Protein AF-A0A4Q7ZJS7-F1 (afdb_monomer)

Sequence (520 aa):
MSLPEVHLVGGTRPEAVRLAPVATAMREAALLAPILIAGGPQPAMVGPALAAFGLDTDVTLPVGGRTRTGAEPLTDLIRQLNLLWERRPPAAVIVHGDTPTSLAGALAAFSRRIPVVHLEAGRRSMSLDAPFPEEADQRLIAQLAALHLTSTPLAAMNLLDENVAARAVVITGTTVPEAAAAVTGRELRYRDPALAAARAAAQHHRLVAVTVDAPLERGLTVVRALIARYPDIYAVLSGPEEPTAELTGVDRLTVTGPLAHPDLSCLLSDAYLVLTDSDGLREEALSFGVPALMLTDTDTDLVVGEAARLLDSRVRRDAMTVGGIPYGDGQAARRVAQATAALLGLEADPEPMPSAQSREVSPRPGVPRPRSEARRVTVEHPAARTPQVAAAPSRSGDAVAEDVAAGYAQAWIDGDRHATRRLLAPDVEVEWNLDPPVDDEELVQTLHRIAVFATEISVVSRVSTGATAAHVYDCATMFGTVRFAEFLTVTDGQITEVRHVYDAVGLHRYLPTLLDDCEQ

Foldseek 3Di:
DDAFEEEEWDAALLSLLQCLLLCVLLVVVVRYHYAYEHAAQCSVQNQLSSVLLPDGHNYYFDHDDPPDDDCVRLVVLLVRVLVVCVVPPGQAYEAEAFDSRSLSRLVSCLVVVRAYEYHQAQDAPVDCVPPPPRRVRRLNSLVRHQAYEHQDPNSLVNSLVVVRFNVRYFDLHGQLLVSLVSNVVDPQDQPPPLLNVLCVVLVQAAEEEEEEQDDQVLVLVLVVLLVVVDVRYAYEYEYQDADDPVSDDDPSYGYGYDDRPSNLSVSLLSHQEYEYCDPSVQLNSLSSQHHYDHSDPDDSVVVSVVVVVLVVDVPVGNVNNVVGDDSDPNCSSNQSSQCVCVSSVNHPHDQGRAAPDPPPPDDDPDDDDDDDDDDDDDDDDDDDDDDDDDDDDDDAQQVLLQVLVVQLLVCLLVLPLVSNLVQADQQAAEAEPPDTQPGPSSVSVLSSVLNVQFPGKDWRYWDTDRQKIKTWIWGHHPVGTWIKMWMFGHDPSHTRYIYIRGSPVCCCVRVVVSPVPPPD

Mean predicted aligned error: 14.46 Å

Solvent-accessible surface area (backbone atoms only — not comparable to full-atom values): 28329 Å² total; per-residue (Å²): 131,83,58,50,37,31,36,39,45,30,24,36,44,71,42,23,48,52,46,47,39,30,44,49,34,20,54,73,68,67,68,38,37,65,39,38,32,21,28,47,92,46,26,78,48,18,42,61,31,24,46,54,70,75,40,73,62,74,39,75,55,82,66,74,71,97,82,67,61,86,65,49,60,44,52,50,47,23,52,53,50,40,59,46,43,70,78,57,67,48,66,29,35,39,26,45,59,34,40,64,39,23,34,23,50,36,54,34,31,46,78,66,74,31,47,24,33,30,38,53,29,37,76,78,74,90,32,71,80,48,57,71,64,34,43,51,32,35,56,54,36,60,76,56,38,64,33,33,32,8,32,40,70,66,19,46,49,51,33,47,77,69,70,44,58,57,92,34,53,43,42,31,26,34,35,51,40,41,32,48,51,56,42,68,77,44,95,76,64,63,75,50,66,69,55,42,49,45,53,59,73,25,70,87,31,47,32,32,36,31,42,36,86,52,77,59,65,62,59,49,54,45,49,52,56,48,46,74,74,35,86,55,42,20,37,39,40,32,18,74,52,73,69,48,76,86,76,51,86,54,86,60,53,43,68,40,35,68,69,56,52,56,42,45,50,50,48,40,55,68,24,62,35,36,38,25,59,44,69,69,58,38,54,46,21,27,53,55,60,14,40,54,45,75,55,63,99,60,64,62,66,57,53,47,50,54,52,45,52,39,73,76,26,67,66,60,35,48,59,66,28,73,76,48,46,87,50,38,82,60,49,14,26,51,32,50,35,34,38,56,34,23,78,70,70,74,46,68,70,50,80,56,56,76,53,87,66,80,77,76,77,76,75,73,92,88,72,85,77,82,86,76,84,81,79,87,79,90,80,83,89,80,84,90,76,86,81,76,91,70,84,74,82,86,74,58,57,36,63,49,16,40,54,44,49,53,52,33,54,50,22,41,62,73,52,36,57,68,56,30,53,69,38,42,39,99,76,40,44,65,46,49,85,58,90,54,57,92,45,69,64,52,43,47,51,49,52,40,53,51,43,69,62,31,78,42,68,43,80,66,35,74,48,56,56,49,42,30,26,38,38,30,36,40,33,32,36,101,83,49,72,40,56,34,39,39,37,35,34,37,54,100,77,21,29,45,30,43,38,42,47,67,34,64,70,49,42,52,72,69,44,59,74,76,68,72,66,83,86,120

pLDDT: mean 80.36, std 19.18, range [23.61, 98.88]

Structure (mmCIF, N/CA/C/O backbone):
data_AF-A0A4Q7ZJS7-F1
#
_entry.id   AF-A0A4Q7ZJS7-F1
#
loop_
_atom_site.group_PDB
_atom_site.id
_atom_site.type_symbol
_atom_site.label_atom_id
_atom_site.label_alt_id
_atom_site.label_comp_id
_atom_site.label_asym_id
_atom_site.label_entity_id
_atom_site.label_seq_id
_atom_site.pdbx_PDB_ins_code
_atom_site.Cartn_x
_atom_site.Cartn_y
_atom_site.Cartn_z
_atom_site.occupancy
_atom_site.B_iso_or_equiv
_atom_site.auth_seq_id
_atom_site.auth_comp_id
_atom_site.auth_asym_id
_atom_site.auth_atom_id
_atom_site.pdbx_PDB_model_num
ATOM 1 N N . MET A 1 1 ? 15.694 -23.769 -18.301 1.00 60.50 1 MET A N 1
ATOM 2 C CA . MET A 1 1 ? 16.332 -22.484 -17.944 1.00 60.50 1 MET A CA 1
ATOM 3 C C . MET A 1 1 ? 15.759 -22.059 -16.605 1.00 60.50 1 MET A C 1
ATOM 5 O O . MET A 1 1 ? 14.593 -22.351 -16.372 1.00 60.50 1 MET A O 1
ATOM 9 N N . SER A 1 2 ? 16.560 -21.486 -15.707 1.00 87.56 2 SER A N 1
ATOM 10 C CA . SER A 1 2 ? 16.036 -20.894 -14.469 1.00 87.56 2 SER A CA 1
ATOM 11 C C . SER A 1 2 ? 15.170 -19.682 -14.817 1.00 87.56 2 SER A C 1
ATOM 13 O O . SER A 1 2 ? 15.517 -18.949 -15.743 1.00 87.56 2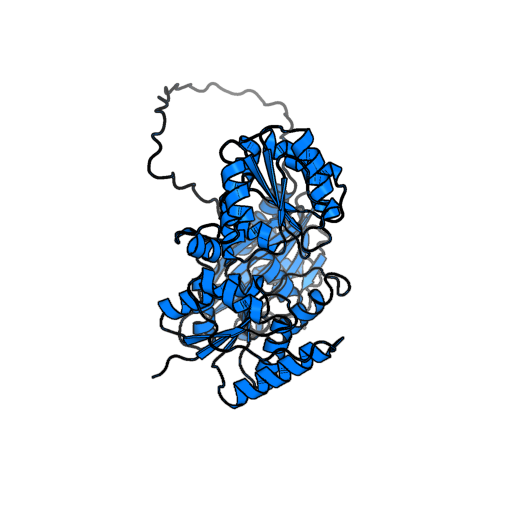 SER A O 1
ATOM 15 N N . LEU A 1 3 ? 14.052 -19.491 -14.112 1.00 95.06 3 LEU A N 1
ATOM 16 C CA . LEU A 1 3 ? 13.215 -18.303 -14.291 1.00 95.06 3 LEU A CA 1
ATOM 17 C C . LEU A 1 3 ? 14.017 -17.037 -13.928 1.00 95.06 3 LEU A C 1
ATOM 19 O O . LEU A 1 3 ? 14.839 -17.102 -13.009 1.00 95.06 3 LEU A O 1
ATOM 23 N N . PRO A 1 4 ? 13.805 -15.903 -14.619 1.00 97.56 4 PRO A N 1
ATOM 24 C CA . PRO A 1 4 ? 14.433 -14.636 -14.261 1.00 97.56 4 PRO A CA 1
ATOM 25 C C . PRO A 1 4 ? 14.059 -14.223 -12.838 1.00 97.56 4 PRO A C 1
ATOM 27 O O . PRO A 1 4 ? 12.879 -14.198 -12.482 1.00 97.56 4 PRO A O 1
ATOM 30 N N . GLU A 1 5 ? 15.061 -13.909 -12.018 1.00 98.31 5 GLU A N 1
ATOM 31 C CA . GLU A 1 5 ? 14.820 -13.443 -10.655 1.00 98.31 5 GLU A CA 1
ATOM 32 C C . GLU A 1 5 ? 14.353 -11.990 -10.663 1.00 98.31 5 GLU A C 1
ATOM 34 O O . GLU A 1 5 ? 14.987 -11.126 -11.273 1.00 98.31 5 GLU A O 1
ATOM 39 N N . VAL A 1 6 ? 13.267 -11.716 -9.948 1.00 98.75 6 VAL A N 1
ATOM 40 C CA . VAL A 1 6 ? 12.801 -10.359 -9.661 1.00 98.75 6 VAL A CA 1
ATOM 41 C C . VAL A 1 6 ? 12.911 -10.145 -8.165 1.00 98.75 6 VAL A C 1
ATOM 43 O O . VAL A 1 6 ? 12.395 -10.933 -7.376 1.00 98.75 6 VAL A O 1
ATOM 46 N N . HIS A 1 7 ? 13.619 -9.099 -7.762 1.00 98.69 7 HIS A N 1
ATOM 47 C CA . HIS A 1 7 ? 13.845 -8.797 -6.354 1.00 98.69 7 HIS A CA 1
ATOM 48 C C . HIS A 1 7 ? 12.799 -7.791 -5.864 1.00 98.69 7 HIS A C 1
ATOM 50 O O . HIS A 1 7 ? 12.758 -6.664 -6.348 1.00 98.69 7 HIS A O 1
ATOM 56 N N . LEU A 1 8 ? 11.957 -8.194 -4.912 1.00 98.62 8 LEU A N 1
ATOM 57 C CA . LEU A 1 8 ? 10.918 -7.364 -4.302 1.00 98.62 8 LEU A CA 1
ATOM 58 C C . LEU A 1 8 ? 11.464 -6.806 -2.986 1.00 98.62 8 LEU A C 1
ATOM 60 O O . LEU A 1 8 ? 11.691 -7.568 -2.045 1.00 98.62 8 LEU A O 1
ATOM 64 N N . VAL A 1 9 ? 11.706 -5.498 -2.925 1.00 97.50 9 VAL A N 1
ATOM 65 C CA . VAL A 1 9 ? 12.347 -4.838 -1.778 1.00 97.50 9 VAL A CA 1
ATOM 66 C C . VAL A 1 9 ? 11.291 -4.135 -0.931 1.00 97.50 9 VAL A C 1
ATOM 68 O O . VAL A 1 9 ? 10.564 -3.290 -1.443 1.00 97.50 9 VAL A O 1
ATOM 71 N N . GLY A 1 10 ? 11.231 -4.451 0.363 1.00 94.25 10 GLY A N 1
ATOM 72 C CA . GLY A 1 10 ? 10.361 -3.767 1.324 1.00 94.25 10 GLY A CA 1
ATOM 73 C C . GLY A 1 10 ? 11.039 -3.605 2.682 1.00 94.25 10 GLY A C 1
ATOM 74 O O . GLY A 1 10 ? 11.835 -4.454 3.090 1.00 94.25 10 GLY A O 1
ATOM 75 N N . GLY A 1 11 ? 10.758 -2.510 3.385 1.00 90.44 11 GLY A N 1
ATOM 76 C CA . GLY A 1 11 ? 11.352 -2.202 4.691 1.00 90.44 11 GLY A CA 1
ATOM 77 C C . GLY A 1 11 ? 10.360 -2.063 5.840 1.00 90.44 11 GLY A C 1
ATOM 78 O O . GLY A 1 11 ? 10.769 -1.917 6.993 1.00 90.44 11 GLY A O 1
ATOM 79 N N . THR A 1 12 ? 9.067 -2.122 5.543 1.00 89.56 12 THR A N 1
ATOM 80 C CA . THR A 1 12 ? 7.980 -1.880 6.488 1.00 89.56 12 THR A CA 1
ATOM 81 C C . THR A 1 12 ? 6.877 -2.933 6.361 1.00 89.56 12 THR A C 1
ATOM 83 O O . THR A 1 12 ? 6.811 -3.702 5.397 1.00 89.56 12 THR A O 1
ATOM 86 N N . ARG A 1 13 ? 5.978 -2.972 7.353 1.00 88.69 13 ARG A N 1
ATOM 87 C CA . ARG A 1 13 ? 4.776 -3.817 7.310 1.00 88.69 13 ARG A CA 1
ATOM 88 C C . ARG A 1 13 ? 3.873 -3.465 6.112 1.00 88.69 13 ARG A C 1
ATOM 90 O O . ARG A 1 13 ? 3.515 -4.407 5.408 1.00 88.69 13 ARG A O 1
ATOM 97 N N . PRO A 1 14 ? 3.506 -2.191 5.852 1.00 88.50 14 PRO A N 1
ATOM 98 C CA . PRO A 1 14 ? 2.680 -1.848 4.693 1.00 88.50 14 PRO A CA 1
ATOM 99 C C . PRO A 1 14 ? 3.276 -2.326 3.365 1.00 88.50 14 PRO A C 1
ATOM 101 O O . PRO A 1 14 ? 2.574 -2.966 2.587 1.00 88.50 14 PRO A O 1
ATOM 104 N N . GLU A 1 15 ? 4.579 -2.133 3.137 1.00 93.06 15 GLU A N 1
ATOM 105 C CA . GLU A 1 15 ? 5.238 -2.620 1.914 1.00 93.06 15 GLU A CA 1
ATOM 106 C C . GLU A 1 15 ? 5.147 -4.148 1.790 1.00 93.06 15 GLU A C 1
ATOM 108 O O . GLU A 1 15 ? 4.815 -4.675 0.729 1.00 93.06 15 GLU A O 1
ATOM 113 N N . ALA A 1 16 ? 5.375 -4.882 2.884 1.00 93.12 16 ALA A N 1
ATOM 114 C CA . ALA A 1 16 ? 5.270 -6.341 2.897 1.00 93.12 16 ALA A CA 1
ATOM 115 C C . ALA A 1 16 ? 3.867 -6.834 2.501 1.00 93.12 16 ALA A C 1
ATOM 117 O O . ALA A 1 16 ? 3.736 -7.776 1.718 1.00 93.12 16 ALA A O 1
ATOM 118 N N . VAL A 1 17 ? 2.825 -6.173 3.014 1.00 91.94 17 VAL A N 1
ATOM 119 C CA . VAL A 1 17 ? 1.415 -6.471 2.711 1.00 91.94 17 VAL A CA 1
ATOM 120 C C . VAL A 1 17 ? 1.110 -6.261 1.228 1.00 91.94 17 VAL A C 1
ATOM 122 O O . VAL A 1 17 ? 0.394 -7.066 0.635 1.00 91.94 17 VAL A O 1
ATOM 125 N N . ARG A 1 18 ? 1.690 -5.228 0.605 1.00 94.19 18 ARG A N 1
ATOM 126 C CA . ARG A 1 18 ? 1.466 -4.896 -0.814 1.00 94.19 18 ARG A CA 1
ATOM 127 C C . ARG A 1 18 ? 2.266 -5.782 -1.767 1.00 94.19 18 ARG A C 1
ATOM 129 O O . ARG A 1 18 ? 1.769 -6.113 -2.845 1.00 94.19 18 ARG A O 1
ATOM 136 N N . LEU A 1 19 ? 3.466 -6.205 -1.366 1.00 96.75 19 LEU A N 1
ATOM 137 C CA . LEU A 1 19 ? 4.355 -7.068 -2.156 1.00 96.75 19 LEU A CA 1
ATOM 138 C C . LEU A 1 19 ? 3.984 -8.559 -2.079 1.00 96.75 19 LEU A C 1
ATOM 140 O O . LEU A 1 19 ? 4.233 -9.301 -3.030 1.00 96.75 19 LEU A O 1
ATOM 144 N N . ALA A 1 20 ? 3.374 -9.018 -0.983 1.00 96.00 20 ALA A N 1
ATOM 145 C CA . ALA A 1 20 ? 2.969 -10.414 -0.799 1.00 96.00 20 ALA A CA 1
ATOM 146 C C . ALA A 1 20 ? 2.074 -10.987 -1.925 1.00 96.00 20 ALA A C 1
ATOM 148 O O . ALA A 1 20 ? 2.411 -12.047 -2.474 1.00 96.00 20 ALA A O 1
ATOM 149 N N . PRO A 1 21 ? 0.961 -10.335 -2.323 1.00 96.38 21 PRO A N 1
ATOM 150 C CA . PRO A 1 21 ? 0.130 -10.842 -3.414 1.00 96.38 21 PRO A CA 1
ATOM 151 C C . PRO A 1 21 ? 0.871 -10.818 -4.760 1.00 96.38 21 PRO A C 1
ATOM 153 O O . PRO A 1 21 ? 0.695 -11.732 -5.560 1.00 96.38 21 PRO A O 1
ATOM 156 N N . VAL A 1 22 ? 1.772 -9.853 -4.986 1.00 98.19 22 VAL A N 1
ATOM 157 C CA . VAL A 1 22 ? 2.612 -9.793 -6.197 1.00 98.19 22 VAL A CA 1
ATOM 158 C C . VAL A 1 22 ? 3.560 -10.990 -6.273 1.00 98.19 22 VAL A C 1
ATOM 160 O O . VAL A 1 22 ? 3.626 -11.660 -7.304 1.00 98.19 22 VAL A O 1
ATOM 163 N N . ALA A 1 23 ? 4.258 -11.311 -5.179 1.00 98.12 23 ALA A N 1
ATOM 164 C CA . ALA A 1 23 ? 5.130 -12.485 -5.118 1.00 98.12 23 ALA A CA 1
ATOM 165 C C . ALA A 1 23 ? 4.351 -13.786 -5.372 1.00 98.12 23 ALA A C 1
ATOM 167 O O . ALA A 1 23 ? 4.839 -14.689 -6.051 1.00 98.12 23 ALA A O 1
ATOM 168 N N . THR A 1 24 ? 3.126 -13.878 -4.856 1.00 97.06 24 THR A N 1
ATOM 169 C CA . THR A 1 24 ? 2.252 -15.036 -5.086 1.00 97.06 24 THR A CA 1
ATOM 170 C C . THR A 1 24 ? 1.858 -15.139 -6.560 1.00 97.06 24 THR A C 1
ATOM 172 O O . THR A 1 24 ? 2.099 -16.176 -7.175 1.00 97.06 24 THR A O 1
ATOM 175 N N . ALA A 1 25 ? 1.383 -14.045 -7.162 1.00 97.69 25 ALA A N 1
ATOM 176 C CA . ALA A 1 25 ? 1.003 -14.000 -8.574 1.00 97.69 25 ALA A CA 1
ATOM 177 C C . ALA A 1 25 ? 2.173 -14.341 -9.517 1.00 97.69 25 ALA A C 1
ATOM 179 O O . ALA A 1 25 ? 1.991 -15.063 -10.495 1.00 97.69 25 ALA A O 1
ATOM 180 N N . MET A 1 26 ? 3.395 -13.890 -9.207 1.00 98.12 26 MET A N 1
ATOM 181 C CA . MET A 1 26 ? 4.594 -14.255 -9.975 1.00 98.12 26 MET A CA 1
ATOM 182 C C . MET A 1 26 ? 4.895 -15.758 -9.922 1.00 98.12 26 MET A C 1
ATOM 184 O O . MET A 1 26 ? 5.223 -16.355 -10.949 1.00 98.12 26 MET A O 1
ATOM 188 N N . ARG A 1 27 ? 4.764 -16.379 -8.739 1.00 97.00 27 ARG A N 1
ATOM 189 C CA . ARG A 1 27 ? 4.961 -17.829 -8.562 1.00 97.00 27 ARG A CA 1
ATOM 190 C C . ARG A 1 27 ? 3.906 -18.632 -9.317 1.00 97.00 27 ARG A C 1
ATOM 192 O O . ARG A 1 27 ? 4.250 -19.636 -9.933 1.00 97.00 27 ARG A O 1
ATOM 199 N N . GLU A 1 28 ? 2.654 -18.187 -9.286 1.00 96.44 28 GLU A N 1
ATOM 200 C CA . GLU A 1 28 ? 1.536 -18.835 -9.982 1.00 96.44 28 GLU A CA 1
ATOM 201 C C . GLU A 1 28 ? 1.658 -18.741 -11.505 1.00 96.44 28 GLU A C 1
ATOM 203 O O . GLU A 1 28 ? 1.441 -19.734 -12.196 1.00 96.44 28 GLU A O 1
ATOM 208 N N . ALA A 1 29 ? 2.057 -17.578 -12.028 1.00 96.00 29 ALA A N 1
ATOM 209 C CA . ALA A 1 29 ? 2.288 -17.387 -13.459 1.00 96.00 29 ALA A CA 1
ATOM 210 C C . ALA A 1 29 ? 3.477 -18.212 -13.983 1.00 96.00 29 ALA A C 1
ATOM 212 O O . ALA A 1 29 ? 3.546 -18.504 -15.173 1.00 96.00 29 ALA A O 1
ATOM 213 N N . ALA A 1 30 ? 4.415 -18.589 -13.104 1.00 96.06 30 ALA A N 1
ATOM 214 C CA . ALA A 1 30 ? 5.607 -19.375 -13.427 1.00 96.06 30 ALA A CA 1
ATOM 215 C C . ALA A 1 30 ? 6.484 -18.771 -14.548 1.00 96.06 30 ALA A C 1
ATOM 217 O O . ALA A 1 30 ? 7.196 -19.494 -15.245 1.00 96.06 30 ALA A O 1
ATOM 218 N N . LEU A 1 31 ? 6.458 -17.441 -14.693 1.00 96.06 31 LEU A N 1
ATOM 219 C CA . LEU A 1 31 ? 7.289 -16.678 -15.635 1.00 96.06 31 LEU A CA 1
ATOM 220 C C . LEU A 1 31 ? 8.479 -15.989 -14.956 1.00 96.06 31 LEU A C 1
ATOM 222 O O . LEU A 1 31 ? 9.502 -15.751 -15.593 1.00 96.06 31 LEU A O 1
ATOM 226 N N . LEU A 1 32 ? 8.359 -15.694 -13.660 1.00 97.94 32 LEU A N 1
ATOM 227 C CA . LEU A 1 32 ? 9.333 -14.946 -12.867 1.00 97.94 32 LEU A CA 1
ATOM 228 C C . LEU A 1 32 ? 9.595 -15.679 -11.548 1.00 97.94 32 LEU A C 1
ATOM 230 O O . LEU A 1 32 ? 8.703 -16.324 -10.998 1.00 97.94 32 LEU A O 1
ATOM 234 N N . ALA A 1 33 ? 10.811 -15.560 -11.020 1.00 98.12 33 ALA A N 1
ATOM 235 C CA . ALA A 1 33 ? 11.165 -16.045 -9.689 1.00 98.12 33 ALA A CA 1
ATOM 236 C C . ALA A 1 33 ? 11.238 -14.861 -8.705 1.00 98.12 33 ALA A C 1
ATOM 238 O O . ALA A 1 33 ? 12.238 -14.141 -8.701 1.00 98.12 33 ALA A O 1
ATOM 239 N N . PRO A 1 34 ? 10.206 -14.624 -7.875 1.00 98.31 34 PRO A N 1
ATOM 240 C CA . PRO A 1 34 ? 10.226 -13.524 -6.919 1.00 98.31 34 PRO A CA 1
ATOM 241 C C . PRO A 1 34 ? 11.123 -13.852 -5.723 1.00 98.31 34 PRO A C 1
ATOM 243 O O . PRO A 1 34 ? 10.954 -14.899 -5.094 1.00 98.31 34 PRO A O 1
ATOM 246 N N . ILE A 1 35 ? 12.020 -12.925 -5.388 1.00 98.38 35 ILE A N 1
ATOM 247 C CA . ILE A 1 35 ? 12.893 -12.959 -4.209 1.00 98.38 35 ILE A CA 1
ATOM 248 C C . ILE A 1 35 ? 12.518 -11.790 -3.297 1.00 98.38 35 ILE A C 1
ATOM 250 O O . ILE A 1 35 ? 12.692 -10.628 -3.667 1.00 98.38 35 ILE A O 1
ATOM 254 N N . LEU A 1 36 ? 12.009 -12.089 -2.106 1.00 98.19 36 LEU A N 1
ATOM 255 C CA . LEU A 1 36 ? 11.577 -11.111 -1.109 1.00 98.19 36 LEU A CA 1
ATOM 256 C C . LEU A 1 36 ? 12.765 -10.643 -0.263 1.00 98.19 36 LEU A C 1
ATOM 258 O O . LEU A 1 36 ? 13.389 -11.428 0.455 1.00 98.19 36 LEU A O 1
ATOM 262 N N . ILE A 1 37 ? 13.057 -9.346 -0.328 1.00 97.50 37 ILE A N 1
ATOM 263 C CA . ILE A 1 37 ? 14.153 -8.699 0.392 1.00 97.50 37 ILE A CA 1
ATOM 264 C C . ILE A 1 37 ? 13.576 -7.778 1.466 1.00 97.50 37 ILE A C 1
ATOM 266 O O . ILE A 1 37 ? 12.946 -6.768 1.158 1.00 97.50 37 ILE A O 1
ATOM 270 N N . ALA A 1 38 ? 13.852 -8.098 2.729 1.00 95.62 38 ALA A N 1
ATOM 271 C CA . ALA A 1 38 ? 13.565 -7.234 3.867 1.00 95.62 38 ALA A CA 1
ATOM 272 C C . ALA A 1 38 ? 14.734 -6.273 4.126 1.00 95.62 38 ALA A C 1
ATOM 274 O O . ALA A 1 38 ? 15.859 -6.716 4.378 1.00 95.62 38 ALA A O 1
ATOM 275 N N . GLY A 1 39 ? 14.467 -4.968 4.084 1.00 90.44 39 GLY A N 1
ATOM 276 C CA . GLY A 1 39 ? 15.438 -3.895 4.317 1.00 90.44 39 GLY A CA 1
ATOM 277 C C . GLY A 1 39 ? 14.941 -2.821 5.286 1.00 90.44 39 GLY A C 1
ATOM 278 O O . GLY A 1 39 ? 14.072 -3.065 6.119 1.00 90.44 39 GLY A O 1
ATOM 279 N N . GLY A 1 40 ? 15.511 -1.621 5.184 1.00 85.19 40 GLY A N 1
ATOM 280 C CA . GLY A 1 40 ? 15.055 -0.460 5.950 1.00 85.19 40 GLY A CA 1
ATOM 281 C C . GLY A 1 40 ? 15.512 -0.416 7.416 1.00 85.19 40 GLY A C 1
ATOM 282 O O . GLY A 1 40 ? 16.413 -1.154 7.823 1.00 85.19 40 GLY A O 1
ATOM 283 N N . PRO A 1 41 ? 14.924 0.485 8.224 1.00 76.75 41 PRO A N 1
ATOM 284 C CA . PRO A 1 41 ? 15.295 0.664 9.628 1.00 76.75 41 PRO A CA 1
ATOM 285 C C . PRO A 1 41 ? 14.790 -0.468 10.537 1.00 76.75 41 PRO A C 1
ATOM 287 O O . PRO A 1 41 ? 15.369 -0.703 11.598 1.00 76.75 41 PRO A O 1
ATOM 290 N N . GLN A 1 42 ? 13.726 -1.174 10.139 1.00 79.25 42 GLN A N 1
ATOM 291 C CA . GLN A 1 42 ? 13.091 -2.239 10.925 1.00 79.25 42 GLN A CA 1
ATOM 292 C C . GLN A 1 42 ? 12.756 -3.487 10.074 1.00 79.25 42 GLN A C 1
ATOM 294 O O . GLN A 1 42 ? 11.610 -3.938 10.062 1.00 79.25 42 GLN A O 1
ATOM 299 N N . PRO A 1 43 ? 13.740 -4.126 9.411 1.00 82.00 43 PRO A N 1
ATOM 300 C CA . PRO A 1 43 ? 13.520 -5.295 8.549 1.00 82.00 43 PRO A CA 1
ATOM 301 C C . PRO A 1 43 ? 12.883 -6.476 9.292 1.00 82.00 43 PRO A C 1
ATOM 303 O O . PRO A 1 43 ? 12.203 -7.302 8.688 1.00 82.00 43 PRO A O 1
ATOM 306 N N . ALA A 1 44 ? 13.051 -6.543 10.618 1.00 83.38 44 ALA A N 1
ATOM 307 C CA . ALA A 1 44 ? 12.419 -7.550 11.466 1.00 83.38 44 ALA A CA 1
ATOM 308 C C . ALA A 1 44 ? 10.878 -7.499 11.433 1.00 83.38 44 ALA A C 1
ATOM 310 O O . ALA A 1 44 ? 10.247 -8.504 11.745 1.00 83.38 44 ALA A O 1
ATOM 311 N N . MET A 1 45 ? 10.273 -6.374 11.031 1.00 81.94 45 MET A N 1
ATOM 312 C CA . MET A 1 45 ? 8.817 -6.236 10.901 1.00 81.94 45 MET A CA 1
ATOM 313 C C . MET A 1 45 ? 8.259 -6.827 9.601 1.00 81.94 45 MET A C 1
ATOM 315 O O . MET A 1 45 ? 7.081 -7.181 9.546 1.00 81.94 45 MET A O 1
ATOM 319 N N . VAL A 1 46 ? 9.095 -6.976 8.569 1.00 89.31 46 VAL A N 1
ATOM 320 C CA . VAL A 1 46 ? 8.687 -7.471 7.244 1.00 89.31 46 VAL A CA 1
ATOM 321 C C . VAL A 1 46 ? 8.358 -8.964 7.295 1.00 89.31 46 VAL A C 1
ATOM 323 O O . VAL A 1 46 ? 7.319 -9.388 6.794 1.00 89.31 46 VAL A O 1
ATOM 326 N N . GLY A 1 47 ? 9.203 -9.767 7.950 1.00 88.81 47 GLY A N 1
ATOM 327 C CA . GLY A 1 47 ? 9.024 -11.221 8.054 1.00 88.81 47 GLY A CA 1
ATOM 328 C C . GLY A 1 47 ? 7.677 -11.639 8.664 1.00 88.81 47 GLY A C 1
ATOM 329 O O . GLY A 1 47 ? 6.930 -12.374 8.019 1.00 88.81 47 GLY A O 1
ATOM 330 N N . PRO A 1 48 ? 7.301 -11.149 9.861 1.00 85.50 48 PRO A N 1
ATOM 331 C CA . PRO A 1 48 ? 6.000 -11.439 10.464 1.00 85.50 48 PRO A CA 1
ATOM 332 C C . PRO A 1 48 ? 4.804 -11.010 9.604 1.00 85.50 48 PRO A C 1
ATOM 334 O O . PRO A 1 48 ? 3.776 -11.690 9.614 1.00 85.50 48 PRO A O 1
ATOM 337 N N . ALA A 1 49 ? 4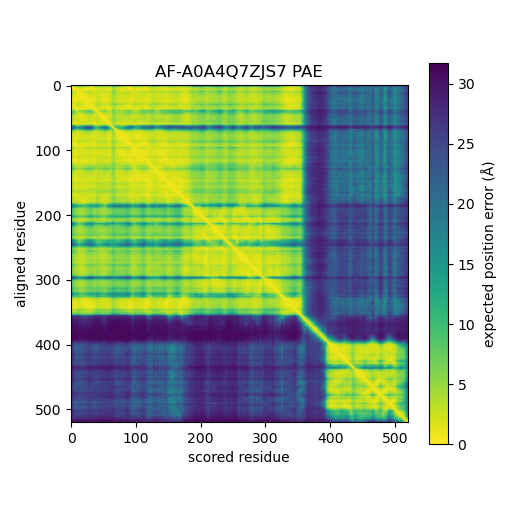.926 -9.909 8.855 1.00 88.06 49 ALA A N 1
ATOM 338 C CA . ALA A 1 49 ? 3.890 -9.473 7.925 1.00 88.06 49 ALA A CA 1
ATOM 339 C C . ALA A 1 49 ? 3.743 -10.463 6.759 1.00 88.06 49 ALA A C 1
ATOM 341 O O . ALA A 1 49 ? 2.638 -10.937 6.511 1.00 88.06 49 ALA A O 1
ATOM 342 N N . LEU A 1 50 ? 4.846 -10.865 6.118 1.00 91.19 50 LEU A N 1
ATOM 343 C CA . LEU A 1 50 ? 4.858 -11.876 5.050 1.00 91.19 50 LEU A CA 1
ATOM 344 C C . LEU A 1 50 ? 4.345 -13.245 5.521 1.00 91.19 50 LEU A C 1
ATOM 346 O O . LEU A 1 50 ? 3.600 -13.913 4.797 1.00 91.19 50 LEU A O 1
ATOM 350 N N . ALA A 1 51 ? 4.647 -13.635 6.760 1.00 88.25 51 ALA A N 1
ATOM 351 C CA . ALA A 1 51 ? 4.177 -14.890 7.340 1.00 88.25 51 ALA A CA 1
ATOM 352 C C . ALA A 1 51 ? 2.639 -14.961 7.414 1.00 88.25 51 ALA A C 1
ATOM 354 O O . ALA A 1 51 ? 2.067 -16.050 7.293 1.00 88.25 51 ALA A O 1
ATOM 355 N N . ALA A 1 52 ? 1.948 -13.816 7.529 1.00 83.75 52 ALA A N 1
ATOM 356 C CA . ALA A 1 52 ? 0.485 -13.750 7.441 1.00 83.75 52 ALA A CA 1
ATOM 357 C C . ALA A 1 52 ? -0.036 -14.286 6.094 1.00 83.75 52 ALA A C 1
ATOM 359 O O . ALA A 1 52 ? -1.076 -14.944 6.053 1.00 83.75 52 ALA A O 1
ATOM 360 N N . PHE A 1 53 ? 0.748 -14.107 5.029 1.00 88.31 53 PHE A N 1
ATOM 361 C CA . PHE A 1 53 ? 0.507 -14.591 3.666 1.00 88.31 53 PHE A CA 1
ATOM 362 C C . PHE A 1 53 ? 1.189 -15.940 3.386 1.00 88.31 53 PHE A C 1
ATOM 364 O O . PHE A 1 53 ? 1.010 -16.527 2.324 1.00 88.31 53 PHE A O 1
ATOM 371 N N . GLY A 1 54 ? 1.910 -16.509 4.362 1.00 88.44 54 GLY A N 1
ATOM 372 C CA . GLY A 1 54 ? 2.627 -17.791 4.248 1.00 88.44 54 GLY A CA 1
ATOM 373 C C . GLY A 1 54 ? 3.813 -17.686 3.307 1.00 88.44 54 GLY A C 1
ATOM 374 O O . GLY A 1 54 ? 4.128 -18.627 2.585 1.00 88.44 54 GLY A O 1
ATOM 375 N N . LEU A 1 55 ? 4.411 -16.502 3.303 1.00 92.75 55 LEU A N 1
ATOM 376 C CA . LEU A 1 55 ? 5.636 -16.180 2.612 1.00 92.75 55 LEU A CA 1
ATOM 377 C C . LEU A 1 55 ? 6.711 -15.935 3.668 1.00 92.75 55 LEU A C 1
ATOM 379 O O . LEU A 1 55 ? 6.426 -15.397 4.737 1.00 92.75 55 LEU A O 1
ATOM 383 N N . ASP A 1 56 ? 7.941 -16.289 3.329 1.00 93.25 56 ASP A N 1
ATOM 384 C CA . ASP A 1 56 ? 9.124 -15.972 4.117 1.00 93.25 56 ASP A CA 1
ATOM 385 C C . ASP A 1 56 ? 9.967 -14.932 3.374 1.00 93.25 56 ASP A C 1
ATOM 387 O O . ASP A 1 56 ? 9.872 -14.783 2.153 1.00 93.25 56 ASP A O 1
ATOM 391 N N . THR A 1 57 ? 10.805 -14.205 4.109 1.00 94.69 57 THR A N 1
ATOM 392 C CA . THR A 1 57 ? 11.840 -13.359 3.506 1.00 94.69 57 THR A CA 1
ATOM 393 C C . THR A 1 57 ? 12.961 -14.236 2.960 1.00 94.69 57 THR A C 1
ATOM 395 O O . THR A 1 57 ? 13.561 -14.997 3.720 1.00 94.69 57 THR A O 1
ATOM 398 N N . ASP A 1 58 ? 13.304 -14.083 1.684 1.00 96.88 58 ASP A N 1
ATOM 399 C CA . ASP A 1 58 ? 14.434 -14.789 1.071 1.00 96.88 58 ASP A CA 1
ATOM 400 C C . ASP A 1 58 ? 15.778 -14.166 1.475 1.00 96.88 58 ASP A C 1
ATOM 402 O O . ASP A 1 58 ? 16.787 -14.859 1.622 1.00 96.88 58 ASP A O 1
ATOM 406 N N . VAL A 1 59 ? 15.801 -12.842 1.659 1.00 96.44 59 VAL A N 1
ATOM 407 C CA . VAL A 1 59 ? 16.975 -12.086 2.108 1.00 96.44 59 VAL A CA 1
ATOM 408 C C . VAL A 1 59 ? 16.553 -11.071 3.163 1.00 96.44 59 VAL A C 1
ATOM 410 O O . VAL A 1 59 ? 15.617 -10.304 2.962 1.00 96.44 59 VAL A O 1
ATOM 413 N N . THR A 1 60 ? 17.285 -11.011 4.273 1.00 95.62 60 THR A N 1
ATOM 414 C CA . THR A 1 60 ? 17.142 -9.951 5.279 1.00 95.62 60 THR A CA 1
ATOM 415 C C . THR A 1 60 ? 18.439 -9.161 5.349 1.00 95.62 60 THR A C 1
ATOM 417 O O . THR A 1 60 ? 19.494 -9.710 5.673 1.00 95.62 60 THR A O 1
ATOM 420 N N . LEU A 1 61 ? 18.370 -7.874 5.027 1.00 93.19 61 LEU A N 1
ATOM 421 C CA . LEU A 1 61 ? 19.509 -6.970 5.099 1.00 93.19 61 LEU A CA 1
ATOM 422 C C . LEU A 1 61 ? 19.779 -6.581 6.563 1.00 93.19 61 LEU A C 1
ATOM 424 O O . LEU A 1 61 ? 18.833 -6.318 7.312 1.00 93.19 61 LEU A O 1
ATOM 428 N N . PRO A 1 62 ? 21.045 -6.567 7.016 1.00 87.75 62 PRO A N 1
ATOM 429 C CA . PRO A 1 62 ? 21.372 -6.186 8.382 1.00 87.75 62 PRO A CA 1
ATOM 430 C C . PRO A 1 62 ? 20.987 -4.735 8.703 1.00 87.75 62 PRO A C 1
ATOM 432 O O . PRO A 1 62 ? 21.226 -3.809 7.928 1.00 87.75 62 PRO A O 1
ATOM 435 N N . VAL A 1 63 ? 20.460 -4.532 9.913 1.00 78.31 63 VAL A N 1
ATOM 436 C CA . VAL A 1 63 ? 20.162 -3.198 10.448 1.00 78.31 63 VAL A CA 1
ATOM 437 C C . VAL A 1 63 ? 21.467 -2.484 10.786 1.00 78.31 63 VAL A C 1
ATOM 439 O O . VAL A 1 63 ? 22.297 -3.003 11.536 1.00 78.31 63 VAL A O 1
ATOM 442 N N . GLY A 1 64 ? 21.648 -1.278 10.247 1.00 66.50 64 GLY A N 1
ATOM 443 C CA . GLY A 1 64 ? 22.727 -0.380 10.654 1.00 66.50 64 GLY A CA 1
ATOM 444 C C . GLY A 1 64 ? 22.651 -0.026 12.146 1.00 66.50 64 GLY A C 1
ATOM 445 O O . GLY A 1 64 ? 21.575 -0.012 12.731 1.00 66.50 64 GLY A O 1
ATOM 446 N N . GLY A 1 65 ? 23.785 0.262 12.794 1.00 59.66 65 GLY A N 1
ATOM 447 C CA . GLY A 1 65 ? 23.818 0.584 14.230 1.00 59.66 65 GLY A CA 1
ATOM 448 C C . GLY A 1 65 ? 22.835 1.697 14.646 1.00 59.66 65 GLY A C 1
ATOM 449 O O . GLY A 1 65 ? 22.616 2.648 13.901 1.00 59.66 65 GLY A O 1
ATOM 450 N N . ARG A 1 66 ? 22.274 1.589 15.862 1.00 55.50 66 ARG A N 1
ATOM 451 C CA . ARG A 1 66 ? 21.142 2.382 16.409 1.00 55.50 66 ARG A CA 1
ATOM 452 C C . ARG A 1 66 ? 21.370 3.902 16.573 1.00 55.50 66 ARG A C 1
ATOM 454 O O . ARG A 1 66 ? 20.519 4.569 17.148 1.00 55.50 66 ARG A O 1
ATOM 461 N N . THR A 1 67 ? 22.497 4.452 16.124 1.00 57.88 67 THR A N 1
ATOM 462 C CA . THR A 1 67 ? 22.896 5.859 16.346 1.00 57.88 67 THR A CA 1
ATOM 463 C C . THR A 1 67 ? 22.947 6.702 15.072 1.00 57.88 67 THR A C 1
ATOM 465 O O . THR A 1 67 ? 23.452 7.819 15.111 1.00 57.88 67 THR A O 1
ATOM 468 N N . ARG A 1 68 ? 22.485 6.168 13.937 1.00 69.62 68 ARG A N 1
ATOM 469 C CA . ARG A 1 68 ? 22.557 6.848 12.639 1.00 69.62 68 ARG A CA 1
ATOM 470 C C . ARG A 1 68 ? 21.406 7.829 12.453 1.00 69.62 68 ARG A C 1
ATOM 472 O O . ARG A 1 68 ? 20.265 7.501 12.772 1.00 69.62 68 ARG A O 1
ATOM 479 N N . THR A 1 69 ? 21.701 9.004 11.909 1.00 74.75 69 THR A N 1
ATOM 480 C CA . THR A 1 69 ? 20.720 10.071 11.656 1.00 74.75 69 THR A CA 1
ATOM 481 C C . THR A 1 69 ? 20.867 10.626 10.237 1.00 74.75 69 THR A C 1
ATOM 483 O O . THR A 1 69 ? 21.851 10.359 9.542 1.00 74.75 69 THR A O 1
ATOM 486 N N . GLY A 1 70 ? 19.863 11.373 9.772 1.00 82.94 70 GLY A N 1
ATOM 487 C CA . GLY A 1 70 ? 19.866 11.954 8.428 1.00 82.94 70 GLY A CA 1
ATOM 488 C C . GLY A 1 70 ? 19.943 10.889 7.328 1.00 82.94 70 GLY A C 1
ATOM 489 O O . GLY A 1 70 ? 19.231 9.892 7.374 1.00 82.94 70 GLY A O 1
ATOM 490 N N . ALA A 1 71 ? 20.829 11.090 6.348 1.00 86.31 71 ALA A N 1
ATOM 491 C CA . ALA A 1 71 ? 20.962 10.23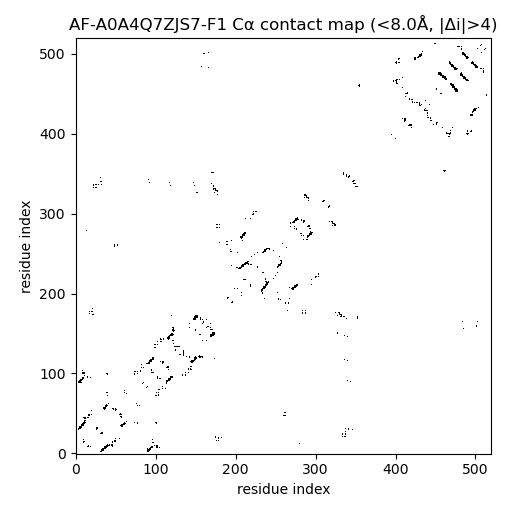1 5.166 1.00 86.31 71 ALA A CA 1
ATOM 492 C C . ALA A 1 71 ? 21.802 8.950 5.385 1.00 86.31 71 ALA A C 1
ATOM 494 O O . ALA A 1 71 ? 21.987 8.157 4.455 1.00 86.31 71 ALA A O 1
ATOM 495 N N . GLU A 1 72 ? 22.340 8.722 6.588 1.00 88.12 72 GLU A N 1
ATOM 496 C CA . GLU A 1 72 ? 23.194 7.558 6.857 1.00 88.12 72 GLU A CA 1
ATOM 497 C C . GLU A 1 72 ? 22.475 6.203 6.701 1.00 88.12 72 GLU A C 1
ATOM 499 O O . GLU A 1 72 ? 23.065 5.302 6.093 1.00 88.12 72 GLU A O 1
ATOM 504 N N . PRO A 1 73 ? 21.228 6.008 7.189 1.00 88.50 73 PRO A N 1
ATOM 505 C CA . PRO A 1 73 ? 20.499 4.757 6.974 1.00 88.50 73 PRO A CA 1
ATOM 506 C C . PRO A 1 73 ? 20.267 4.466 5.487 1.00 88.50 73 PRO A C 1
ATOM 508 O O . PRO A 1 73 ? 20.492 3.340 5.046 1.00 88.50 73 PRO A O 1
ATOM 511 N N . LEU A 1 74 ? 19.898 5.492 4.710 1.00 91.44 74 LEU A N 1
ATOM 512 C CA . LEU A 1 74 ? 19.700 5.395 3.262 1.00 91.44 74 LEU A CA 1
ATOM 513 C C . LEU A 1 74 ? 20.997 4.971 2.556 1.00 91.44 74 LEU A C 1
ATOM 515 O O . LEU A 1 74 ? 21.007 4.014 1.784 1.00 91.44 74 LEU A O 1
ATOM 519 N N . THR A 1 75 ? 22.112 5.637 2.867 1.00 92.12 75 THR A N 1
ATOM 520 C CA . THR A 1 75 ? 23.421 5.350 2.255 1.00 92.12 75 THR A CA 1
ATOM 521 C C . THR A 1 75 ? 23.892 3.928 2.560 1.00 92.12 75 THR A C 1
ATOM 523 O O . THR A 1 75 ? 24.420 3.235 1.687 1.00 92.12 75 THR A O 1
ATOM 526 N N . ASP A 1 76 ? 23.693 3.461 3.795 1.00 91.94 76 ASP A N 1
ATOM 527 C CA . ASP A 1 76 ? 24.057 2.095 4.161 1.00 91.94 76 ASP A CA 1
ATOM 528 C C . ASP A 1 76 ? 23.180 1.062 3.453 1.00 91.94 76 ASP A C 1
ATOM 530 O O . ASP A 1 76 ? 23.702 0.052 2.984 1.00 91.94 76 ASP A O 1
ATOM 534 N N . LEU A 1 77 ? 21.881 1.327 3.308 1.00 93.94 77 LEU A N 1
ATOM 535 C CA . LEU A 1 77 ? 20.977 0.447 2.575 1.00 93.94 77 LEU A CA 1
ATOM 536 C C . LEU A 1 77 ? 21.363 0.347 1.091 1.00 93.94 77 LEU A C 1
ATOM 538 O O . LEU A 1 77 ? 21.471 -0.764 0.569 1.00 93.94 77 LEU A O 1
ATOM 542 N N . ILE A 1 78 ? 21.691 1.472 0.442 1.00 95.94 78 ILE A N 1
ATOM 543 C CA . ILE A 1 78 ? 22.229 1.505 -0.932 1.00 95.94 78 ILE A CA 1
ATOM 544 C C . ILE A 1 78 ? 23.495 0.644 -1.034 1.00 95.94 78 ILE A C 1
ATOM 546 O O . ILE A 1 78 ? 23.621 -0.183 -1.940 1.00 95.94 78 ILE A O 1
ATOM 550 N N . ARG A 1 79 ? 24.432 0.791 -0.088 1.00 95.06 79 ARG A N 1
ATOM 551 C CA . ARG A 1 79 ? 25.675 0.005 -0.053 1.00 95.06 79 ARG A CA 1
ATOM 552 C C . ARG A 1 79 ? 25.392 -1.494 0.071 1.00 95.06 79 ARG A C 1
ATOM 554 O O . ARG A 1 79 ? 26.018 -2.290 -0.628 1.00 95.06 79 ARG A O 1
ATOM 561 N N . GLN A 1 80 ? 24.482 -1.885 0.960 1.00 95.56 80 GLN A N 1
ATOM 562 C CA . GLN A 1 80 ? 24.128 -3.286 1.190 1.00 95.56 80 GLN A CA 1
ATOM 563 C C . GLN A 1 80 ? 23.451 -3.918 -0.033 1.00 95.56 80 GLN A C 1
ATOM 565 O O . GLN A 1 80 ? 23.840 -5.011 -0.448 1.00 95.56 80 GLN A O 1
ATOM 570 N N . LEU A 1 81 ? 22.501 -3.213 -0.651 1.00 97.06 81 LEU A N 1
ATOM 571 C CA . LEU A 1 81 ? 21.839 -3.647 -1.884 1.00 97.06 81 LEU A CA 1
ATOM 572 C C . LEU A 1 81 ? 22.829 -3.761 -3.047 1.00 97.06 81 LEU A C 1
ATOM 574 O O . LEU A 1 81 ? 22.816 -4.756 -3.769 1.00 97.06 81 LEU A O 1
ATOM 578 N N . ASN A 1 82 ? 23.754 -2.806 -3.187 1.00 95.75 82 ASN A N 1
ATOM 579 C CA . ASN A 1 82 ? 24.798 -2.879 -4.207 1.00 95.75 82 ASN A CA 1
ATOM 580 C C . ASN A 1 82 ? 25.696 -4.118 -4.023 1.00 95.75 82 ASN A C 1
ATOM 582 O O . ASN A 1 82 ? 25.980 -4.807 -5.000 1.00 95.75 82 ASN A O 1
ATOM 586 N N . LEU A 1 83 ? 26.093 -4.447 -2.786 1.00 95.62 83 LEU A N 1
ATOM 587 C CA . LEU A 1 83 ? 26.874 -5.660 -2.488 1.00 95.62 83 LEU A CA 1
ATOM 588 C C . LEU A 1 83 ? 26.093 -6.953 -2.767 1.00 95.62 83 LEU A C 1
ATOM 590 O O . LEU A 1 83 ? 26.682 -7.946 -3.202 1.00 95.62 83 LEU A O 1
ATOM 594 N N . LEU A 1 84 ? 24.783 -6.956 -2.512 1.00 97.19 84 LEU A N 1
ATOM 595 C CA . LEU A 1 84 ? 23.910 -8.083 -2.836 1.00 97.19 84 LEU A CA 1
ATOM 596 C C . LEU A 1 84 ? 23.829 -8.285 -4.354 1.00 97.19 84 LEU A C 1
ATOM 598 O O . LEU A 1 84 ? 24.096 -9.383 -4.843 1.00 97.19 84 LEU A O 1
ATOM 602 N N . TRP A 1 85 ? 23.517 -7.229 -5.103 1.00 97.88 85 TRP A N 1
ATOM 603 C CA . TRP A 1 85 ? 23.328 -7.287 -6.557 1.00 97.88 85 TRP A CA 1
ATOM 604 C C . TRP A 1 85 ? 24.636 -7.346 -7.354 1.00 97.88 85 TRP A C 1
ATOM 606 O O . TRP A 1 85 ? 24.616 -7.596 -8.559 1.00 97.88 85 TRP A O 1
ATOM 616 N N . GLU A 1 86 ? 25.785 -7.175 -6.699 1.00 96.06 86 GLU A N 1
ATOM 617 C CA . GLU A 1 86 ? 27.089 -7.572 -7.235 1.00 96.06 86 GLU A CA 1
ATOM 618 C C . GLU A 1 86 ? 27.232 -9.092 -7.340 1.00 96.06 86 GLU A C 1
ATOM 620 O O . GLU A 1 86 ? 27.794 -9.595 -8.310 1.00 96.06 86 GLU A O 1
ATOM 625 N N . ARG A 1 87 ? 26.689 -9.828 -6.368 1.00 96.06 87 ARG A N 1
ATOM 626 C CA . ARG A 1 87 ? 26.815 -11.291 -6.282 1.00 96.06 87 ARG A CA 1
ATOM 627 C C . ARG A 1 87 ? 25.632 -12.020 -6.909 1.00 96.06 87 ARG A C 1
ATOM 629 O O . ARG A 1 87 ? 25.799 -13.125 -7.415 1.00 96.06 87 ARG A O 1
ATOM 636 N N . ARG A 1 88 ? 24.446 -11.413 -6.843 1.00 96.81 88 ARG A N 1
ATOM 637 C CA . ARG A 1 88 ? 23.169 -11.960 -7.311 1.00 96.81 88 ARG A CA 1
ATOM 638 C C . ARG A 1 88 ? 22.383 -10.866 -8.044 1.00 96.81 88 ARG A C 1
ATOM 640 O O . ARG A 1 88 ? 21.502 -10.250 -7.441 1.00 96.81 88 ARG A O 1
ATOM 647 N N . PRO A 1 89 ? 22.752 -10.539 -9.293 1.00 96.44 89 PRO A N 1
ATOM 648 C CA . PRO A 1 89 ? 22.042 -9.531 -10.069 1.00 96.44 89 PRO A CA 1
ATOM 649 C C . PRO A 1 89 ? 20.660 -10.063 -10.491 1.00 96.44 89 PRO A C 1
ATOM 651 O O . PRO A 1 89 ? 20.602 -11.097 -11.160 1.00 96.44 89 PRO A O 1
ATOM 654 N N . PRO A 1 90 ? 19.556 -9.389 -10.129 1.00 98.38 90 PRO A N 1
ATOM 655 C CA . PRO A 1 90 ? 18.233 -9.742 -10.629 1.00 98.38 90 PRO A CA 1
ATOM 656 C C . PRO A 1 90 ? 18.011 -9.243 -12.060 1.00 98.38 90 PRO A C 1
ATOM 658 O O . PRO A 1 90 ? 18.717 -8.356 -12.544 1.00 98.38 90 PRO A O 1
ATOM 661 N N . ALA A 1 91 ? 16.978 -9.775 -12.713 1.00 98.56 91 ALA A N 1
ATOM 662 C CA . ALA A 1 91 ? 16.491 -9.276 -13.994 1.00 98.56 91 ALA A CA 1
ATOM 663 C C . ALA A 1 91 ? 15.737 -7.944 -13.847 1.00 98.56 91 ALA A C 1
ATOM 665 O O . ALA A 1 91 ? 15.814 -7.108 -14.739 1.00 98.56 91 ALA A O 1
ATOM 666 N N . ALA A 1 92 ? 15.047 -7.736 -12.721 1.00 98.81 92 ALA A N 1
ATOM 667 C CA . ALA A 1 92 ? 14.390 -6.481 -12.356 1.00 98.81 92 ALA A CA 1
ATOM 668 C C . ALA A 1 92 ? 14.259 -6.345 -10.830 1.00 98.81 92 ALA A C 1
ATOM 670 O O . ALA A 1 92 ? 14.344 -7.334 -10.093 1.00 98.81 92 ALA A O 1
ATOM 671 N N . VAL A 1 93 ? 14.021 -5.125 -10.352 1.00 98.81 93 VAL A N 1
ATOM 672 C CA . VAL A 1 93 ? 13.726 -4.834 -8.940 1.00 98.81 93 VAL A CA 1
ATOM 673 C C . VAL A 1 93 ? 12.357 -4.176 -8.836 1.00 98.81 93 VAL A C 1
ATOM 675 O O . VAL A 1 93 ? 12.103 -3.204 -9.539 1.00 98.81 93 VAL A O 1
ATOM 678 N N . ILE A 1 94 ? 11.502 -4.673 -7.941 1.00 98.81 94 ILE A N 1
ATOM 679 C CA . ILE A 1 94 ? 10.249 -4.013 -7.563 1.00 98.81 94 ILE A CA 1
ATOM 680 C C . ILE A 1 94 ? 10.455 -3.285 -6.236 1.00 98.81 94 ILE A C 1
ATOM 682 O O . ILE A 1 94 ? 10.875 -3.894 -5.248 1.00 98.81 94 ILE A O 1
ATOM 686 N N . VAL A 1 95 ? 10.113 -2.000 -6.223 1.00 98.31 95 VAL A N 1
ATOM 687 C CA . VAL A 1 95 ? 10.007 -1.157 -5.023 1.00 98.31 95 VAL A CA 1
ATOM 688 C C . VAL A 1 95 ? 8.563 -0.683 -4.864 1.00 98.31 95 VAL A C 1
ATOM 690 O O . VAL A 1 95 ? 7.834 -0.609 -5.854 1.00 98.31 95 VAL A O 1
ATOM 693 N N . HIS A 1 96 ? 8.131 -0.374 -3.642 1.00 95.88 96 HIS A N 1
ATOM 694 C CA . HIS A 1 96 ? 6.742 0.002 -3.349 1.00 95.88 96 HIS A CA 1
ATOM 695 C C . HIS A 1 96 ? 6.648 1.379 -2.688 1.00 95.88 96 HIS A C 1
ATOM 697 O O . HIS A 1 96 ? 7.377 1.669 -1.741 1.00 95.88 96 HIS A O 1
ATOM 703 N N . GLY A 1 97 ? 5.737 2.218 -3.183 1.00 90.81 97 GLY A N 1
ATOM 704 C CA . GLY A 1 97 ? 5.401 3.488 -2.544 1.00 90.81 97 GLY A CA 1
ATOM 705 C C . GLY A 1 97 ? 6.578 4.462 -2.461 1.00 90.81 97 GLY A C 1
ATOM 706 O O . GLY A 1 97 ? 7.278 4.695 -3.447 1.00 90.81 97 GLY A O 1
ATOM 707 N N . ASP A 1 98 ? 6.768 5.047 -1.288 1.00 93.12 98 ASP A N 1
ATOM 708 C CA . ASP A 1 98 ? 7.495 6.299 -1.064 1.00 93.12 98 ASP A CA 1
ATOM 709 C C . ASP A 1 98 ? 8.513 6.217 0.086 1.00 93.12 98 ASP A C 1
ATOM 711 O O . ASP A 1 98 ? 8.988 7.234 0.581 1.00 93.12 98 ASP A O 1
ATOM 715 N N . THR A 1 99 ? 8.880 5.008 0.519 1.00 92.81 99 THR A N 1
ATOM 716 C CA . THR A 1 99 ? 9.777 4.854 1.667 1.00 92.81 99 THR A CA 1
ATOM 717 C C . THR A 1 99 ? 11.252 5.083 1.299 1.00 92.81 99 THR A C 1
ATOM 719 O O . THR A 1 99 ? 11.680 4.777 0.174 1.00 92.81 99 THR A O 1
ATOM 722 N N . PRO A 1 100 ? 12.108 5.428 2.283 1.00 92.69 100 PRO A N 1
ATOM 723 C CA . PRO A 1 100 ? 13.559 5.432 2.091 1.00 92.69 100 PRO A CA 1
ATOM 724 C C . PRO A 1 100 ? 14.120 4.070 1.648 1.00 92.69 100 PRO A C 1
ATOM 726 O O . PRO A 1 100 ? 15.184 3.996 1.028 1.00 92.69 100 PRO A O 1
ATOM 729 N N . THR A 1 101 ? 13.420 2.970 1.958 1.00 94.81 101 THR A N 1
ATOM 730 C CA . THR A 1 101 ? 13.803 1.624 1.509 1.00 94.81 101 THR A CA 1
ATOM 731 C C . THR A 1 101 ? 13.604 1.471 0.008 1.00 94.81 101 THR A C 1
ATOM 733 O O . THR A 1 101 ? 14.500 0.977 -0.684 1.00 94.81 101 THR A O 1
ATOM 736 N N . SER A 1 102 ? 12.477 1.962 -0.498 1.00 96.69 102 SER A N 1
ATOM 737 C CA . SER A 1 102 ? 12.172 2.011 -1.923 1.00 96.69 102 SER A CA 1
ATOM 738 C C . SER A 1 102 ? 13.128 2.926 -2.683 1.00 96.69 102 SER A C 1
ATOM 740 O O . SER A 1 102 ? 13.651 2.519 -3.724 1.00 96.69 102 SER A O 1
ATOM 742 N N . LEU A 1 103 ? 13.473 4.097 -2.133 1.00 97.31 103 LEU A N 1
ATOM 743 C CA . LEU A 1 103 ? 14.466 4.981 -2.751 1.00 97.31 103 LEU A CA 1
ATOM 744 C C . LEU A 1 103 ? 15.856 4.329 -2.816 1.00 97.31 103 LEU A C 1
ATOM 746 O O . LEU A 1 103 ? 16.506 4.362 -3.865 1.00 97.31 103 LEU A O 1
ATOM 750 N N . ALA A 1 104 ? 16.313 3.687 -1.734 1.00 96.94 104 ALA A N 1
ATOM 751 C CA . ALA A 1 104 ? 17.584 2.959 -1.741 1.00 96.94 104 ALA A CA 1
ATOM 752 C C . ALA A 1 104 ? 17.594 1.826 -2.777 1.00 96.94 104 ALA A C 1
ATOM 754 O O . ALA A 1 104 ? 18.587 1.652 -3.490 1.00 96.94 104 ALA A O 1
ATOM 755 N N . GLY A 1 105 ? 16.486 1.081 -2.863 1.00 97.75 105 GLY A N 1
ATOM 756 C CA . GLY A 1 105 ? 16.239 0.052 -3.870 1.00 97.75 105 GLY A CA 1
ATOM 757 C C . GLY A 1 105 ? 16.412 0.586 -5.286 1.00 97.75 105 GLY A C 1
ATOM 758 O O . GLY A 1 105 ? 17.216 0.053 -6.054 1.00 97.75 105 GLY A O 1
ATOM 759 N N . ALA A 1 106 ? 15.714 1.677 -5.599 1.00 98.38 106 ALA A N 1
ATOM 760 C CA . ALA A 1 106 ? 15.742 2.304 -6.913 1.00 98.38 106 ALA A CA 1
ATOM 761 C C . ALA A 1 106 ? 17.142 2.827 -7.278 1.00 98.38 106 ALA A C 1
ATOM 763 O O . ALA A 1 106 ? 17.666 2.493 -8.341 1.00 98.38 106 ALA A O 1
ATOM 764 N N . LEU A 1 107 ? 17.795 3.577 -6.383 1.00 98.12 107 LEU A N 1
ATOM 765 C CA . LEU A 1 107 ? 19.125 4.154 -6.625 1.00 98.12 107 LEU A CA 1
ATOM 766 C C . LEU A 1 107 ? 20.205 3.087 -6.836 1.00 98.12 107 LEU A C 1
ATOM 768 O O . LEU A 1 107 ? 21.021 3.196 -7.760 1.00 98.12 107 LEU A O 1
ATOM 772 N N . ALA A 1 108 ? 20.222 2.047 -5.999 1.00 98.00 108 ALA A N 1
ATOM 773 C CA . ALA A 1 108 ? 21.195 0.965 -6.123 1.00 98.00 108 ALA A CA 1
ATOM 774 C C . ALA A 1 108 ? 20.978 0.148 -7.410 1.00 98.00 108 ALA A C 1
ATOM 776 O O . ALA A 1 108 ? 21.953 -0.270 -8.037 1.00 98.00 108 ALA A O 1
ATOM 777 N N . ALA A 1 109 ? 19.727 -0.050 -7.835 1.00 98.38 109 ALA A N 1
ATOM 778 C CA . ALA A 1 109 ? 19.391 -0.817 -9.032 1.00 98.38 109 ALA A CA 1
ATOM 779 C C . ALA A 1 109 ? 19.741 -0.023 -10.294 1.00 98.38 109 ALA A C 1
ATOM 781 O O . ALA A 1 109 ? 20.456 -0.527 -11.167 1.00 98.38 109 ALA A O 1
ATOM 782 N N . PHE A 1 110 ? 19.351 1.254 -10.330 1.00 97.88 110 PHE A N 1
ATOM 783 C CA . PHE A 1 110 ? 19.673 2.185 -11.407 1.00 97.88 110 PHE A CA 1
ATOM 784 C C . PHE A 1 110 ? 21.187 2.296 -11.630 1.00 97.88 110 PHE A C 1
ATOM 786 O O . PHE A 1 110 ? 21.668 2.158 -12.756 1.00 97.88 110 PHE A O 1
ATOM 793 N N . SER A 1 111 ? 21.964 2.424 -10.548 1.00 97.00 111 SER A N 1
ATOM 794 C CA . SER A 1 111 ? 23.436 2.501 -10.605 1.00 97.00 111 SER A CA 1
ATOM 795 C C . SER A 1 111 ? 24.092 1.253 -11.213 1.00 97.00 111 SER A C 1
ATOM 797 O O . SER A 1 111 ? 25.233 1.306 -11.673 1.00 97.00 111 SER A O 1
ATOM 799 N N . ARG A 1 112 ? 23.374 0.124 -11.241 1.00 97.12 112 ARG A N 1
ATOM 800 C CA . ARG A 1 112 ? 23.807 -1.148 -11.834 1.00 97.12 112 ARG A CA 1
ATOM 801 C C . ARG A 1 112 ? 23.126 -1.462 -13.169 1.00 97.12 112 ARG A C 1
ATOM 803 O O . ARG A 1 112 ? 23.363 -2.538 -13.712 1.00 97.12 112 ARG A O 1
ATOM 810 N N . ARG A 1 113 ? 22.316 -0.540 -13.706 1.00 97.75 113 ARG A N 1
ATOM 811 C CA . ARG A 1 113 ? 21.479 -0.728 -14.908 1.00 97.75 113 ARG A CA 1
ATOM 812 C C . ARG A 1 113 ? 20.496 -1.898 -14.790 1.00 97.75 113 ARG A C 1
ATOM 814 O O . ARG A 1 113 ? 20.188 -2.551 -15.783 1.00 97.75 113 ARG A O 1
ATOM 821 N N . ILE A 1 114 ? 20.020 -2.165 -13.578 1.00 98.75 114 ILE A N 1
ATOM 822 C CA . ILE A 1 114 ? 18.924 -3.103 -13.337 1.00 98.75 114 ILE A CA 1
ATOM 823 C C . ILE A 1 114 ? 17.617 -2.309 -13.473 1.00 98.75 114 ILE A C 1
ATOM 825 O O . ILE A 1 114 ? 17.497 -1.267 -12.823 1.00 98.75 114 ILE A O 1
ATOM 829 N N . PRO A 1 115 ? 16.646 -2.751 -14.293 1.00 98.69 115 PRO A N 1
ATOM 830 C CA . PRO A 1 115 ? 15.388 -2.036 -14.449 1.00 98.69 115 PRO A CA 1
ATOM 831 C C . PRO A 1 115 ? 14.598 -2.032 -13.136 1.00 98.69 115 PRO A C 1
ATOM 833 O O . PRO A 1 115 ? 14.453 -3.061 -12.467 1.00 98.69 115 PRO A O 1
ATOM 836 N N . VAL A 1 116 ? 14.091 -0.853 -12.781 1.00 98.88 116 VAL A N 1
ATOM 837 C CA . VAL A 1 116 ? 13.284 -0.624 -11.580 1.00 98.88 116 VAL A CA 1
ATOM 838 C C . VAL A 1 116 ? 11.812 -0.566 -11.972 1.00 98.88 116 VAL A C 1
ATOM 840 O O . VAL A 1 116 ? 11.437 0.145 -12.903 1.00 98.88 116 VAL A O 1
ATOM 843 N N . VAL A 1 117 ? 10.987 -1.305 -11.246 1.00 98.81 117 VAL A N 1
ATOM 844 C CA . VAL A 1 117 ? 9.531 -1.319 -11.351 1.00 98.81 117 VAL A CA 1
ATOM 845 C C . VAL A 1 117 ? 8.972 -0.683 -10.082 1.00 98.81 117 VAL A C 1
ATOM 847 O O . VAL A 1 117 ? 9.235 -1.154 -8.974 1.00 98.81 117 VAL A O 1
ATOM 850 N N . HIS A 1 118 ? 8.216 0.400 -10.230 1.00 98.69 118 HIS A N 1
ATOM 851 C CA . HIS A 1 118 ? 7.654 1.152 -9.110 1.00 98.69 118 HIS A CA 1
ATOM 852 C C . HIS A 1 118 ? 6.187 0.775 -8.903 1.00 98.69 118 HIS A C 1
ATOM 854 O O . HIS A 1 118 ? 5.326 1.137 -9.704 1.00 98.69 118 HIS A O 1
ATOM 860 N N . LEU A 1 119 ? 5.909 0.016 -7.842 1.00 98.19 119 LEU A N 1
ATOM 861 C CA . LEU A 1 119 ? 4.566 -0.401 -7.444 1.00 98.19 119 LEU A CA 1
ATOM 862 C C . LEU A 1 119 ? 3.860 0.701 -6.645 1.00 98.19 119 LEU A C 1
ATOM 864 O O . LEU A 1 119 ? 4.434 1.247 -5.705 1.00 98.19 119 LEU A O 1
ATOM 868 N N . GLU A 1 120 ? 2.597 0.962 -6.989 1.00 94.31 120 GLU A N 1
ATOM 869 C CA . GLU A 1 120 ? 1.787 2.071 -6.461 1.00 94.31 120 GLU A CA 1
ATOM 870 C C . GLU A 1 120 ? 2.444 3.445 -6.691 1.00 94.31 120 GLU A C 1
ATOM 872 O O . GLU A 1 120 ? 2.404 4.339 -5.847 1.00 94.31 120 GLU A O 1
ATOM 877 N N . ALA A 1 121 ? 3.040 3.610 -7.874 1.00 95.88 121 ALA A N 1
ATOM 878 C CA . ALA A 1 121 ? 3.689 4.843 -8.300 1.00 95.88 121 ALA A CA 1
ATOM 879 C C . ALA A 1 121 ? 2.691 6.000 -8.488 1.00 95.88 121 ALA A C 1
ATOM 881 O O . ALA A 1 121 ? 1.528 5.782 -8.828 1.00 95.88 121 ALA A O 1
ATOM 882 N N . GLY A 1 122 ? 3.185 7.236 -8.354 1.00 89.06 122 GLY A N 1
ATOM 883 C CA . GLY A 1 122 ? 2.505 8.441 -8.848 1.00 89.06 122 GLY A CA 1
ATOM 884 C C . GLY A 1 122 ? 1.584 9.176 -7.870 1.00 89.06 122 GLY A C 1
ATOM 885 O O . GLY A 1 122 ? 0.953 10.156 -8.253 1.00 89.06 122 GLY A O 1
ATOM 886 N N . ARG A 1 123 ? 1.489 8.776 -6.597 1.00 89.06 123 ARG A N 1
ATOM 887 C CA . ARG A 1 123 ? 0.828 9.616 -5.572 1.00 89.06 123 ARG A CA 1
ATOM 888 C C . ARG A 1 123 ? 1.592 10.935 -5.423 1.00 89.06 123 ARG A C 1
ATOM 890 O O . ARG A 1 123 ? 2.802 10.911 -5.554 1.00 89.06 123 ARG A O 1
ATOM 897 N N . ARG A 1 124 ? 0.934 12.069 -5.171 1.00 84.88 124 ARG A N 1
ATOM 898 C CA . ARG A 1 124 ? 1.616 13.358 -4.942 1.00 84.88 124 ARG A CA 1
ATOM 899 C C . ARG A 1 124 ? 0.885 14.178 -3.890 1.00 84.88 124 ARG A C 1
ATOM 901 O O . ARG A 1 124 ? -0.339 14.291 -3.956 1.00 84.88 124 ARG A O 1
ATOM 908 N N . SER A 1 125 ? 1.628 14.749 -2.946 1.00 84.06 125 SER A N 1
ATOM 909 C CA . SER A 1 125 ? 1.146 15.836 -2.082 1.00 84.06 125 SER A CA 1
ATOM 910 C C . SER A 1 125 ? 1.386 17.212 -2.704 1.00 84.06 125 SER A C 1
ATOM 912 O O . SER A 1 125 ? 0.793 18.192 -2.259 1.00 84.06 125 SER A O 1
ATOM 914 N N . MET A 1 126 ? 2.262 17.289 -3.717 1.00 84.88 126 MET A N 1
ATOM 915 C CA . MET A 1 126 ? 2.771 18.528 -4.317 1.00 84.88 126 MET A CA 1
ATOM 916 C C . MET A 1 126 ? 3.615 19.385 -3.356 1.00 84.88 126 MET A C 1
ATOM 918 O O . MET A 1 126 ? 3.990 20.504 -3.704 1.00 84.88 126 MET A O 1
ATOM 922 N N . SER A 1 127 ? 3.958 18.866 -2.171 1.00 87.31 127 SER A N 1
ATOM 923 C CA . SER A 1 127 ? 4.723 19.569 -1.138 1.00 87.31 127 SER A CA 1
ATOM 924 C C . SER A 1 127 ? 5.897 18.731 -0.647 1.00 87.31 127 SER A C 1
ATOM 926 O O . SER A 1 127 ? 5.711 17.689 -0.023 1.00 87.31 127 SER A O 1
ATOM 928 N N . LEU A 1 128 ? 7.119 19.225 -0.867 1.00 91.00 128 LEU A N 1
ATOM 929 C CA . LEU A 1 128 ? 8.338 18.591 -0.346 1.00 91.00 128 LEU A CA 1
ATOM 930 C C . LEU A 1 128 ? 8.471 18.707 1.180 1.00 91.00 128 LEU A C 1
ATOM 932 O O . LEU A 1 128 ? 9.298 18.015 1.767 1.00 91.00 128 LEU A O 1
ATOM 936 N N . ASP A 1 129 ? 7.675 19.572 1.812 1.00 89.38 129 ASP A N 1
ATOM 937 C CA . ASP A 1 129 ? 7.709 19.791 3.258 1.00 89.38 129 ASP A CA 1
ATOM 938 C C . ASP A 1 129 ? 6.794 18.820 4.019 1.00 89.38 129 ASP A C 1
ATOM 940 O O . ASP A 1 129 ? 6.991 18.602 5.215 1.00 89.38 129 ASP A O 1
ATOM 944 N N . ALA A 1 130 ? 5.778 18.254 3.355 1.00 80.62 130 ALA A N 1
ATOM 945 C CA . ALA A 1 130 ? 4.835 17.327 3.972 1.00 80.62 130 ALA A CA 1
ATOM 946 C C . ALA A 1 130 ? 4.101 16.463 2.921 1.00 80.62 130 ALA A C 1
ATOM 948 O O . ALA A 1 130 ? 3.472 17.013 2.011 1.00 80.62 130 ALA A O 1
ATOM 949 N N . PRO A 1 131 ? 4.075 15.127 3.072 1.00 85.88 131 PRO A N 1
ATOM 950 C CA . PRO A 1 131 ? 4.828 14.332 4.048 1.00 85.88 131 PRO A CA 1
ATOM 951 C C . PRO A 1 131 ? 6.344 14.365 3.759 1.00 85.88 131 PRO A C 1
ATOM 953 O O . PRO A 1 131 ? 6.758 14.448 2.601 1.00 85.88 131 PRO A O 1
ATOM 956 N N . PHE A 1 132 ? 7.159 14.360 4.820 1.00 86.81 132 PHE A N 1
ATOM 957 C CA . PHE A 1 132 ? 8.620 14.436 4.732 1.00 86.81 132 PHE A CA 1
ATOM 958 C C . PHE A 1 132 ? 9.281 13.204 5.375 1.00 86.81 132 PHE A C 1
ATOM 960 O O . PHE A 1 132 ? 9.088 12.991 6.578 1.00 86.81 132 PHE A O 1
ATOM 967 N N . PRO A 1 133 ? 10.163 12.478 4.651 1.00 91.19 133 PRO A N 1
ATOM 968 C CA . PRO A 1 133 ? 10.716 12.776 3.318 1.00 91.19 133 PRO A CA 1
ATOM 969 C C . PRO A 1 133 ? 9.938 12.176 2.125 1.00 91.19 133 PRO A C 1
ATOM 971 O O . PRO A 1 133 ? 10.418 12.239 0.993 1.00 91.19 133 PRO A O 1
ATOM 974 N N . GLU A 1 134 ? 8.764 11.592 2.352 1.00 92.56 134 GLU A N 1
ATOM 975 C CA . GLU A 1 134 ? 8.082 10.687 1.418 1.00 92.56 134 GLU A CA 1
ATOM 976 C C . GLU A 1 134 ? 7.789 11.320 0.043 1.00 92.56 134 GLU A C 1
ATOM 978 O O . GLU A 1 134 ? 8.016 10.679 -0.986 1.00 92.56 134 GLU A O 1
ATOM 983 N N . GLU A 1 135 ? 7.366 12.594 -0.020 1.00 93.75 135 GLU A N 1
ATOM 984 C CA . GLU A 1 135 ? 7.118 13.269 -1.309 1.00 93.75 135 GLU A CA 1
ATOM 985 C C . GLU A 1 135 ? 8.396 13.367 -2.159 1.00 93.75 135 GLU A C 1
ATOM 987 O O . GLU A 1 135 ? 8.359 13.165 -3.376 1.00 93.75 135 GLU A O 1
ATOM 992 N N . ALA A 1 136 ? 9.540 13.660 -1.536 1.00 94.62 136 ALA A N 1
ATOM 993 C CA . ALA A 1 136 ? 10.813 13.735 -2.245 1.00 94.62 136 ALA A CA 1
ATOM 994 C C . ALA A 1 136 ? 11.238 12.348 -2.749 1.00 94.62 136 ALA A C 1
ATOM 996 O O . ALA A 1 13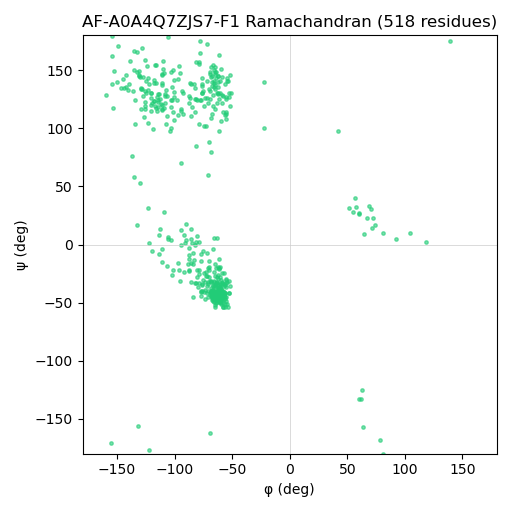6 ? 11.624 12.203 -3.913 1.00 94.62 136 ALA A O 1
ATOM 997 N N . ASP A 1 137 ? 11.118 11.331 -1.896 1.00 95.19 137 ASP A N 1
ATOM 998 C CA . ASP A 1 137 ? 11.511 9.958 -2.205 1.00 95.19 137 ASP A CA 1
ATOM 999 C C . ASP A 1 137 ? 10.723 9.413 -3.407 1.00 95.19 137 ASP A C 1
ATOM 1001 O O . ASP A 1 137 ? 11.323 8.927 -4.371 1.00 95.19 137 ASP A O 1
ATOM 1005 N N . GLN A 1 138 ? 9.394 9.566 -3.434 1.00 95.00 138 GLN A N 1
ATOM 1006 C CA . GLN A 1 138 ? 8.583 9.056 -4.548 1.00 95.00 138 GLN A CA 1
ATOM 1007 C C . GLN A 1 138 ? 8.801 9.787 -5.875 1.00 95.00 138 GLN A C 1
ATOM 1009 O O . GLN A 1 138 ? 8.689 9.164 -6.936 1.00 95.00 138 GLN A O 1
ATOM 1014 N N . ARG A 1 139 ? 9.123 11.086 -5.844 1.00 95.62 139 ARG A N 1
ATOM 1015 C CA . ARG A 1 139 ? 9.465 11.855 -7.053 1.00 95.62 139 ARG A CA 1
ATOM 1016 C C . ARG A 1 139 ? 10.820 11.436 -7.608 1.00 95.62 139 ARG A C 1
ATOM 1018 O O . ARG A 1 139 ? 10.961 11.268 -8.816 1.00 95.62 139 ARG A O 1
ATOM 1025 N N . LEU A 1 140 ? 11.799 11.186 -6.737 1.00 97.00 140 LEU A N 1
ATOM 1026 C CA . LEU A 1 140 ? 13.099 10.652 -7.145 1.00 97.00 140 LEU A CA 1
ATOM 1027 C C . LEU A 1 140 ? 12.968 9.248 -7.744 1.00 97.00 140 LEU A C 1
ATOM 1029 O O . LEU A 1 140 ? 13.523 8.995 -8.811 1.00 97.00 140 LEU A O 1
ATOM 1033 N N . ILE A 1 141 ? 12.205 8.348 -7.114 1.00 98.25 141 ILE A N 1
ATOM 1034 C CA . ILE A 1 141 ? 11.973 6.994 -7.646 1.00 98.25 141 ILE A CA 1
ATOM 1035 C C . ILE A 1 141 ? 11.307 7.061 -9.026 1.00 98.25 141 ILE A C 1
ATOM 1037 O O . ILE A 1 141 ? 11.703 6.318 -9.926 1.00 98.25 141 ILE A O 1
ATOM 1041 N N . ALA A 1 142 ? 10.354 7.979 -9.225 1.00 96.81 142 ALA A N 1
ATOM 1042 C CA . ALA A 1 142 ? 9.665 8.136 -10.503 1.00 96.81 142 ALA A CA 1
ATOM 1043 C C . ALA A 1 142 ? 10.616 8.478 -11.669 1.00 96.81 142 ALA A C 1
ATOM 1045 O O . ALA A 1 142 ? 10.391 8.051 -12.793 1.00 96.81 142 ALA A O 1
ATOM 1046 N N . GLN A 1 143 ? 11.720 9.176 -11.416 1.00 95.75 143 GLN A N 1
ATOM 1047 C CA . GLN A 1 143 ? 12.702 9.488 -12.463 1.00 95.75 143 GLN A CA 1
ATOM 1048 C C . GLN A 1 143 ? 13.702 8.344 -12.717 1.00 95.75 143 GLN A C 1
ATOM 1050 O O . GLN A 1 143 ? 14.436 8.360 -13.704 1.00 95.75 143 GLN A O 1
ATOM 1055 N N . LEU A 1 144 ? 13.754 7.348 -11.827 1.00 97.50 144 LEU A N 1
ATOM 1056 C CA . LEU A 1 144 ? 14.675 6.208 -11.908 1.00 97.50 144 LEU A CA 1
ATOM 1057 C C . LEU A 1 144 ? 14.010 4.935 -12.445 1.00 97.50 144 LEU A C 1
ATOM 1059 O O . LEU A 1 144 ? 14.712 4.026 -12.898 1.00 97.50 144 LEU A O 1
ATOM 1063 N N . ALA A 1 145 ? 12.684 4.834 -12.348 1.00 98.38 145 ALA A N 1
ATOM 1064 C CA . ALA A 1 145 ? 11.958 3.634 -12.728 1.00 98.38 145 ALA A CA 1
ATOM 1065 C C . ALA A 1 145 ? 11.821 3.479 -14.249 1.00 98.38 145 ALA A C 1
ATOM 1067 O O . ALA A 1 145 ? 11.664 4.436 -14.999 1.00 98.38 145 ALA A O 1
ATOM 1068 N N . ALA A 1 146 ? 11.905 2.229 -14.703 1.00 98.25 146 ALA A N 1
ATOM 1069 C CA . ALA A 1 146 ? 11.667 1.840 -16.090 1.00 98.25 146 ALA A CA 1
ATOM 1070 C C . ALA A 1 146 ? 10.181 1.549 -16.359 1.00 98.25 146 ALA A C 1
ATOM 1072 O O . ALA A 1 146 ? 9.748 1.581 -17.509 1.00 98.25 146 ALA A O 1
ATOM 1073 N N . LEU A 1 147 ? 9.423 1.233 -15.305 1.00 98.31 147 LEU A N 1
ATOM 1074 C CA . LEU A 1 147 ? 8.001 0.911 -15.348 1.00 98.31 147 LEU A CA 1
ATOM 1075 C C . LEU A 1 147 ? 7.313 1.409 -14.071 1.00 98.31 147 LEU A C 1
ATOM 1077 O O . LEU A 1 147 ? 7.792 1.166 -12.961 1.00 98.31 147 LEU A O 1
ATOM 1081 N N . HIS A 1 148 ? 6.163 2.050 -14.237 1.00 98.06 148 HIS A N 1
ATOM 1082 C CA . HIS A 1 148 ? 5.327 2.618 -13.189 1.00 98.06 148 HIS A CA 1
ATOM 1083 C C . HIS A 1 148 ? 3.982 1.909 -13.167 1.00 98.06 148 HIS A C 1
ATOM 1085 O O . HIS A 1 148 ? 3.227 1.948 -14.138 1.00 98.06 148 HIS A O 1
ATOM 1091 N N . LEU A 1 149 ? 3.675 1.277 -12.042 1.00 97.69 149 LEU A N 1
ATOM 1092 C CA . LEU A 1 149 ? 2.433 0.550 -11.832 1.00 97.69 149 LEU A CA 1
ATOM 1093 C C . LEU A 1 149 ? 1.570 1.370 -10.885 1.00 97.69 149 LEU A C 1
ATOM 1095 O O . LEU A 1 149 ? 1.853 1.447 -9.687 1.00 97.69 149 LEU A O 1
ATOM 1099 N N . THR A 1 150 ? 0.560 2.042 -11.426 1.00 90.81 150 THR A N 1
ATOM 1100 C CA . THR A 1 150 ? -0.242 3.002 -10.668 1.00 90.81 150 THR A CA 1
ATOM 1101 C C . THR A 1 150 ? -1.526 2.364 -10.156 1.00 90.81 150 THR A C 1
ATOM 1103 O O . THR A 1 150 ? -2.173 1.553 -10.827 1.00 90.81 150 THR A O 1
ATOM 1106 N N . SER A 1 151 ? -1.919 2.749 -8.943 1.00 85.38 151 SER A N 1
ATOM 1107 C CA . SER A 1 151 ? -3.172 2.286 -8.345 1.00 85.38 151 SER A CA 1
ATOM 1108 C C . SER A 1 151 ? -4.387 3.034 -8.880 1.00 85.38 151 SER A C 1
ATOM 1110 O O . SER A 1 151 ? -5.482 2.489 -8.860 1.00 85.38 151 SER A O 1
ATOM 1112 N N . THR A 1 152 ? -4.214 4.266 -9.363 1.00 76.38 152 THR A N 1
ATOM 1113 C CA . THR A 1 152 ? -5.315 5.122 -9.816 1.00 76.38 152 THR A CA 1
ATOM 1114 C C . THR A 1 152 ? -4.953 5.873 -11.099 1.00 76.38 152 THR A C 1
ATOM 1116 O O . THR A 1 152 ? -3.768 6.103 -11.367 1.00 76.38 152 THR A O 1
ATOM 1119 N N . PRO A 1 153 ? -5.959 6.319 -11.874 1.00 72.81 153 PRO A N 1
ATOM 1120 C CA . PRO A 1 153 ? -5.740 7.229 -12.990 1.00 72.81 153 PRO A CA 1
ATOM 1121 C C . PRO A 1 153 ? -5.057 8.529 -12.558 1.00 72.81 153 PRO A C 1
ATOM 1123 O O . PRO A 1 153 ? -4.089 8.917 -13.193 1.00 72.81 153 PRO A O 1
ATOM 1126 N N . LEU A 1 154 ? -5.468 9.145 -11.441 1.00 74.62 154 LEU A N 1
ATOM 1127 C CA . LEU A 1 154 ? -4.835 10.368 -10.925 1.00 74.62 154 LEU A CA 1
ATOM 1128 C C . LEU A 1 154 ? -3.329 10.183 -10.695 1.00 74.62 154 LEU A C 1
ATOM 1130 O O . LEU A 1 154 ? -2.530 11.041 -11.051 1.00 74.62 154 LEU A O 1
ATOM 1134 N N . ALA A 1 155 ? -2.925 9.036 -10.151 1.00 77.94 155 ALA A N 1
ATOM 1135 C CA . ALA A 1 155 ? -1.513 8.741 -9.961 1.00 77.94 155 ALA A CA 1
ATOM 1136 C C . ALA A 1 155 ? -0.760 8.574 -11.295 1.00 77.94 155 ALA A C 1
ATOM 1138 O O . ALA A 1 155 ? 0.386 8.998 -11.411 1.00 77.94 155 ALA A O 1
ATOM 1139 N N . ALA A 1 156 ? -1.405 8.014 -12.325 1.00 79.62 156 ALA A N 1
ATOM 1140 C CA . ALA A 1 156 ? -0.842 8.011 -13.676 1.00 79.62 156 ALA A CA 1
ATOM 1141 C C . ALA A 1 156 ? -0.691 9.435 -14.227 1.00 79.62 156 ALA A C 1
ATOM 1143 O O . ALA A 1 156 ? 0.358 9.754 -14.774 1.00 79.62 156 ALA A O 1
ATOM 1144 N N . MET A 1 157 ? -1.686 10.301 -14.023 1.00 73.50 157 MET A N 1
ATOM 1145 C CA . MET A 1 157 ? -1.645 11.702 -14.462 1.00 73.50 157 MET A CA 1
ATOM 1146 C C . MET A 1 157 ? -0.477 12.460 -13.840 1.00 73.50 157 MET A C 1
ATOM 1148 O O . MET A 1 157 ? 0.288 13.088 -14.557 1.00 73.50 157 MET A O 1
ATOM 1152 N N . ASN A 1 158 ? -0.279 12.325 -12.531 1.00 78.50 158 ASN A N 1
ATOM 1153 C CA . ASN A 1 158 ? 0.838 12.964 -11.839 1.00 78.50 158 ASN A CA 1
ATOM 1154 C C . ASN A 1 158 ? 2.208 12.571 -12.422 1.00 78.50 158 ASN A C 1
ATOM 1156 O O . ASN A 1 158 ? 3.122 13.386 -12.452 1.00 78.50 158 ASN A O 1
ATOM 1160 N N . LEU A 1 159 ? 2.372 11.322 -12.874 1.00 79.12 159 LEU A N 1
ATOM 1161 C CA . LEU A 1 159 ? 3.612 10.874 -13.518 1.00 79.12 159 LEU A CA 1
ATOM 1162 C C . LEU A 1 159 ? 3.770 11.486 -14.911 1.00 79.12 159 LEU A C 1
ATOM 1164 O O . LEU A 1 159 ? 4.866 11.904 -15.280 1.00 79.12 159 LEU A O 1
ATOM 1168 N N . LEU A 1 160 ? 2.679 11.550 -15.673 1.00 79.06 160 LEU A N 1
ATOM 1169 C CA . LEU A 1 160 ? 2.659 12.183 -16.990 1.00 79.06 160 LEU A CA 1
ATOM 1170 C C . LEU A 1 160 ? 3.011 13.677 -16.896 1.00 79.06 160 LEU A C 1
ATOM 1172 O O . LEU A 1 160 ? 3.824 14.154 -17.684 1.00 79.06 160 LEU A O 1
ATOM 1176 N N . ASP A 1 161 ? 2.492 14.375 -15.885 1.00 77.31 161 ASP A N 1
ATOM 1177 C CA . ASP A 1 161 ? 2.816 15.778 -15.581 1.00 77.31 161 ASP A CA 1
ATOM 1178 C C . ASP A 1 161 ? 4.298 15.974 -15.219 1.00 77.31 161 ASP A C 1
ATOM 1180 O O . ASP A 1 161 ? 4.876 17.038 -15.431 1.00 77.31 161 ASP A O 1
ATOM 1184 N N . GLU A 1 162 ? 4.949 14.929 -14.708 1.00 81.12 162 GLU A N 1
ATOM 1185 C CA . GLU A 1 162 ? 6.385 14.89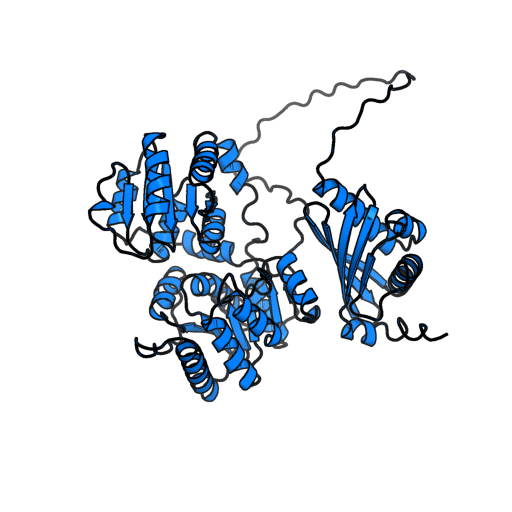7 -14.419 1.00 81.12 162 GLU A CA 1
ATOM 1186 C C . GLU A 1 162 ? 7.227 14.393 -15.605 1.00 81.12 162 GLU A C 1
ATOM 1188 O O . GLU A 1 162 ? 8.392 14.019 -15.433 1.00 81.12 162 GLU A O 1
ATOM 1193 N N . ASN A 1 163 ? 6.656 14.401 -16.815 1.00 82.62 163 ASN A N 1
ATOM 1194 C CA . ASN A 1 163 ? 7.275 13.957 -18.066 1.00 82.62 163 ASN A CA 1
ATOM 1195 C C . ASN A 1 163 ? 7.719 12.483 -18.076 1.00 82.62 163 ASN A C 1
ATOM 1197 O O . ASN A 1 163 ? 8.608 12.094 -18.841 1.00 82.62 163 ASN A O 1
ATOM 1201 N N . VAL A 1 164 ? 7.083 11.629 -17.272 1.00 81.12 164 VAL A N 1
ATOM 1202 C CA . VAL A 1 164 ? 7.236 10.177 -17.408 1.00 81.12 164 VAL A CA 1
ATOM 1203 C C . VAL A 1 164 ? 6.554 9.728 -18.700 1.00 81.12 164 VAL A C 1
ATOM 1205 O O . VAL A 1 164 ? 5.410 10.078 -18.981 1.00 81.12 164 VAL A O 1
ATOM 1208 N N . ALA A 1 165 ? 7.248 8.921 -19.505 1.00 78.31 165 ALA A N 1
ATOM 1209 C CA . ALA A 1 165 ? 6.704 8.445 -20.773 1.00 78.31 165 ALA A CA 1
ATOM 1210 C C . ALA A 1 165 ? 5.458 7.568 -20.554 1.00 78.31 165 ALA A C 1
ATOM 1212 O O . ALA A 1 165 ? 5.519 6.583 -19.821 1.00 78.31 165 ALA A O 1
ATOM 1213 N N . ALA A 1 166 ? 4.365 7.847 -21.271 1.00 76.62 166 ALA A N 1
ATOM 1214 C CA . ALA A 1 166 ? 3.095 7.128 -21.116 1.00 76.62 166 ALA A CA 1
ATOM 1215 C C . ALA A 1 166 ? 3.215 5.602 -21.285 1.00 76.62 166 ALA A C 1
ATOM 1217 O O . ALA A 1 166 ? 2.585 4.850 -20.549 1.00 76.62 166 ALA A O 1
ATOM 1218 N N . ARG A 1 167 ? 4.079 5.127 -22.195 1.00 79.75 167 ARG A N 1
ATOM 1219 C CA . ARG A 1 167 ? 4.363 3.688 -22.381 1.00 79.75 167 ARG A CA 1
ATOM 1220 C C . ARG A 1 167 ? 4.967 2.999 -21.153 1.00 79.75 167 ARG A C 1
ATOM 1222 O O . ARG A 1 167 ? 4.944 1.780 -21.072 1.00 79.75 167 ARG A O 1
ATOM 1229 N N . ALA A 1 168 ? 5.563 3.765 -20.242 1.00 83.88 168 ALA A N 1
ATOM 1230 C CA . ALA A 1 168 ? 6.133 3.260 -19.002 1.00 83.88 168 ALA A CA 1
ATOM 1231 C C . ALA A 1 168 ? 5.112 3.286 -17.855 1.00 83.88 168 ALA A C 1
ATOM 1233 O O . ALA A 1 168 ? 5.468 2.921 -16.741 1.00 83.88 168 ALA A O 1
ATOM 1234 N N . VAL A 1 169 ? 3.866 3.713 -18.089 1.00 87.00 169 VAL A N 1
ATOM 1235 C CA . VAL A 1 169 ? 2.826 3.832 -17.061 1.00 87.00 169 VAL A CA 1
ATOM 1236 C C . VAL A 1 169 ? 1.701 2.841 -17.339 1.00 87.00 169 VAL A C 1
ATOM 1238 O O . VAL A 1 169 ? 1.059 2.875 -18.388 1.00 87.00 169 VAL A O 1
ATOM 1241 N N . VAL A 1 170 ? 1.423 1.973 -16.369 1.00 87.31 170 VAL A N 1
ATOM 1242 C CA . VAL A 1 170 ? 0.339 0.988 -16.427 1.00 87.31 170 VAL A CA 1
ATOM 1243 C C . VAL A 1 170 ? -0.541 1.149 -15.195 1.00 87.31 170 VAL A C 1
ATOM 1245 O O . VAL A 1 170 ? -0.074 1.024 -14.065 1.00 87.31 170 VAL A O 1
ATOM 1248 N N . ILE A 1 171 ? -1.836 1.388 -15.407 1.00 85.44 171 ILE A N 1
ATOM 1249 C CA . ILE A 1 171 ? -2.815 1.437 -14.316 1.00 85.44 171 ILE A CA 1
ATOM 1250 C C . ILE A 1 171 ? -3.157 -0.004 -13.940 1.00 85.44 171 ILE A C 1
ATOM 1252 O O . ILE A 1 171 ? -3.893 -0.682 -14.657 1.00 85.44 171 ILE A O 1
ATOM 1256 N N . THR A 1 172 ? -2.617 -0.492 -12.828 1.00 89.94 172 THR A N 1
ATOM 1257 C CA . THR A 1 172 ? -2.842 -1.870 -12.363 1.00 89.94 172 THR A CA 1
ATOM 1258 C C . THR A 1 172 ? -4.028 -1.989 -11.416 1.00 89.94 172 THR A C 1
ATOM 1260 O O . THR A 1 172 ? -4.601 -3.076 -11.298 1.00 89.94 172 THR A O 1
ATOM 1263 N N . GLY A 1 173 ? -4.396 -0.888 -10.759 1.00 87.69 173 GLY A N 1
ATOM 1264 C CA . GLY A 1 173 ? -5.189 -0.928 -9.535 1.00 87.69 173 GLY A CA 1
ATOM 1265 C C . GLY A 1 173 ? -4.309 -1.221 -8.318 1.00 87.69 173 G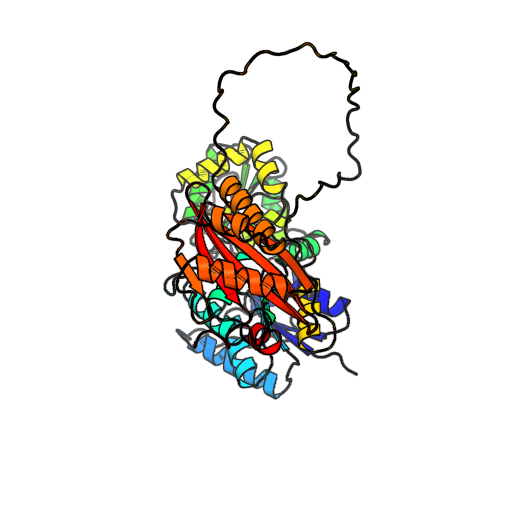LY A C 1
ATOM 1266 O O . GLY A 1 173 ? -3.087 -1.367 -8.438 1.00 87.69 173 GLY A O 1
ATOM 1267 N N . THR A 1 174 ? -4.920 -1.286 -7.139 1.00 89.06 174 THR A N 1
ATOM 1268 C CA . THR A 1 174 ? -4.228 -1.586 -5.877 1.00 89.06 174 THR A CA 1
ATOM 1269 C C . THR A 1 174 ? -4.303 -3.068 -5.513 1.00 89.06 174 THR A C 1
ATOM 1271 O O . THR A 1 174 ? -5.300 -3.729 -5.798 1.00 89.06 174 THR A O 1
ATOM 1274 N N . THR A 1 175 ? -3.259 -3.578 -4.851 1.00 93.62 175 THR A N 1
ATOM 1275 C CA . THR A 1 175 ? -3.154 -4.975 -4.401 1.00 93.62 175 THR A CA 1
ATOM 1276 C C . THR A 1 175 ? -3.823 -5.247 -3.048 1.00 93.62 175 THR A C 1
ATOM 1278 O O . THR A 1 175 ? -3.781 -6.381 -2.564 1.00 93.62 175 THR A O 1
ATOM 1281 N N . VAL A 1 176 ? -4.443 -4.238 -2.415 1.00 89.88 176 VAL A N 1
ATOM 1282 C CA . VAL A 1 176 ? -5.117 -4.392 -1.104 1.00 89.88 176 VAL A CA 1
ATOM 1283 C C . VAL A 1 176 ? -6.170 -5.491 -1.110 1.00 89.88 176 VAL A C 1
ATOM 1285 O O . VAL A 1 176 ? -6.150 -6.306 -0.186 1.00 89.88 176 VAL A O 1
ATOM 1288 N N . PRO A 1 177 ? -7.087 -5.556 -2.099 1.00 87.62 177 PRO A N 1
ATOM 1289 C CA . PRO A 1 177 ? -8.140 -6.559 -2.080 1.00 87.62 177 PRO A CA 1
ATOM 1290 C C . PRO A 1 177 ? -7.569 -7.976 -2.102 1.00 87.62 177 PRO A C 1
ATOM 1292 O O . PRO A 1 177 ? -8.040 -8.834 -1.356 1.00 87.62 177 PRO A O 1
ATOM 1295 N N . GLU A 1 178 ? -6.530 -8.226 -2.905 1.00 91.25 178 GLU A N 1
ATOM 1296 C CA . GLU A 1 178 ? -5.832 -9.513 -2.929 1.00 91.25 178 GLU A CA 1
ATOM 1297 C C . GLU A 1 178 ? -5.131 -9.808 -1.604 1.00 91.25 178 GLU A C 1
ATOM 1299 O O . GLU A 1 178 ? -5.192 -10.941 -1.123 1.00 91.25 178 GLU A O 1
ATOM 1304 N N . ALA A 1 179 ? -4.504 -8.806 -0.982 1.00 89.69 179 ALA A N 1
ATOM 1305 C CA . ALA A 1 179 ? -3.884 -8.970 0.328 1.00 89.69 179 ALA A CA 1
ATOM 1306 C C . ALA A 1 179 ? -4.929 -9.344 1.399 1.00 89.69 179 ALA A C 1
ATOM 1308 O O . ALA A 1 179 ? -4.768 -10.332 2.120 1.00 89.69 179 ALA A O 1
ATOM 1309 N N . ALA A 1 180 ? -6.049 -8.627 1.458 1.00 85.25 180 ALA A N 1
ATOM 1310 C CA . ALA A 1 180 ? -7.145 -8.919 2.377 1.00 85.25 180 ALA A CA 1
ATOM 1311 C C . ALA A 1 180 ? -7.773 -10.304 2.125 1.00 85.25 180 ALA A C 1
ATOM 1313 O O . ALA A 1 180 ? -8.060 -11.051 3.069 1.00 85.25 180 ALA A O 1
ATOM 1314 N N . ALA A 1 181 ? -7.946 -10.692 0.858 1.00 84.44 181 ALA A N 1
ATOM 1315 C CA . ALA A 1 181 ? -8.459 -12.007 0.473 1.00 84.44 181 ALA A CA 1
ATOM 1316 C C . ALA A 1 181 ? -7.512 -13.148 0.889 1.00 84.44 181 ALA A C 1
ATOM 1318 O O . ALA A 1 181 ? -7.953 -14.159 1.439 1.00 84.44 181 ALA A O 1
ATOM 1319 N N . ALA A 1 182 ? -6.202 -12.977 0.689 1.00 83.75 182 ALA A N 1
ATOM 1320 C CA . ALA A 1 182 ? -5.193 -13.967 1.069 1.00 83.75 182 ALA A CA 1
ATOM 1321 C C . ALA A 1 182 ? -5.157 -14.225 2.585 1.00 83.75 182 ALA A C 1
ATOM 1323 O O . ALA A 1 182 ? -4.838 -15.330 3.033 1.00 83.75 182 ALA A O 1
ATOM 1324 N N . VAL A 1 183 ? -5.503 -13.206 3.369 1.00 78.88 183 VAL A N 1
ATOM 1325 C CA . VAL A 1 183 ? -5.513 -13.248 4.830 1.00 78.88 183 VAL A CA 1
ATOM 1326 C C . VAL A 1 183 ? -6.830 -13.842 5.350 1.00 78.88 183 VAL A C 1
ATOM 1328 O O . VAL A 1 183 ? -6.796 -14.765 6.159 1.00 78.88 183 VAL A O 1
ATOM 1331 N N . THR A 1 184 ? -7.986 -13.427 4.820 1.00 70.50 184 THR A N 1
ATOM 1332 C CA . THR A 1 184 ? -9.312 -13.990 5.183 1.00 70.50 184 THR A CA 1
ATOM 1333 C C . THR A 1 184 ? -9.506 -15.452 4.791 1.00 70.50 184 THR A C 1
ATOM 1335 O O . THR A 1 184 ? -10.252 -16.167 5.457 1.00 70.50 184 THR A O 1
ATOM 1338 N N . GLY A 1 185 ? -8.822 -15.931 3.749 1.00 64.25 185 GLY A N 1
ATOM 1339 C CA . GLY A 1 185 ? -8.822 -17.348 3.371 1.00 64.25 185 GLY A CA 1
ATOM 1340 C C . GLY A 1 185 ? -8.150 -18.277 4.392 1.00 64.25 185 GLY A C 1
ATOM 1341 O O . GLY A 1 185 ? -8.150 -19.495 4.205 1.00 64.25 185 GLY A O 1
ATOM 1342 N N . ARG A 1 186 ? -7.561 -17.732 5.462 1.00 68.38 186 ARG A N 1
ATOM 1343 C CA . ARG A 1 186 ? -6.870 -18.482 6.515 1.00 68.38 186 ARG A CA 1
ATOM 1344 C C . ARG A 1 186 ? -7.676 -18.461 7.807 1.00 68.38 186 ARG A C 1
ATOM 1346 O O . ARG A 1 186 ? -8.317 -17.468 8.131 1.00 68.38 186 ARG A O 1
ATOM 1353 N N . GLU A 1 187 ? -7.589 -19.537 8.592 1.00 65.38 187 GLU A N 1
ATOM 1354 C CA . GLU A 1 187 ? -8.065 -19.532 9.982 1.00 65.38 187 GLU A CA 1
ATOM 1355 C C . GLU A 1 187 ? -7.161 -18.630 10.832 1.00 65.38 187 GLU A C 1
ATOM 1357 O O . GLU A 1 187 ? -6.252 -19.093 11.529 1.00 65.38 187 GLU A O 1
ATOM 1362 N N . LEU A 1 188 ? -7.378 -17.322 10.757 1.00 67.69 188 LEU A N 1
ATOM 1363 C CA . LEU A 1 188 ? -6.717 -16.392 11.650 1.00 67.69 188 LEU A CA 1
ATOM 1364 C C . LEU A 1 188 ? -7.383 -16.459 13.021 1.00 67.69 188 LEU A C 1
ATOM 1366 O O . LEU A 1 188 ? -8.602 -16.548 13.159 1.00 67.69 188 LEU A O 1
ATOM 1370 N N . ARG A 1 189 ? -6.549 -16.436 14.052 1.00 78.75 189 ARG A N 1
ATOM 1371 C CA . ARG A 1 189 ? -6.968 -16.345 15.446 1.00 78.75 189 ARG A CA 1
ATOM 1372 C C . ARG A 1 189 ? -6.158 -15.236 16.077 1.00 78.75 189 ARG A C 1
ATOM 1374 O O . ARG A 1 189 ? -4.975 -15.113 15.753 1.00 78.75 189 ARG A O 1
ATOM 1381 N N . TYR A 1 190 ? -6.782 -14.491 16.985 1.00 86.12 190 TYR A N 1
ATOM 1382 C CA . TYR A 1 190 ? -6.054 -13.551 17.825 1.00 86.12 190 TYR A CA 1
ATOM 1383 C C . TYR A 1 190 ? -4.944 -14.309 18.564 1.00 86.12 190 TYR A C 1
ATOM 1385 O O . TYR A 1 190 ? -5.218 -15.227 19.343 1.00 86.12 190 TYR A O 1
ATOM 1393 N N . ARG A 1 191 ? -3.695 -13.982 18.240 1.00 85.75 191 ARG A N 1
ATOM 1394 C CA . ARG A 1 191 ? -2.490 -14.471 18.915 1.00 85.75 191 ARG A CA 1
ATOM 1395 C C . ARG A 1 191 ? -2.182 -13.595 20.116 1.00 85.75 191 ARG A C 1
ATOM 1397 O O . ARG A 1 191 ? -1.689 -14.109 21.117 1.00 85.75 191 ARG A O 1
ATOM 1404 N N . ASP A 1 192 ? -2.505 -12.310 20.015 1.00 86.75 192 ASP A N 1
ATOM 1405 C CA . ASP A 1 192 ? -2.459 -11.384 21.133 1.00 86.75 192 ASP A CA 1
ATOM 1406 C C . ASP A 1 192 ? -3.535 -11.757 22.182 1.00 86.75 192 ASP A C 1
ATOM 1408 O O . ASP A 1 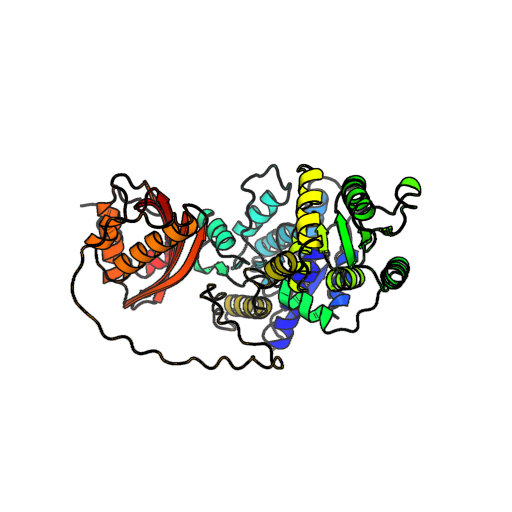192 ? -4.737 -11.759 21.875 1.00 86.75 192 ASP A O 1
ATOM 1412 N N . PRO A 1 193 ? -3.142 -12.086 23.430 1.00 89.06 193 PRO A N 1
ATOM 1413 C CA . PRO A 1 193 ? -4.090 -12.458 24.476 1.00 89.06 193 PRO A CA 1
ATOM 1414 C C . PRO A 1 193 ? -5.048 -11.329 24.869 1.00 89.06 193 PRO A C 1
ATOM 1416 O O . PRO A 1 193 ? -6.196 -11.608 25.224 1.00 89.06 193 PRO A O 1
ATOM 1419 N N . ALA A 1 194 ? -4.601 -10.071 24.815 1.00 88.75 194 ALA A N 1
ATOM 1420 C CA . ALA A 1 194 ? -5.433 -8.916 25.120 1.00 88.75 194 ALA A CA 1
ATOM 1421 C C . ALA A 1 194 ? -6.512 -8.738 24.049 1.00 88.75 194 ALA A C 1
ATOM 1423 O O . ALA A 1 194 ? -7.671 -8.526 24.399 1.00 88.75 194 ALA A O 1
ATOM 1424 N N . LEU A 1 195 ? -6.187 -8.931 22.767 1.00 91.06 195 LEU A N 1
ATOM 1425 C CA . LEU A 1 195 ? -7.199 -8.915 21.704 1.00 91.06 195 LEU A CA 1
ATOM 1426 C C . LEU A 1 195 ? -8.157 -10.101 21.776 1.00 91.06 195 LEU A C 1
ATOM 1428 O O . LEU A 1 195 ? -9.361 -9.924 21.594 1.00 91.06 195 LEU A O 1
ATOM 1432 N N . ALA A 1 196 ? -7.662 -11.302 22.085 1.00 91.25 196 ALA A N 1
ATOM 1433 C CA . ALA A 1 196 ? -8.526 -12.463 22.284 1.00 91.25 196 ALA A CA 1
ATOM 1434 C C . ALA A 1 196 ? -9.533 -12.218 23.426 1.00 91.25 196 ALA A C 1
ATOM 1436 O O . ALA A 1 196 ? -10.725 -12.512 23.288 1.00 91.25 196 ALA A O 1
ATOM 1437 N N . ALA A 1 197 ? -9.074 -11.624 24.532 1.00 90.88 197 ALA A N 1
ATOM 1438 C CA . ALA A 1 197 ? -9.925 -11.231 25.650 1.00 90.88 197 ALA A CA 1
ATOM 1439 C C . ALA A 1 197 ? -10.893 -10.096 25.277 1.00 90.88 197 ALA A C 1
ATOM 1441 O O . ALA A 1 197 ? -12.083 -10.190 25.586 1.00 90.88 197 ALA A O 1
ATOM 1442 N N . ALA A 1 198 ? -10.421 -9.067 24.567 1.00 90.31 198 ALA A N 1
ATOM 1443 C CA . ALA A 1 198 ? -11.240 -7.959 24.080 1.00 90.31 198 ALA A CA 1
ATOM 1444 C C . ALA A 1 198 ? -12.363 -8.462 23.171 1.00 90.31 198 ALA A C 1
ATOM 1446 O O . ALA A 1 198 ? -13.524 -8.099 23.352 1.00 90.31 198 ALA A O 1
ATOM 1447 N N . ARG A 1 199 ? -12.051 -9.371 22.242 1.00 91.38 199 ARG A N 1
ATOM 1448 C CA . ARG A 1 199 ? -13.032 -9.977 21.340 1.00 91.38 199 ARG A CA 1
ATOM 1449 C C . ARG A 1 199 ? -14.093 -10.775 22.090 1.00 91.38 199 ARG A C 1
ATOM 1451 O O . ARG A 1 199 ? -15.268 -10.715 21.712 1.00 91.38 199 ARG A O 1
ATOM 1458 N N . ALA A 1 200 ? -13.689 -11.519 23.120 1.00 91.12 200 ALA A N 1
ATOM 1459 C CA . ALA A 1 200 ? -14.604 -12.268 23.975 1.00 91.12 200 ALA A CA 1
ATOM 1460 C C . ALA A 1 200 ? -15.508 -11.324 24.788 1.00 91.12 200 ALA A C 1
ATOM 1462 O O . ALA A 1 200 ? -16.723 -11.509 24.817 1.00 91.12 200 ALA A O 1
ATOM 1463 N N . ALA A 1 201 ? -14.949 -10.262 25.374 1.00 89.25 201 ALA A N 1
ATOM 1464 C CA . ALA A 1 201 ? -15.716 -9.231 26.076 1.00 89.25 201 ALA A CA 1
ATOM 1465 C C . ALA A 1 201 ? -16.680 -8.475 25.135 1.00 89.25 201 ALA A C 1
ATOM 1467 O O . ALA A 1 201 ? -17.800 -8.119 25.511 1.00 89.25 201 ALA A O 1
ATOM 1468 N N . ALA A 1 202 ? -16.285 -8.297 23.875 1.00 90.75 202 ALA A N 1
ATOM 1469 C CA . ALA A 1 202 ? -17.078 -7.668 22.829 1.00 90.75 202 ALA A CA 1
ATOM 1470 C C . ALA A 1 202 ? -18.122 -8.600 22.182 1.00 90.75 202 ALA A C 1
ATOM 1472 O O . ALA A 1 202 ? -18.758 -8.194 21.215 1.00 90.75 202 ALA A O 1
ATOM 1473 N N . GLN A 1 203 ? -18.353 -9.827 22.677 1.00 88.75 203 GLN A N 1
ATOM 1474 C CA . GLN A 1 203 ? -19.252 -10.808 22.034 1.00 88.75 203 GLN A CA 1
ATOM 1475 C C . GLN A 1 203 ? -20.665 -10.267 21.735 1.00 88.75 203 GLN A C 1
ATOM 1477 O O . GLN A 1 203 ? -21.282 -10.673 20.750 1.00 88.75 203 GLN A O 1
ATOM 1482 N N . HIS A 1 204 ? -21.164 -9.348 22.564 1.00 90.31 204 HIS A N 1
ATOM 1483 C CA . HIS A 1 204 ? -22.476 -8.709 22.412 1.00 90.31 204 HIS A CA 1
ATOM 1484 C C . HIS A 1 204 ? -22.400 -7.213 22.077 1.00 90.31 204 HIS A C 1
ATOM 1486 O O . HIS A 1 204 ? -23.408 -6.516 22.170 1.00 90.31 204 HIS A O 1
ATOM 1492 N N . HIS A 1 205 ? -21.221 -6.724 21.695 1.00 94.50 205 HIS A N 1
ATOM 1493 C CA . HIS A 1 205 ? -20.971 -5.320 21.398 1.00 94.50 205 HIS A CA 1
ATOM 1494 C C . HIS A 1 205 ? -20.585 -5.134 19.930 1.00 94.50 205 HIS A C 1
ATOM 1496 O O . HIS A 1 205 ? -20.033 -6.025 19.284 1.00 94.50 205 HIS A O 1
ATOM 1502 N N . ARG A 1 206 ? -20.834 -3.937 19.405 1.00 95.56 206 ARG A N 1
ATOM 1503 C CA . ARG A 1 206 ? -20.223 -3.478 18.158 1.00 95.56 206 ARG A CA 1
ATOM 1504 C C . ARG A 1 206 ? -18.765 -3.134 18.444 1.00 95.56 206 ARG A C 1
ATOM 1506 O O . ARG A 1 206 ? -18.490 -2.267 19.272 1.00 95.56 206 ARG A O 1
ATOM 1513 N N . LEU A 1 207 ? -17.846 -3.825 17.777 1.00 96.31 207 LEU A N 1
ATOM 1514 C CA . LEU A 1 207 ? -16.414 -3.596 17.938 1.00 96.31 207 LEU A CA 1
ATOM 1515 C C . LEU A 1 207 ? -15.993 -2.350 17.150 1.00 96.31 207 LEU A C 1
ATOM 1517 O O . LEU A 1 207 ? -16.239 -2.275 15.948 1.00 96.31 207 LEU A O 1
ATOM 1521 N N . VAL A 1 208 ? -15.369 -1.376 17.805 1.00 96.94 208 VAL A N 1
ATOM 1522 C CA . VAL A 1 208 ? -14.761 -0.211 17.146 1.00 96.94 208 VAL A CA 1
ATOM 1523 C C . VAL A 1 208 ? -13.249 -0.327 17.273 1.00 96.94 208 VAL A C 1
ATOM 1525 O O . VAL A 1 208 ? -12.718 -0.322 18.383 1.00 96.94 208 VAL A O 1
ATOM 1528 N N . ALA A 1 209 ? -12.562 -0.456 16.144 1.00 96.62 209 ALA A N 1
ATOM 1529 C CA . ALA A 1 209 ? -11.107 -0.508 16.111 1.00 96.62 209 ALA A CA 1
ATOM 1530 C C . ALA A 1 209 ? -10.553 0.900 15.892 1.00 96.62 209 ALA A C 1
ATOM 1532 O O . ALA A 1 209 ? -10.996 1.614 14.993 1.00 96.62 209 ALA A O 1
ATOM 1533 N N . VAL A 1 210 ? -9.596 1.301 16.718 1.00 94.81 210 VAL A N 1
ATOM 1534 C CA . VAL A 1 210 ? -8.936 2.601 16.638 1.00 94.81 210 VAL A CA 1
ATOM 1535 C C . VAL A 1 210 ? -7.438 2.373 16.572 1.00 94.81 210 VAL A C 1
ATOM 1537 O O . VAL A 1 210 ? -6.858 1.815 17.499 1.00 94.81 210 VAL A O 1
ATOM 1540 N N . THR A 1 211 ? -6.821 2.772 15.467 1.00 92.38 211 THR A N 1
ATOM 1541 C CA . THR A 1 211 ? -5.392 2.565 15.210 1.00 92.38 211 THR A CA 1
ATOM 1542 C C . THR A 1 211 ? -4.744 3.895 14.875 1.00 92.38 211 THR A C 1
ATOM 1544 O O . THR A 1 211 ? -5.140 4.535 13.902 1.00 92.38 211 THR A O 1
ATOM 1547 N N . VAL A 1 212 ? -3.773 4.314 15.680 1.00 88.62 212 VAL A N 1
ATOM 1548 C CA . VAL A 1 212 ? -3.057 5.581 15.494 1.00 88.62 212 VAL A CA 1
ATOM 1549 C C . VAL A 1 212 ? -1.558 5.337 15.362 1.00 88.62 212 VAL A C 1
ATOM 1551 O O . VAL A 1 212 ? -1.003 4.538 16.111 1.00 88.62 212 VAL A O 1
ATOM 1554 N N . ASP A 1 213 ? -0.902 6.031 14.441 1.00 81.19 213 ASP A N 1
ATOM 1555 C CA . ASP A 1 213 ? 0.561 6.048 14.305 1.00 81.19 213 ASP A CA 1
ATOM 1556 C C . ASP A 1 213 ? 1.203 7.144 15.194 1.00 81.19 213 ASP A C 1
ATOM 1558 O O . ASP A 1 213 ? 2.421 7.181 15.378 1.00 81.19 213 ASP A O 1
ATOM 1562 N N . ALA A 1 214 ? 0.377 8.014 15.788 1.00 74.50 214 ALA A N 1
ATOM 1563 C CA . ALA A 1 214 ? 0.740 9.092 16.715 1.00 74.50 214 ALA A CA 1
ATOM 1564 C C . ALA A 1 214 ? 0.371 8.762 18.191 1.00 74.50 214 ALA A C 1
ATOM 1566 O O . ALA A 1 214 ? -0.193 7.697 18.461 1.00 74.50 214 ALA A O 1
ATOM 1567 N N . PRO A 1 215 ? 0.669 9.646 19.173 1.00 76.25 215 PRO A N 1
ATOM 1568 C CA . PRO A 1 215 ? 0.317 9.418 20.576 1.00 76.25 215 PRO A CA 1
ATOM 1569 C C . PRO A 1 215 ? -1.176 9.110 20.799 1.00 76.25 215 PRO A C 1
ATOM 1571 O O . PRO A 1 215 ? -2.072 9.674 20.158 1.00 76.25 215 PRO A O 1
ATOM 1574 N N . LEU A 1 216 ? -1.438 8.178 21.719 1.00 83.06 216 LEU A N 1
ATOM 1575 C CA . LEU A 1 216 ? -2.736 7.523 21.926 1.00 83.06 216 LEU A CA 1
ATOM 1576 C C . LEU A 1 216 ? -3.858 8.468 22.389 1.00 83.06 216 LEU A C 1
ATOM 1578 O O . LEU A 1 216 ? -5.037 8.119 22.294 1.00 83.06 216 LEU A O 1
ATOM 1582 N N . GLU A 1 217 ? -3.531 9.661 22.882 1.00 83.44 217 GLU A N 1
ATOM 1583 C CA . GLU A 1 217 ? -4.456 10.604 23.517 1.00 83.44 217 GLU A CA 1
ATOM 1584 C C . GLU A 1 217 ? -5.575 11.053 22.573 1.00 83.44 217 GLU A C 1
ATOM 1586 O O . GLU A 1 217 ? -6.728 11.202 22.998 1.00 83.44 217 GLU A O 1
ATOM 1591 N N . ARG A 1 218 ? -5.266 11.234 21.282 1.00 81.44 218 ARG A N 1
ATOM 1592 C CA . ARG A 1 218 ? -6.268 11.605 20.270 1.00 81.44 218 ARG A CA 1
ATOM 1593 C C . ARG A 1 218 ? -7.295 10.493 20.096 1.00 81.44 218 ARG A C 1
ATOM 1595 O O . ARG A 1 218 ? -8.496 10.729 20.242 1.00 81.44 218 ARG A O 1
ATOM 1602 N N . GLY A 1 219 ? -6.817 9.275 19.834 1.00 88.06 219 GLY A N 1
ATOM 1603 C CA . GLY A 1 219 ? -7.669 8.095 19.702 1.00 88.06 219 GLY A CA 1
ATOM 1604 C C . GLY A 1 219 ? -8.498 7.865 20.965 1.00 88.06 219 GLY A C 1
ATOM 1605 O O . GLY A 1 219 ? -9.709 7.655 20.887 1.00 88.06 219 GLY A O 1
ATOM 1606 N N . LEU A 1 220 ? -7.880 8.015 22.138 1.00 89.12 220 LEU A N 1
ATOM 1607 C CA . LEU A 1 220 ? -8.550 7.873 23.426 1.00 89.12 220 LEU A CA 1
ATOM 1608 C C . LEU A 1 220 ? -9.673 8.901 23.614 1.00 89.12 220 LEU A C 1
ATOM 1610 O O . LEU A 1 220 ? -10.750 8.544 24.094 1.00 89.12 220 LEU A O 1
ATOM 1614 N N . THR A 1 221 ? -9.462 10.158 23.223 1.00 89.31 221 THR A N 1
ATOM 1615 C CA . THR A 1 221 ? -10.477 11.217 23.348 1.00 89.31 221 THR A CA 1
ATOM 1616 C C . THR A 1 221 ? -11.728 10.884 22.536 1.00 89.31 221 THR A C 1
ATOM 1618 O O . THR A 1 221 ? -12.836 10.891 23.084 1.00 89.31 221 THR A O 1
ATOM 1621 N N . VAL A 1 222 ? -11.555 10.500 21.266 1.00 90.81 222 VAL A N 1
ATOM 1622 C CA . VAL A 1 222 ? -12.660 10.081 20.385 1.00 90.81 222 VAL A CA 1
ATOM 1623 C C . VAL A 1 222 ? -13.381 8.864 20.966 1.00 90.81 222 VAL A C 1
ATOM 1625 O O . VAL A 1 222 ? -14.608 8.854 21.092 1.00 90.81 222 VAL A O 1
ATOM 1628 N N . VAL A 1 223 ? -12.625 7.844 21.376 1.00 92.31 223 VAL A N 1
ATOM 1629 C CA . VAL A 1 223 ? -13.180 6.597 21.914 1.00 92.31 223 VAL A CA 1
ATOM 1630 C C . VAL A 1 223 ? -13.981 6.839 23.189 1.00 92.31 223 VAL A C 1
ATOM 1632 O O . VAL A 1 223 ? -15.083 6.306 23.316 1.00 92.31 223 VAL A O 1
ATOM 1635 N N . ARG A 1 224 ? -13.493 7.672 24.116 1.00 92.69 224 ARG A N 1
ATOM 1636 C CA . ARG A 1 224 ? -14.225 7.996 25.353 1.00 92.69 224 ARG A CA 1
ATOM 1637 C C . ARG A 1 224 ? -15.561 8.670 25.057 1.00 92.69 224 ARG A C 1
ATOM 1639 O O . ARG A 1 224 ? -16.559 8.319 25.687 1.00 92.69 224 ARG A O 1
ATOM 1646 N N . ALA A 1 225 ? -15.601 9.588 24.091 1.00 93.50 225 ALA A N 1
ATOM 1647 C CA . ALA A 1 225 ? -16.843 10.234 23.672 1.00 93.50 225 ALA A CA 1
ATOM 1648 C C . ALA A 1 225 ? -17.843 9.222 23.080 1.00 93.50 225 ALA A C 1
ATOM 1650 O O . ALA A 1 225 ? -19.026 9.235 23.431 1.00 93.50 225 ALA A O 1
ATOM 1651 N N . LEU A 1 226 ? -17.371 8.299 22.237 1.00 94.94 226 LEU A N 1
ATOM 1652 C CA . LEU A 1 226 ? -18.211 7.258 21.637 1.00 94.94 226 LEU A CA 1
ATOM 1653 C C . LEU A 1 226 ? -18.715 6.244 22.672 1.00 94.94 226 LEU A C 1
ATOM 1655 O O . LEU A 1 226 ? -19.910 5.958 22.701 1.00 94.94 226 LEU A O 1
ATOM 1659 N N . ILE A 1 227 ? -17.847 5.747 23.555 1.00 95.12 227 ILE A N 1
ATOM 1660 C CA . ILE A 1 227 ? -18.206 4.815 24.637 1.00 95.12 227 ILE A CA 1
ATOM 1661 C C . ILE A 1 227 ? -19.251 5.438 25.567 1.00 95.12 227 ILE A C 1
ATOM 1663 O O . ILE A 1 227 ? -20.197 4.754 25.963 1.00 95.12 227 ILE A O 1
ATOM 1667 N N . ALA A 1 228 ? -19.115 6.723 25.908 1.00 94.00 228 ALA A N 1
ATOM 1668 C CA . ALA A 1 228 ? -20.078 7.423 26.757 1.00 94.00 228 ALA A CA 1
ATOM 1669 C C . ALA A 1 228 ? -21.460 7.560 26.095 1.00 94.00 228 ALA A C 1
ATOM 1671 O O . ALA A 1 228 ? -22.480 7.484 26.779 1.00 94.00 228 ALA A O 1
ATOM 1672 N N . ARG A 1 229 ? -21.501 7.743 24.770 1.00 95.75 229 ARG A N 1
ATOM 1673 C CA . ARG A 1 229 ? -22.744 7.894 24.000 1.00 95.75 229 ARG A CA 1
ATOM 1674 C C . ARG A 1 229 ? -23.413 6.559 23.660 1.00 95.75 229 ARG A C 1
ATOM 1676 O O . ARG A 1 229 ? -24.639 6.500 23.608 1.00 95.75 229 ARG A O 1
ATOM 1683 N N . TYR A 1 230 ? -22.632 5.505 23.433 1.00 96.25 230 TYR A N 1
ATOM 1684 C CA . TYR A 1 230 ? -23.115 4.212 22.952 1.00 96.25 230 TYR A CA 1
ATOM 1685 C C . TYR A 1 230 ? -22.733 3.084 23.924 1.00 96.25 230 TYR A C 1
ATOM 1687 O O . TYR A 1 230 ? -21.573 2.655 23.954 1.00 96.25 230 TYR A O 1
ATOM 1695 N N . PRO A 1 231 ? -23.687 2.570 24.724 1.00 94.12 231 PRO A N 1
ATOM 1696 C CA . PRO A 1 231 ? -23.414 1.516 25.703 1.00 94.12 231 PRO A CA 1
ATOM 1697 C C . PRO A 1 231 ? -23.123 0.155 25.056 1.00 94.12 231 PRO A C 1
ATOM 1699 O O . PRO A 1 231 ? -22.530 -0.708 25.690 1.00 94.12 231 PRO A O 1
ATOM 1702 N N . ASP A 1 232 ? -23.512 -0.036 23.797 1.00 94.94 232 ASP A N 1
ATOM 1703 C CA . ASP A 1 232 ? -23.371 -1.279 23.040 1.00 94.94 232 ASP A CA 1
ATOM 1704 C C . ASP A 1 232 ? -22.091 -1.334 22.185 1.00 94.94 232 ASP A C 1
ATOM 1706 O O . ASP A 1 232 ? -21.949 -2.218 21.341 1.00 94.94 232 ASP A O 1
ATOM 1710 N N . ILE A 1 233 ? -21.148 -0.411 22.398 1.00 95.62 233 ILE A N 1
ATOM 1711 C CA . ILE A 1 233 ? -19.828 -0.416 21.753 1.00 95.62 233 ILE A CA 1
ATOM 1712 C C . ILE A 1 233 ? -18.768 -0.962 22.704 1.00 95.62 233 ILE A C 1
ATOM 1714 O O . ILE A 1 233 ? -18.766 -0.643 23.895 1.00 95.62 233 ILE A O 1
ATOM 1718 N N . TYR A 1 234 ? -17.841 -1.736 22.144 1.00 97.12 234 TYR A N 1
ATOM 1719 C CA . TYR A 1 234 ? -16.566 -2.084 22.758 1.00 97.12 234 TYR A CA 1
ATOM 1720 C C . TYR A 1 234 ? -15.452 -1.590 21.840 1.00 97.12 234 TYR A C 1
ATOM 1722 O O . TYR A 1 234 ? -15.503 -1.843 20.636 1.00 97.12 234 TYR A O 1
ATOM 1730 N N . ALA A 1 235 ? -14.467 -0.878 22.376 1.00 96.69 235 ALA A N 1
ATOM 1731 C CA . ALA A 1 235 ? -13.390 -0.315 21.574 1.00 96.69 235 ALA A CA 1
ATOM 1732 C C . ALA A 1 235 ? -12.048 -1.002 21.842 1.00 96.69 235 ALA A C 1
ATOM 1734 O O . ALA A 1 235 ? -11.741 -1.397 22.969 1.00 96.69 235 ALA A O 1
ATOM 1735 N N . VAL A 1 236 ? -11.244 -1.112 20.790 1.00 95.69 236 VAL A N 1
ATOM 1736 C CA . VAL A 1 236 ? -9.830 -1.483 20.861 1.00 95.69 236 VAL A CA 1
ATOM 1737 C C . VAL A 1 236 ? -9.027 -0.308 20.332 1.00 95.69 236 VAL A C 1
ATOM 1739 O O . VAL A 1 236 ? -9.269 0.127 19.210 1.00 95.69 236 VAL A O 1
ATOM 1742 N N . LEU A 1 237 ? -8.097 0.204 21.133 1.00 93.94 237 LEU A N 1
ATOM 1743 C CA . LEU A 1 237 ? -7.185 1.281 20.763 1.00 93.94 237 LEU A CA 1
ATOM 1744 C C . LEU A 1 237 ? -5.757 0.728 20.684 1.00 93.94 237 LEU A C 1
ATOM 1746 O O . LEU A 1 237 ? -5.250 0.220 21.679 1.00 93.94 237 LEU A O 1
ATOM 1750 N N . SER A 1 238 ? -5.114 0.839 19.525 1.00 92.00 238 SER A N 1
ATOM 1751 C CA . SER A 1 238 ? -3.720 0.438 19.303 1.00 92.00 238 SER A CA 1
ATOM 1752 C C . SER A 1 238 ? -2.907 1.620 18.786 1.00 92.00 238 SER A C 1
ATOM 1754 O O . SER A 1 238 ? -3.412 2.426 18.000 1.00 92.00 238 SER A O 1
ATOM 1756 N N . GLY A 1 239 ? -1.654 1.712 19.225 1.00 87.06 239 GLY A N 1
ATOM 1757 C CA . GLY A 1 239 ? -0.706 2.707 18.734 1.00 87.06 239 GLY A CA 1
ATOM 1758 C C . GLY A 1 239 ? 0.754 2.287 18.903 1.00 87.06 239 GLY A C 1
ATOM 1759 O O . GLY A 1 239 ? 1.020 1.127 19.228 1.00 87.06 239 GLY A O 1
ATOM 1760 N N . PRO A 1 240 ? 1.711 3.204 18.662 1.00 79.69 240 PRO A N 1
ATOM 1761 C CA . PRO A 1 240 ? 3.139 2.884 18.603 1.00 79.69 240 PRO A CA 1
ATOM 1762 C C . PRO A 1 240 ? 3.752 2.535 19.969 1.00 79.69 240 PRO A C 1
ATOM 1764 O O . PRO A 1 240 ? 4.811 1.909 20.028 1.00 79.69 240 PRO A O 1
ATOM 1767 N N . GLU A 1 241 ? 3.105 2.942 21.061 1.00 79.12 241 GLU A N 1
ATOM 1768 C CA . GLU A 1 241 ? 3.604 2.804 22.428 1.00 79.12 241 GLU A CA 1
ATOM 1769 C C . GLU A 1 241 ? 2.805 1.774 23.228 1.00 79.12 241 GLU A C 1
ATOM 1771 O O . GLU A 1 241 ? 1.611 1.573 23.010 1.00 79.12 241 GLU A O 1
ATOM 1776 N N . GLU A 1 242 ? 3.471 1.138 24.193 1.00 80.50 242 GLU A N 1
ATOM 1777 C CA . GLU A 1 242 ? 2.786 0.296 25.171 1.00 80.50 242 GLU A CA 1
ATOM 1778 C C . GLU A 1 242 ? 1.868 1.152 26.061 1.00 80.50 242 GLU A C 1
ATOM 1780 O O . GLU A 1 242 ? 2.264 2.238 26.497 1.00 80.50 242 GLU A O 1
ATOM 1785 N N . PRO A 1 243 ? 0.653 0.675 26.378 1.00 76.50 243 PRO A N 1
ATOM 1786 C CA . PRO A 1 243 ? -0.305 1.437 27.162 1.00 76.50 243 PRO A CA 1
ATOM 1787 C C . PRO A 1 243 ? 0.221 1.728 28.569 1.00 76.50 243 PRO A C 1
ATOM 1789 O O . PRO A 1 243 ? 0.634 0.832 29.310 1.00 76.50 243 PRO A O 1
ATOM 1792 N N . THR A 1 244 ? 0.149 2.993 28.977 1.00 77.50 244 THR A N 1
ATOM 1793 C CA . THR A 1 244 ? 0.435 3.404 30.353 1.00 77.50 244 THR A CA 1
ATOM 1794 C C . THR A 1 244 ? -0.782 3.173 31.248 1.00 77.50 244 THR A C 1
ATOM 1796 O O . THR A 1 244 ? -1.924 3.148 30.786 1.00 77.50 244 THR A O 1
ATOM 1799 N N . ALA A 1 245 ? -0.558 3.047 32.560 1.00 72.81 245 ALA A N 1
ATOM 1800 C CA . ALA A 1 245 ? -1.638 2.827 33.526 1.00 72.81 245 ALA A CA 1
ATOM 1801 C C . ALA A 1 245 ? -2.743 3.904 33.453 1.00 72.81 245 ALA A C 1
ATOM 1803 O O . ALA A 1 245 ? -3.905 3.598 33.702 1.00 72.81 245 ALA A O 1
ATOM 1804 N N . GLU A 1 246 ? -2.391 5.134 33.066 1.00 68.38 246 GLU A N 1
ATOM 1805 C CA . GLU A 1 246 ? -3.303 6.277 32.919 1.00 68.38 246 GLU A CA 1
ATOM 1806 C C . GLU A 1 246 ? -4.225 6.170 31.692 1.00 68.38 246 GLU A C 1
ATOM 1808 O O . GLU A 1 246 ? -5.337 6.698 31.708 1.00 68.38 246 GLU A O 1
ATOM 1813 N N . LEU A 1 247 ? -3.788 5.461 30.646 1.00 72.25 247 LEU A N 1
ATOM 1814 C CA . LEU A 1 247 ? -4.571 5.191 29.433 1.00 72.25 247 LEU A CA 1
ATOM 1815 C C . LEU A 1 247 ? -5.470 3.951 29.594 1.00 72.25 247 LEU A C 1
ATOM 1817 O O . LEU A 1 247 ? -6.407 3.746 28.821 1.00 72.25 247 LEU A O 1
ATOM 1821 N N . THR A 1 248 ? -5.201 3.129 30.612 1.00 69.06 248 THR A N 1
ATOM 1822 C CA . THR A 1 248 ? -5.959 1.915 30.941 1.00 69.06 248 THR A CA 1
ATOM 1823 C C . THR A 1 248 ? -7.006 2.171 32.033 1.00 69.06 248 THR A C 1
ATOM 1825 O O . THR A 1 248 ? -6.854 3.063 32.859 1.00 69.06 248 THR A O 1
ATOM 1828 N N . GLY A 1 249 ? -8.090 1.386 32.065 1.00 76.62 249 GLY A N 1
ATOM 1829 C CA . GLY A 1 249 ? -9.126 1.488 33.112 1.00 76.62 249 GLY A CA 1
ATOM 1830 C C . GLY A 1 249 ? -10.431 2.169 32.688 1.00 76.62 249 GLY A C 1
ATOM 1831 O O . GLY A 1 249 ? -11.296 2.426 33.525 1.00 76.62 249 GLY A O 1
ATOM 1832 N N . VAL A 1 250 ? -10.605 2.432 31.393 1.00 85.12 250 VAL A N 1
ATOM 1833 C CA . VAL A 1 250 ? -11.906 2.798 30.821 1.00 85.12 250 VAL A CA 1
ATOM 1834 C C . VAL A 1 250 ? -12.710 1.519 30.572 1.00 85.12 250 VAL A C 1
ATOM 1836 O O . VAL A 1 250 ? -12.240 0.605 29.897 1.00 85.12 250 VAL A O 1
ATOM 1839 N N . ASP A 1 251 ? -13.926 1.447 31.117 1.00 90.06 251 ASP A N 1
ATOM 1840 C CA . ASP A 1 251 ? -14.832 0.325 30.854 1.00 90.06 251 ASP A CA 1
ATOM 1841 C C . ASP A 1 251 ? -15.159 0.223 29.353 1.00 90.06 251 ASP A C 1
ATOM 1843 O O . ASP A 1 251 ? -15.348 1.241 28.682 1.00 90.06 251 ASP A O 1
ATOM 1847 N N . ARG A 1 252 ? -15.227 -1.008 28.829 1.00 94.19 252 ARG A N 1
ATOM 1848 C CA . ARG A 1 252 ? -15.417 -1.322 27.395 1.00 94.19 252 ARG A CA 1
ATOM 1849 C C . ARG A 1 252 ? -14.331 -0.776 26.451 1.00 94.19 252 ARG A C 1
ATOM 1851 O O . ARG A 1 252 ? -14.593 -0.573 25.263 1.00 94.19 252 ARG A O 1
ATOM 1858 N N . LEU A 1 253 ? -13.113 -0.579 26.956 1.00 94.19 253 LEU A N 1
ATOM 1859 C CA . LEU A 1 253 ? -11.929 -0.237 26.168 1.00 94.19 253 LEU A CA 1
ATOM 1860 C C . LEU A 1 253 ? -10.778 -1.199 26.477 1.00 94.19 253 LEU A C 1
ATOM 1862 O O . LEU A 1 253 ? -10.393 -1.363 27.632 1.00 94.19 253 LEU A O 1
ATOM 1866 N N . THR A 1 254 ? -10.190 -1.787 25.437 1.00 93.75 254 THR A N 1
ATOM 1867 C CA . THR A 1 254 ? -8.868 -2.425 25.512 1.00 93.75 254 THR A CA 1
ATOM 1868 C C . THR A 1 254 ? -7.851 -1.550 24.793 1.00 93.75 254 THR A C 1
ATOM 1870 O O . THR A 1 254 ? -8.070 -1.184 23.642 1.00 93.75 254 THR A O 1
ATOM 1873 N N . VAL A 1 255 ? -6.743 -1.226 25.458 1.00 92.38 255 VAL A N 1
ATOM 1874 C CA . VAL A 1 255 ? -5.615 -0.521 24.838 1.00 92.38 255 VAL A CA 1
ATOM 1875 C C . VAL A 1 255 ? -4.469 -1.510 24.663 1.00 92.38 255 VAL A C 1
ATOM 1877 O O . VAL A 1 255 ? -4.166 -2.255 25.597 1.00 92.38 255 VAL A O 1
ATOM 1880 N N . THR A 1 256 ? -3.859 -1.542 23.483 1.00 90.31 256 THR A N 1
ATOM 1881 C CA . THR A 1 256 ? -2.728 -2.418 23.152 1.00 90.31 256 THR A CA 1
ATOM 1882 C C . THR A 1 256 ? -1.562 -1.597 22.617 1.00 90.31 256 THR A C 1
ATOM 1884 O O . THR A 1 256 ? -1.760 -0.501 22.093 1.00 90.31 256 THR A O 1
ATOM 1887 N N . GLY A 1 257 ? -0.356 -2.160 22.681 1.00 88.12 257 GLY A N 1
ATOM 1888 C CA . GLY A 1 257 ? 0.772 -1.668 21.896 1.00 88.12 257 GLY A CA 1
ATOM 1889 C C . GLY A 1 257 ? 0.609 -1.930 20.387 1.00 88.12 257 GLY A C 1
ATOM 1890 O O . GLY A 1 257 ? -0.503 -2.226 19.908 1.00 88.12 257 GLY A O 1
ATOM 1891 N N . PRO A 1 258 ? 1.723 -1.866 19.633 1.00 85.88 258 PRO A N 1
ATOM 1892 C CA . PRO A 1 258 ? 1.742 -2.151 18.203 1.00 85.88 258 PRO A CA 1
ATOM 1893 C C . PRO A 1 258 ? 1.307 -3.586 17.904 1.00 85.88 258 PRO A C 1
ATOM 1895 O O . PRO A 1 258 ? 1.894 -4.550 18.398 1.00 85.88 258 PRO A O 1
ATOM 1898 N N . LEU A 1 259 ? 0.297 -3.741 17.050 1.00 87.88 259 LEU A N 1
ATOM 1899 C CA . LEU A 1 259 ? -0.230 -5.053 16.686 1.00 87.88 259 LEU A CA 1
ATOM 1900 C C . LEU A 1 259 ? 0.548 -5.687 15.531 1.00 87.88 259 LEU A C 1
ATOM 1902 O O . LEU A 1 259 ? 0.849 -5.052 14.515 1.00 87.88 259 LEU A O 1
ATOM 1906 N N . ALA A 1 260 ? 0.806 -6.990 15.647 1.00 85.50 260 ALA A N 1
ATOM 1907 C CA . ALA A 1 260 ? 1.279 -7.779 14.520 1.00 85.50 260 ALA A CA 1
ATOM 1908 C C . ALA A 1 260 ? 0.199 -7.846 13.426 1.00 85.50 260 ALA A C 1
ATOM 1910 O O . ALA A 1 260 ? -0.996 -7.908 13.713 1.00 85.50 260 ALA A O 1
ATOM 1911 N N . HIS A 1 261 ? 0.615 -7.898 12.158 1.00 86.31 261 HIS A N 1
ATOM 1912 C CA . HIS A 1 261 ? -0.315 -7.864 11.024 1.00 86.31 261 HIS A CA 1
ATOM 1913 C C . HIS A 1 261 ? -1.446 -8.917 11.076 1.00 86.31 261 HIS A C 1
ATOM 1915 O O . HIS A 1 261 ? -2.582 -8.544 10.790 1.00 86.31 261 HIS A O 1
ATOM 1921 N N . PRO A 1 262 ? -1.211 -10.194 11.465 1.00 84.06 262 PRO A N 1
ATOM 1922 C CA . PRO A 1 262 ? -2.299 -11.169 11.582 1.00 84.06 262 PRO A CA 1
ATOM 1923 C C . PRO A 1 262 ? -3.387 -10.753 12.581 1.00 84.06 262 PRO A C 1
ATOM 1925 O O . PRO A 1 262 ? -4.571 -10.891 12.293 1.00 84.06 262 PRO A O 1
ATOM 1928 N N . ASP A 1 263 ? -2.983 -10.226 13.737 1.00 88.38 263 ASP A N 1
ATOM 1929 C CA . ASP A 1 263 ? -3.891 -9.751 14.783 1.00 88.38 263 ASP A CA 1
ATOM 1930 C C . ASP A 1 263 ? -4.645 -8.494 14.346 1.00 88.38 263 ASP A C 1
ATOM 1932 O O . ASP A 1 263 ? -5.855 -8.388 14.550 1.00 88.38 263 ASP A O 1
ATOM 1936 N N . LEU A 1 264 ? -3.946 -7.576 13.674 1.00 90.38 264 LEU A N 1
ATOM 1937 C CA . LEU A 1 264 ? -4.548 -6.386 13.088 1.00 90.38 264 LEU A CA 1
ATOM 1938 C C . LEU A 1 264 ? -5.579 -6.750 12.013 1.00 90.38 264 LEU A C 1
ATOM 1940 O O . LEU A 1 264 ? -6.677 -6.212 12.018 1.00 90.38 264 LEU A O 1
ATOM 1944 N N . SER A 1 265 ? -5.276 -7.712 11.142 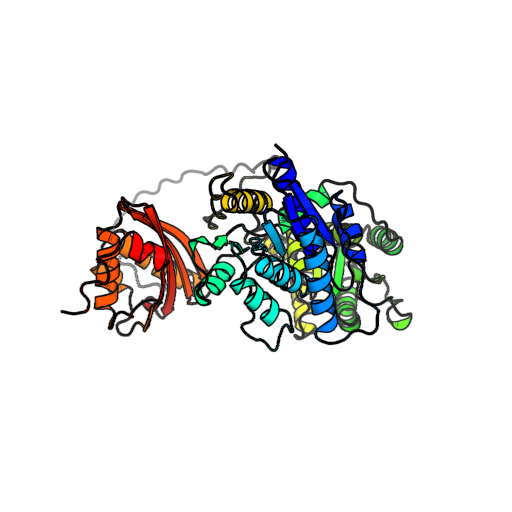1.00 88.06 265 SER A N 1
ATOM 1945 C CA . SER A 1 265 ? -6.216 -8.185 10.118 1.00 88.06 265 SER A CA 1
ATOM 1946 C C . SER A 1 265 ? -7.476 -8.801 10.730 1.00 88.06 265 SER A C 1
ATOM 1948 O O . SER A 1 265 ? -8.579 -8.493 10.281 1.00 88.06 265 SER A O 1
ATOM 1950 N N . CYS A 1 266 ? -7.337 -9.617 11.786 1.00 89.12 266 CYS A N 1
ATOM 1951 C CA . CYS A 1 266 ? -8.485 -10.113 12.553 1.00 89.12 266 CYS A CA 1
ATOM 1952 C C . CYS A 1 266 ? -9.329 -8.950 13.077 1.00 89.12 266 CYS A C 1
ATOM 1954 O O . CYS A 1 266 ? -10.534 -8.910 12.827 1.00 89.12 266 CYS A O 1
ATOM 1956 N N . LEU A 1 267 ? -8.682 -7.988 13.746 1.00 92.69 267 LEU A N 1
ATOM 1957 C CA . LEU A 1 267 ? -9.341 -6.830 14.339 1.00 92.69 267 LEU A CA 1
ATOM 1958 C C . LEU A 1 267 ? -10.105 -6.012 13.292 1.00 92.69 267 LEU A C 1
ATOM 1960 O O . LEU A 1 267 ? -11.271 -5.692 13.511 1.00 92.69 267 LEU A O 1
ATOM 1964 N N . LEU A 1 268 ? -9.478 -5.712 12.150 1.00 92.25 268 LEU A N 1
ATOM 1965 C CA . LEU A 1 268 ? -10.113 -4.980 11.053 1.00 92.25 268 LEU A CA 1
ATOM 1966 C C . LEU A 1 268 ? -11.298 -5.756 10.470 1.00 92.25 268 LEU A C 1
ATOM 1968 O O . LEU A 1 268 ? -12.328 -5.150 10.200 1.00 92.25 268 LEU A O 1
ATOM 1972 N N . SER A 1 269 ? -11.184 -7.079 10.310 1.00 88.81 269 SER A N 1
ATOM 1973 C CA . SER A 1 269 ? -12.258 -7.914 9.753 1.00 88.81 269 SER A CA 1
ATOM 1974 C C . SER A 1 269 ? -13.463 -8.092 10.689 1.00 88.81 269 SER A C 1
ATOM 1976 O O . SER A 1 269 ? -14.597 -8.191 10.221 1.00 88.81 269 SER A O 1
ATOM 1978 N N . ASP A 1 270 ? -13.232 -8.099 12.005 1.00 91.00 270 ASP A N 1
ATOM 1979 C CA . ASP A 1 270 ? -14.274 -8.214 13.033 1.00 91.00 270 ASP A CA 1
ATOM 1980 C C . ASP A 1 270 ? -14.921 -6.861 13.383 1.00 91.00 270 ASP A C 1
ATOM 1982 O O . ASP A 1 270 ? -15.979 -6.820 14.024 1.00 91.00 270 ASP A O 1
ATOM 1986 N N . ALA A 1 271 ? -14.282 -5.745 13.023 1.00 94.62 271 ALA A N 1
ATOM 1987 C CA . ALA A 1 271 ? -14.724 -4.414 13.406 1.00 94.62 271 ALA A CA 1
ATOM 1988 C C . A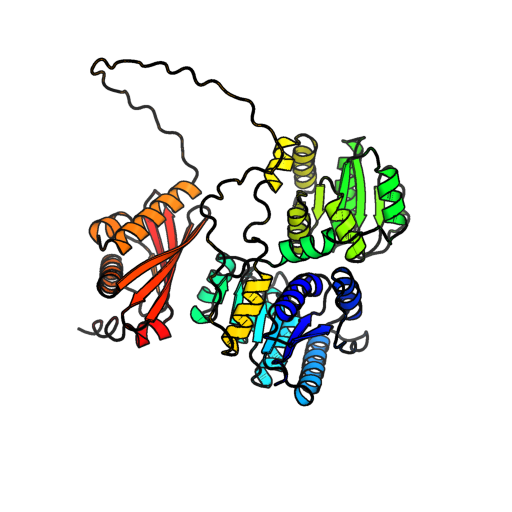LA A 1 271 ? -16.041 -4.007 12.723 1.00 94.62 271 ALA A C 1
ATOM 1990 O O . ALA A 1 271 ? -16.317 -4.275 11.555 1.00 94.62 271 ALA A O 1
ATOM 1991 N N . TYR A 1 272 ? -16.868 -3.273 13.463 1.00 95.00 272 TYR A N 1
ATOM 1992 C CA . TYR A 1 272 ? -18.045 -2.597 12.927 1.00 95.00 272 TYR A CA 1
ATOM 1993 C C . TYR A 1 272 ? -17.670 -1.287 12.216 1.00 95.00 272 TYR A C 1
ATOM 1995 O O . TYR A 1 272 ? -18.290 -0.937 11.205 1.00 95.00 272 TYR A O 1
ATOM 2003 N N . LEU A 1 273 ? -16.672 -0.584 12.763 1.00 95.81 273 LEU A N 1
ATOM 2004 C CA . LEU A 1 273 ? -16.127 0.694 12.307 1.00 95.81 273 LEU A CA 1
ATOM 2005 C C . LEU A 1 273 ? -14.643 0.777 12.690 1.00 95.81 273 LEU A C 1
ATOM 2007 O O . LEU A 1 273 ? -14.273 0.387 13.800 1.00 95.81 273 LEU A O 1
ATOM 2011 N N . VAL A 1 274 ? -13.829 1.319 11.788 1.00 95.88 274 VAL A N 1
ATOM 2012 C CA . VAL A 1 274 ? -12.407 1.606 12.010 1.00 95.88 274 VAL A CA 1
ATOM 2013 C C . VAL A 1 274 ? -12.187 3.119 12.052 1.00 95.88 274 VAL A C 1
ATOM 2015 O O . VAL A 1 274 ? -12.744 3.857 11.240 1.00 95.88 274 VAL A O 1
ATOM 2018 N N . LEU A 1 275 ? -11.368 3.589 12.988 1.00 94.88 275 LEU A N 1
ATOM 2019 C CA . LEU A 1 275 ? -10.877 4.965 13.056 1.00 94.88 275 LEU A CA 1
ATOM 2020 C C . LEU A 1 275 ? -9.351 4.924 12.971 1.00 94.88 275 LEU A C 1
ATOM 2022 O O . LEU A 1 275 ? -8.720 4.270 13.801 1.00 94.88 275 LEU A O 1
ATOM 2026 N N . THR A 1 276 ? -8.750 5.584 11.985 1.00 91.94 276 THR A N 1
ATOM 2027 C CA . THR A 1 276 ? -7.294 5.520 11.810 1.00 91.94 276 THR A CA 1
ATOM 2028 C C . THR A 1 276 ? -6.705 6.749 11.144 1.00 91.94 276 THR A C 1
ATOM 2030 O O . THR A 1 276 ? -7.367 7.380 10.337 1.00 91.94 276 THR A O 1
ATOM 2033 N N . ASP A 1 277 ? -5.467 7.102 11.462 1.00 87.88 277 ASP A N 1
ATOM 2034 C CA . ASP A 1 277 ? -4.663 8.090 10.728 1.00 87.88 277 ASP A CA 1
ATOM 2035 C C . ASP A 1 277 ? -3.867 7.466 9.563 1.00 87.88 277 ASP A C 1
ATOM 2037 O O . ASP A 1 277 ? -3.245 8.187 8.785 1.00 87.88 277 ASP A O 1
ATOM 2041 N N . SER A 1 278 ? -3.941 6.142 9.389 1.00 86.31 278 SER A N 1
ATOM 2042 C CA . SER A 1 278 ? -3.233 5.407 8.347 1.00 86.31 278 SER A CA 1
ATOM 2043 C C . SER A 1 278 ? -4.101 5.190 7.106 1.00 86.31 278 SER A C 1
ATOM 2045 O O . SER A 1 278 ? -5.073 4.427 7.115 1.00 86.31 278 SER A O 1
ATOM 2047 N N . ASP A 1 279 ? -3.696 5.797 5.990 1.00 80.06 279 ASP A N 1
ATOM 2048 C CA . ASP A 1 279 ? -4.320 5.578 4.679 1.00 80.06 279 ASP A CA 1
ATOM 2049 C C . ASP A 1 279 ? -4.312 4.097 4.269 1.00 80.06 279 ASP A C 1
ATOM 2051 O O . ASP A 1 279 ? -5.309 3.580 3.762 1.00 80.06 279 ASP A O 1
ATOM 2055 N N . GLY A 1 280 ? -3.205 3.395 4.531 1.00 81.88 280 GLY A N 1
ATOM 2056 C CA . GLY A 1 280 ? -3.070 1.976 4.207 1.00 81.88 280 GLY A CA 1
ATOM 2057 C C . GLY A 1 280 ? -4.085 1.115 4.959 1.00 81.88 280 GLY A C 1
ATOM 2058 O O . GLY A 1 280 ? -4.763 0.291 4.344 1.00 81.88 280 GLY A O 1
ATOM 2059 N N . LEU A 1 281 ? -4.261 1.358 6.264 1.00 88.19 281 LEU A N 1
ATOM 2060 C CA . LEU A 1 281 ? -5.242 0.628 7.075 1.00 88.19 281 LEU A CA 1
ATOM 2061 C C . LEU A 1 281 ? -6.684 0.974 6.706 1.00 88.19 281 LEU A C 1
ATOM 2063 O O . LEU A 1 281 ? -7.558 0.111 6.795 1.00 88.19 281 LEU A O 1
ATOM 2067 N N . ARG A 1 282 ? -6.946 2.207 6.257 1.00 86.88 282 ARG A N 1
ATOM 2068 C CA . ARG A 1 282 ? -8.258 2.599 5.728 1.00 86.88 282 ARG A CA 1
ATOM 2069 C C . ARG A 1 282 ? -8.622 1.782 4.490 1.00 86.88 282 ARG A C 1
ATOM 2071 O O . ARG A 1 282 ? -9.747 1.289 4.402 1.00 86.88 282 ARG A O 1
ATOM 2078 N N . GLU A 1 283 ? -7.690 1.617 3.556 1.00 83.44 283 GLU A N 1
ATOM 2079 C CA . GLU A 1 283 ? -7.896 0.748 2.393 1.00 83.44 283 GLU A CA 1
ATOM 2080 C C . GLU A 1 283 ? -8.082 -0.716 2.822 1.00 83.44 283 GLU A C 1
ATOM 2082 O O . GLU A 1 283 ? -9.018 -1.373 2.374 1.00 83.44 283 GLU A O 1
ATOM 2087 N N . GLU A 1 284 ? -7.259 -1.235 3.736 1.00 87.25 284 GLU A N 1
ATOM 2088 C CA . GLU A 1 284 ? -7.390 -2.615 4.233 1.00 87.25 284 GLU A CA 1
ATOM 2089 C C . GLU A 1 284 ? -8.762 -2.869 4.885 1.00 87.25 284 GLU A C 1
ATOM 2091 O O . GLU A 1 284 ? -9.438 -3.840 4.544 1.00 87.25 284 GLU A O 1
ATOM 2096 N N . ALA A 1 285 ? -9.234 -1.967 5.749 1.00 89.50 285 ALA A N 1
ATOM 2097 C CA . ALA A 1 285 ? -10.551 -2.057 6.383 1.00 89.50 285 ALA A CA 1
ATOM 2098 C C . ALA A 1 285 ? -11.696 -2.112 5.356 1.00 89.50 285 ALA A C 1
ATOM 2100 O O . ALA A 1 285 ? -12.601 -2.948 5.464 1.00 89.50 285 ALA A O 1
ATOM 2101 N N . LEU A 1 286 ? -11.631 -1.272 4.316 1.00 84.25 286 LEU A N 1
ATOM 2102 C CA . LEU A 1 286 ? -12.623 -1.271 3.240 1.00 84.25 286 LEU A CA 1
ATOM 2103 C C . LEU A 1 286 ? -12.629 -2.593 2.458 1.00 84.25 286 LEU A C 1
ATOM 2105 O O . LEU A 1 286 ? -13.705 -3.033 2.048 1.00 84.25 286 LEU A O 1
ATOM 2109 N N . SER A 1 287 ? -11.480 -3.269 2.311 1.00 84.12 287 SER A N 1
ATOM 2110 C CA . SER A 1 287 ? -11.419 -4.608 1.692 1.00 84.12 287 SER A CA 1
ATOM 2111 C C . SER A 1 287 ? -12.217 -5.638 2.484 1.00 84.12 287 SER A C 1
ATOM 2113 O O . SER A 1 287 ? -12.820 -6.537 1.899 1.00 84.12 287 SER A O 1
ATOM 2115 N N . PHE A 1 288 ? -12.256 -5.501 3.811 1.00 85.81 288 PHE A N 1
ATOM 2116 C CA . PHE A 1 288 ? -13.046 -6.364 4.690 1.00 85.81 288 PHE A CA 1
ATOM 2117 C C . PHE A 1 288 ? -14.530 -5.965 4.758 1.00 85.81 288 PHE A C 1
ATOM 2119 O O . PHE A 1 288 ? -15.309 -6.590 5.477 1.00 85.81 288 PHE A O 1
ATOM 2126 N N . GLY A 1 289 ? -14.960 -4.943 4.010 1.00 85.62 289 GLY A N 1
ATOM 2127 C CA . GLY A 1 289 ? -16.331 -4.433 4.075 1.00 85.62 289 GLY A CA 1
ATOM 2128 C C . GLY A 1 289 ? -16.623 -3.707 5.389 1.00 85.62 289 GLY A C 1
ATOM 2129 O O . GLY A 1 289 ? -17.761 -3.727 5.884 1.00 85.62 289 GLY A O 1
ATOM 2130 N N . VAL A 1 290 ? -15.596 -3.079 5.966 1.00 90.94 290 VAL A N 1
ATOM 2131 C CA . VAL A 1 290 ? -15.685 -2.288 7.192 1.00 90.94 290 VAL A CA 1
ATOM 2132 C C . VAL A 1 290 ? -15.423 -0.819 6.858 1.00 90.94 290 VAL A C 1
ATOM 2134 O O . VAL A 1 290 ? -14.403 -0.503 6.248 1.00 90.94 290 VAL A O 1
ATOM 2137 N N . PRO A 1 291 ? -16.338 0.107 7.207 1.00 90.81 291 PRO A N 1
ATOM 2138 C CA . PRO A 1 291 ? -16.091 1.527 6.998 1.00 90.81 291 PRO A CA 1
ATOM 2139 C C . PRO A 1 291 ? -14.908 1.985 7.855 1.00 90.81 291 PRO A C 1
ATOM 2141 O O . PRO A 1 291 ? -14.771 1.576 9.011 1.00 90.81 291 PRO A O 1
ATOM 2144 N N . ALA A 1 292 ? -14.103 2.885 7.304 1.00 90.81 292 ALA A N 1
ATOM 2145 C CA . ALA A 1 292 ? -12.975 3.485 7.995 1.00 90.81 292 ALA A CA 1
ATOM 2146 C C . ALA A 1 292 ? -13.022 5.013 7.879 1.00 90.81 292 ALA A C 1
ATOM 2148 O O . ALA A 1 292 ? -13.263 5.548 6.794 1.00 90.81 292 ALA A O 1
ATOM 2149 N N . LEU A 1 293 ? -12.814 5.707 8.999 1.00 90.38 293 LEU A N 1
ATOM 2150 C CA . LEU A 1 293 ? -12.736 7.168 9.071 1.00 90.38 293 LEU A CA 1
ATOM 2151 C C . LEU A 1 293 ? -11.309 7.608 9.391 1.00 90.38 293 LEU A C 1
ATOM 2153 O O . LEU A 1 293 ? -10.658 7.018 10.254 1.00 90.38 293 LEU A O 1
ATOM 2157 N N . MET A 1 294 ? -10.859 8.670 8.719 1.00 86.56 294 MET A N 1
ATOM 2158 C CA . MET A 1 294 ? -9.537 9.243 8.954 1.00 86.56 294 MET A CA 1
ATOM 2159 C C . MET A 1 294 ? -9.495 10.052 10.255 1.00 86.56 294 MET A C 1
ATOM 2161 O O . MET A 1 294 ? -10.346 10.912 10.484 1.00 86.56 294 MET A O 1
ATOM 2165 N N . LEU A 1 295 ? -8.472 9.814 11.073 1.00 85.81 295 LEU A N 1
ATOM 2166 C CA . LEU A 1 295 ? -8.130 10.581 12.271 1.00 85.81 295 LEU A CA 1
ATOM 2167 C C . LEU A 1 295 ? -7.090 11.655 11.930 1.00 85.81 295 LEU A C 1
ATOM 2169 O O . LEU A 1 295 ? -5.929 11.562 12.318 1.00 85.81 295 LEU A O 1
ATOM 2173 N N . THR A 1 296 ? -7.490 12.678 11.179 1.00 73.31 296 THR A N 1
ATOM 2174 C CA . THR A 1 296 ? -6.585 13.789 10.838 1.00 73.31 296 THR A CA 1
ATOM 2175 C C . THR A 1 296 ? -6.428 14.775 12.004 1.00 73.31 296 THR A C 1
ATOM 2177 O O . THR A 1 296 ? -7.107 14.661 13.023 1.00 73.31 296 THR A O 1
ATOM 2180 N N . ASP A 1 297 ? -5.559 15.780 11.853 1.00 62.03 297 ASP A N 1
ATOM 2181 C CA . ASP A 1 297 ? -5.400 16.903 12.802 1.00 62.03 297 ASP A CA 1
ATOM 2182 C C . ASP A 1 297 ? -6.636 17.823 12.901 1.00 62.03 297 ASP A C 1
ATOM 2184 O O . ASP A 1 297 ? -6.601 18.866 13.554 1.00 62.03 297 ASP A O 1
ATOM 2188 N N . THR A 1 298 ? -7.730 17.462 12.231 1.00 60.47 298 THR A N 1
ATOM 2189 C CA . THR A 1 298 ? -8.999 18.185 12.284 1.00 60.47 298 THR A CA 1
ATOM 2190 C C . THR A 1 298 ? -9.718 18.012 13.627 1.00 60.47 298 THR A C 1
ATOM 2192 O O . THR A 1 298 ? -9.319 17.251 14.508 1.00 60.47 298 THR A O 1
ATOM 2195 N N . ASP A 1 299 ? -10.795 18.781 13.785 1.00 74.88 299 ASP A N 1
ATOM 2196 C CA . ASP A 1 299 ? -11.638 18.829 14.973 1.00 74.88 299 ASP A CA 1
ATOM 2197 C C . ASP A 1 299 ? -12.118 17.429 15.410 1.00 74.88 299 ASP A C 1
ATOM 2199 O O . ASP A 1 299 ? -12.834 16.730 14.688 1.00 74.88 299 ASP A O 1
ATOM 2203 N N . THR A 1 300 ? -11.744 17.025 16.627 1.00 83.00 300 THR A N 1
ATOM 2204 C CA . THR A 1 300 ? -12.157 15.754 17.244 1.00 83.00 300 THR A CA 1
ATOM 2205 C C . THR A 1 300 ? -13.683 15.607 17.275 1.00 83.00 300 THR A C 1
ATOM 2207 O O . THR A 1 300 ? -14.197 14.495 17.115 1.00 83.00 300 THR A O 1
ATOM 2210 N N . ASP A 1 301 ? -14.422 16.712 17.403 1.00 86.88 301 ASP A N 1
ATOM 2211 C CA . ASP A 1 301 ? -15.885 16.702 17.410 1.00 86.88 301 ASP A CA 1
ATOM 2212 C C . ASP A 1 301 ? -16.466 16.317 16.043 1.00 86.88 301 ASP A C 1
ATOM 2214 O O . ASP A 1 301 ? -17.496 15.636 15.978 1.00 86.88 301 ASP A O 1
ATOM 2218 N N . LEU A 1 302 ? -15.787 16.674 14.947 1.00 88.25 302 LEU A N 1
ATOM 2219 C CA . LEU A 1 302 ? -16.175 16.255 13.599 1.00 88.25 302 LEU A CA 1
ATOM 2220 C C . LEU A 1 302 ? -16.060 14.735 13.458 1.00 88.25 302 LEU A C 1
ATOM 2222 O O . LEU A 1 302 ? -17.014 14.090 13.019 1.00 88.25 302 LEU A O 1
ATOM 2226 N N . VAL A 1 303 ? -14.937 14.152 13.888 1.00 89.81 303 VAL A N 1
ATOM 2227 C CA . VAL A 1 303 ? -14.722 12.694 13.855 1.00 89.81 303 VAL A CA 1
ATOM 2228 C C . VAL A 1 303 ? -15.787 11.973 14.680 1.00 89.81 303 VAL A C 1
ATOM 2230 O O . VAL A 1 303 ? -16.400 11.017 14.199 1.00 89.81 303 VAL A O 1
ATOM 2233 N N . VAL A 1 304 ? -16.052 12.437 15.906 1.00 92.69 304 VAL A N 1
ATOM 2234 C CA . VAL A 1 304 ? -17.098 11.867 16.772 1.00 92.69 304 VAL A CA 1
ATOM 2235 C C . VAL A 1 304 ? -18.475 11.985 16.110 1.00 92.69 304 VAL A C 1
ATOM 2237 O O . VAL A 1 304 ? -19.266 11.039 16.163 1.00 92.69 304 VAL A O 1
ATOM 2240 N N . GLY A 1 305 ? -18.762 13.114 15.460 1.00 92.94 305 GLY A N 1
ATOM 2241 C CA . GLY A 1 305 ? -19.998 13.354 14.720 1.00 92.94 305 GLY A CA 1
ATOM 2242 C C . GLY A 1 305 ? -20.193 12.402 13.538 1.00 92.94 305 GLY A C 1
ATOM 2243 O O . GLY A 1 305 ? -21.269 11.810 13.405 1.00 92.94 305 GLY A O 1
ATOM 2244 N N . GLU A 1 306 ? -19.173 12.207 12.701 1.00 91.44 306 GLU A N 1
ATOM 2245 C CA . GLU A 1 306 ? -19.247 11.277 11.567 1.00 91.44 306 GLU A CA 1
ATOM 2246 C C . GLU A 1 306 ? -19.317 9.819 12.029 1.00 91.44 306 GLU A C 1
ATOM 2248 O O . GLU A 1 306 ? -20.164 9.059 11.551 1.00 91.44 306 GLU A O 1
ATOM 2253 N N . ALA A 1 307 ? -18.514 9.435 13.026 1.00 93.81 307 ALA A N 1
ATOM 2254 C CA . ALA A 1 307 ? -18.589 8.111 13.635 1.00 93.81 307 ALA A CA 1
ATOM 2255 C C . ALA A 1 307 ? -19.996 7.842 14.188 1.00 93.81 307 ALA A C 1
ATOM 2257 O O . ALA A 1 307 ? -20.579 6.789 13.923 1.00 93.81 307 ALA A O 1
ATOM 2258 N N . ALA A 1 308 ? -20.594 8.818 14.880 1.00 94.44 308 ALA A N 1
ATOM 2259 C CA . ALA A 1 308 ? -21.966 8.726 15.363 1.00 94.44 308 ALA A CA 1
ATOM 2260 C C . ALA A 1 308 ? -22.972 8.501 14.224 1.00 94.44 308 ALA A C 1
ATOM 2262 O O . ALA A 1 308 ? -23.830 7.635 14.354 1.00 94.44 308 ALA A O 1
ATOM 2263 N N . ARG A 1 309 ? -22.850 9.187 13.080 1.00 91.94 309 ARG A N 1
ATOM 2264 C CA . ARG A 1 309 ? -23.753 8.973 11.929 1.00 91.94 309 ARG A CA 1
ATOM 2265 C C . ARG A 1 309 ? -23.675 7.555 11.358 1.00 91.94 309 ARG A C 1
ATOM 2267 O O . ARG A 1 309 ? -24.700 7.035 10.908 1.00 91.94 309 ARG A O 1
ATOM 2274 N N . LEU A 1 310 ? -22.497 6.930 11.370 1.00 90.94 310 LEU A N 1
ATOM 2275 C CA . LEU A 1 310 ? -22.310 5.539 10.932 1.00 90.94 310 LEU A CA 1
ATOM 2276 C C . LEU A 1 310 ? -22.806 4.528 11.972 1.00 90.94 310 LEU A C 1
ATOM 2278 O O . LEU A 1 310 ? -23.355 3.481 11.620 1.00 90.94 310 LEU A O 1
ATOM 2282 N N . LEU A 1 311 ? -22.656 4.848 13.255 1.00 93.12 311 LEU A N 1
ATOM 2283 C CA . LEU A 1 311 ? -23.162 4.036 14.360 1.00 93.12 311 LEU A CA 1
ATOM 2284 C C . LEU A 1 311 ? -24.693 4.108 14.473 1.00 93.12 311 LEU A C 1
ATOM 2286 O O . LEU A 1 311 ? -25.321 3.094 14.771 1.00 93.12 311 LEU A O 1
ATOM 2290 N N . ASP A 1 312 ? -25.300 5.258 14.188 1.00 92.12 312 ASP A N 1
ATOM 2291 C CA . ASP A 1 312 ? -26.751 5.477 14.257 1.00 92.12 312 ASP A CA 1
ATOM 2292 C C . ASP A 1 312 ? -27.496 4.908 13.036 1.00 92.12 312 ASP A C 1
ATOM 2294 O O . ASP A 1 312 ? -28.696 4.634 13.100 1.00 92.12 312 ASP A O 1
ATOM 2298 N N . SER A 1 313 ? -26.810 4.714 11.901 1.00 87.06 313 SER A N 1
ATOM 2299 C CA . SER A 1 313 ? -27.438 4.269 10.656 1.00 87.06 313 SER A CA 1
ATOM 2300 C C . SER A 1 313 ? -26.665 3.153 9.967 1.00 87.06 313 SER A C 1
ATOM 2302 O O . SER A 1 313 ? -25.706 3.382 9.228 1.00 87.06 313 SER A O 1
ATOM 2304 N N . ARG A 1 314 ? -27.195 1.931 10.091 1.00 81.31 314 ARG A N 1
ATOM 2305 C CA . ARG A 1 314 ? -26.700 0.773 9.337 1.00 81.31 314 ARG A CA 1
ATOM 2306 C C . ARG A 1 314 ? -26.742 0.997 7.821 1.00 81.31 314 ARG A C 1
ATOM 2308 O O . ARG A 1 314 ? -25.845 0.548 7.126 1.00 81.31 314 ARG A O 1
ATOM 2315 N N . VAL A 1 315 ? -27.737 1.731 7.314 1.00 75.75 315 VAL A N 1
ATOM 2316 C CA . VAL A 1 315 ? -27.838 2.058 5.881 1.00 75.75 315 VAL A CA 1
ATOM 2317 C C . VAL A 1 315 ? -26.661 2.925 5.433 1.00 75.75 315 VAL A C 1
ATOM 2319 O O . VAL A 1 315 ? -26.050 2.620 4.415 1.00 75.75 315 VAL A O 1
ATOM 2322 N N . ARG A 1 316 ? -26.308 3.974 6.193 1.00 77.38 316 ARG A N 1
ATOM 2323 C CA . ARG A 1 316 ? -25.144 4.822 5.875 1.00 77.38 316 ARG A CA 1
ATOM 2324 C C . ARG A 1 316 ? -23.837 4.044 5.981 1.00 77.38 316 ARG A C 1
ATOM 2326 O O . ARG A 1 316 ? -22.993 4.162 5.100 1.00 77.38 316 ARG A O 1
ATOM 2333 N N . ARG A 1 317 ? -23.705 3.223 7.026 1.00 84.94 317 ARG A N 1
ATOM 2334 C CA . ARG A 1 317 ? -22.550 2.342 7.222 1.00 84.94 317 ARG A CA 1
ATOM 2335 C C . ARG A 1 317 ? -22.363 1.389 6.045 1.00 84.94 317 ARG A C 1
ATOM 2337 O O . ARG A 1 317 ? -21.289 1.352 5.458 1.00 84.94 317 ARG A O 1
ATOM 2344 N N . ASP A 1 318 ? -23.408 0.651 5.684 1.00 75.44 318 ASP A N 1
ATOM 2345 C CA . ASP A 1 318 ? -23.335 -0.315 4.592 1.00 75.44 318 ASP A CA 1
ATOM 2346 C C . ASP A 1 318 ? -23.080 0.407 3.258 1.00 75.44 318 ASP A C 1
ATOM 2348 O O . ASP A 1 318 ? -22.222 -0.039 2.499 1.00 75.44 318 ASP A O 1
ATOM 2352 N N . ALA A 1 319 ? -23.699 1.571 3.013 1.00 71.06 319 ALA A N 1
ATOM 2353 C CA . ALA A 1 319 ? -23.481 2.371 1.803 1.00 71.06 319 ALA A CA 1
ATOM 2354 C C . ALA A 1 319 ? -22.009 2.762 1.568 1.00 71.06 319 ALA A C 1
ATOM 2356 O O . ALA A 1 319 ? -21.575 2.743 0.419 1.00 71.06 319 ALA A O 1
ATOM 2357 N N . MET A 1 320 ? -21.222 3.028 2.621 1.00 73.19 320 MET A N 1
ATOM 2358 C CA . MET A 1 320 ? -19.775 3.287 2.489 1.00 73.19 320 MET A CA 1
ATOM 2359 C C . MET A 1 320 ? -18.982 2.086 1.957 1.00 73.19 320 MET A C 1
ATOM 2361 O O . MET A 1 320 ? -17.872 2.253 1.468 1.00 73.19 320 MET A O 1
ATOM 2365 N N . THR A 1 321 ? -19.535 0.879 2.063 1.00 71.62 321 THR A N 1
ATOM 2366 C CA . THR A 1 321 ? -18.843 -0.376 1.732 1.00 71.62 321 THR A CA 1
ATOM 2367 C C . THR A 1 321 ? -19.400 -1.060 0.481 1.00 71.62 321 THR A C 1
ATOM 2369 O O . THR A 1 321 ? -18.732 -1.918 -0.089 1.00 71.62 321 THR A O 1
ATOM 2372 N N . VAL A 1 322 ? -20.595 -0.671 0.005 1.00 62.66 322 VAL A N 1
ATOM 2373 C CA . VAL A 1 322 ? -21.263 -1.279 -1.169 1.00 62.66 322 VAL A CA 1
ATOM 2374 C C . VAL A 1 322 ? -20.416 -1.179 -2.444 1.00 62.66 322 VAL A C 1
ATOM 2376 O O . VAL A 1 322 ? -20.464 -2.088 -3.270 1.00 62.66 322 VAL A O 1
ATOM 2379 N N . GLY A 1 323 ? -19.629 -0.110 -2.602 1.00 58.22 323 GLY A N 1
ATOM 2380 C CA . GLY A 1 323 ? -18.753 0.087 -3.764 1.00 58.22 323 GLY A CA 1
ATOM 2381 C C . GLY A 1 323 ? -17.463 -0.743 -3.746 1.00 58.22 323 GLY A C 1
ATOM 2382 O O . GLY A 1 323 ? -16.817 -0.879 -4.786 1.00 58.22 323 GLY A O 1
ATOM 2383 N N . GLY A 1 324 ? -17.102 -1.325 -2.596 1.00 66.12 324 GLY A N 1
ATOM 2384 C CA . GLY A 1 324 ? -15.769 -1.879 -2.365 1.00 66.12 324 GLY A CA 1
ATOM 2385 C C . GLY A 1 324 ? -14.684 -0.798 -2.402 1.00 66.12 324 GLY A C 1
ATOM 2386 O O . GLY A 1 324 ? -14.961 0.382 -2.189 1.00 66.12 324 GLY A O 1
ATOM 2387 N N . ILE A 1 325 ? -13.446 -1.207 -2.678 1.00 66.75 325 ILE A N 1
ATOM 2388 C CA . ILE A 1 325 ? -12.319 -0.281 -2.824 1.00 66.75 325 ILE A CA 1
ATOM 2389 C C . ILE A 1 325 ? -12.313 0.315 -4.231 1.00 66.75 325 ILE A C 1
ATOM 2391 O O . ILE A 1 325 ? -12.262 -0.443 -5.209 1.00 66.75 325 ILE A O 1
ATOM 2395 N N . PRO A 1 326 ? -12.317 1.654 -4.359 1.00 61.69 326 PRO A N 1
ATOM 2396 C CA . PRO A 1 326 ? -12.046 2.308 -5.628 1.00 61.69 326 PRO A CA 1
ATOM 2397 C C . PRO A 1 326 ? -10.695 1.836 -6.168 1.00 61.69 326 PRO A C 1
ATOM 2399 O O . PRO A 1 326 ? -9.688 1.900 -5.472 1.00 61.69 326 PRO A O 1
ATOM 2402 N N . TYR A 1 327 ? -10.683 1.353 -7.407 1.00 65.56 327 TYR A N 1
ATOM 2403 C CA . TYR A 1 327 ? -9.484 0.844 -8.079 1.00 65.56 327 TYR A CA 1
ATOM 2404 C C . TYR A 1 327 ? -8.879 -0.454 -7.499 1.00 65.56 327 TYR A C 1
ATOM 2406 O O . TYR A 1 327 ? -7.715 -0.771 -7.736 1.00 65.56 327 TYR A O 1
ATOM 2414 N N . GLY A 1 328 ? -9.688 -1.253 -6.795 1.00 75.38 328 GLY A N 1
ATOM 2415 C CA . GLY A 1 328 ? -9.355 -2.620 -6.390 1.00 75.38 328 GLY A CA 1
ATOM 2416 C C . GLY A 1 328 ? -10.320 -3.650 -6.990 1.00 75.38 328 GLY A C 1
ATOM 2417 O O . GLY A 1 328 ? -11.427 -3.840 -6.485 1.00 75.38 328 GLY A O 1
ATOM 2418 N N . ASP A 1 329 ? -9.929 -4.328 -8.072 1.00 82.94 329 ASP A N 1
ATOM 2419 C CA . ASP A 1 329 ? -10.723 -5.400 -8.705 1.00 82.94 329 ASP A CA 1
ATOM 2420 C C . ASP A 1 329 ? -10.219 -6.817 -8.395 1.00 82.94 329 ASP A C 1
ATOM 2422 O O . ASP A 1 329 ? -10.765 -7.791 -8.915 1.00 82.94 329 ASP A O 1
ATOM 2426 N N . GLY A 1 330 ? -9.199 -6.937 -7.542 1.00 89.62 330 GLY A N 1
ATOM 2427 C CA . GLY A 1 330 ? -8.598 -8.219 -7.183 1.00 89.62 330 GLY A CA 1
ATOM 2428 C C . GLY A 1 330 ? -7.727 -8.827 -8.287 1.00 89.62 330 GLY A C 1
ATOM 2429 O O . GLY A 1 330 ? -7.485 -10.033 -8.262 1.00 89.62 330 GLY A O 1
ATOM 2430 N N . GLN A 1 331 ? -7.317 -8.040 -9.289 1.00 93.31 331 GLN A N 1
ATOM 2431 C CA . GLN A 1 331 ? -6.454 -8.479 -10.394 1.00 93.31 331 GLN A CA 1
ATOM 2432 C C . GLN A 1 331 ? -5.157 -7.661 -10.513 1.00 93.31 331 GLN A C 1
ATOM 2434 O O . GLN A 1 331 ? -4.353 -7.920 -11.413 1.00 93.31 331 GLN A O 1
ATOM 2439 N N . ALA A 1 332 ? -4.924 -6.694 -9.624 1.00 94.56 332 ALA A N 1
ATOM 2440 C CA . ALA A 1 332 ? -3.743 -5.840 -9.631 1.00 94.56 332 ALA A CA 1
ATOM 2441 C C . ALA A 1 332 ? -2.451 -6.655 -9.527 1.00 94.56 332 ALA A C 1
ATOM 2443 O O . ALA A 1 332 ? -1.541 -6.450 -10.326 1.00 94.56 332 ALA A O 1
ATOM 2444 N N . ALA A 1 333 ? -2.378 -7.641 -8.630 1.00 97.38 333 ALA A N 1
ATOM 2445 C CA . ALA A 1 333 ? -1.179 -8.464 -8.464 1.00 97.38 333 ALA A CA 1
ATOM 2446 C C . ALA A 1 333 ? -0.822 -9.254 -9.737 1.00 97.38 333 ALA A C 1
ATOM 2448 O O . ALA A 1 333 ? 0.351 -9.354 -10.104 1.00 97.38 333 ALA A O 1
ATOM 2449 N N . ARG A 1 334 ? -1.838 -9.755 -10.455 1.00 97.06 334 ARG A N 1
ATOM 2450 C CA . ARG A 1 334 ? -1.660 -10.439 -11.744 1.00 97.06 334 ARG A CA 1
ATOM 2451 C C . ARG A 1 334 ? -1.176 -9.474 -12.823 1.00 97.06 334 ARG A C 1
ATOM 2453 O O . ARG A 1 334 ? -0.231 -9.803 -13.535 1.00 97.06 334 ARG A O 1
ATOM 2460 N N . ARG A 1 335 ? -1.761 -8.271 -12.905 1.00 96.81 335 ARG A N 1
ATOM 2461 C CA . ARG A 1 335 ? -1.298 -7.220 -13.829 1.00 96.81 335 ARG A CA 1
ATOM 2462 C C . ARG A 1 335 ? 0.137 -6.797 -13.536 1.00 96.81 335 ARG A C 1
ATOM 2464 O O . ARG A 1 335 ? 0.907 -6.631 -14.469 1.00 96.81 335 ARG A O 1
ATOM 2471 N N . VAL A 1 336 ? 0.519 -6.671 -12.265 1.00 98.12 336 VAL A N 1
ATOM 2472 C CA . VAL A 1 336 ? 1.892 -6.335 -11.854 1.00 98.12 336 VAL A CA 1
ATOM 2473 C C . VAL A 1 336 ? 2.879 -7.410 -12.313 1.00 98.12 336 VAL A C 1
ATOM 2475 O O . VAL A 1 336 ? 3.912 -7.085 -12.901 1.00 98.12 336 VAL A O 1
ATOM 2478 N N . ALA A 1 337 ? 2.566 -8.688 -12.073 1.00 98.19 337 ALA A N 1
ATOM 2479 C CA . ALA A 1 337 ? 3.402 -9.803 -12.515 1.00 98.19 337 ALA A CA 1
ATOM 2480 C C . ALA A 1 337 ? 3.547 -9.825 -14.047 1.00 98.19 337 ALA A C 1
ATOM 2482 O O . ALA A 1 337 ? 4.669 -9.913 -14.547 1.00 98.19 337 ALA A O 1
ATOM 2483 N N . GLN A 1 338 ? 2.438 -9.659 -14.774 1.00 97.88 338 GLN A N 1
ATOM 2484 C CA . GLN A 1 338 ? 2.419 -9.618 -16.237 1.00 97.88 338 GLN A CA 1
ATOM 2485 C C . GLN A 1 338 ? 3.184 -8.408 -16.797 1.00 97.88 338 GLN A C 1
ATOM 2487 O O . GLN A 1 338 ? 4.031 -8.581 -17.664 1.00 97.88 338 GLN A O 1
ATOM 2492 N N . ALA A 1 339 ? 2.972 -7.196 -16.273 1.00 97.25 339 ALA A N 1
ATOM 2493 C CA . ALA A 1 339 ? 3.696 -5.995 -16.708 1.00 97.25 339 ALA A CA 1
ATOM 2494 C C . ALA A 1 339 ? 5.206 -6.120 -16.458 1.00 97.25 339 ALA A C 1
ATOM 2496 O O . ALA A 1 339 ? 6.023 -5.716 -17.282 1.00 97.25 339 ALA A O 1
ATOM 2497 N N . THR A 1 340 ? 5.593 -6.739 -15.339 1.00 98.38 340 THR A N 1
ATOM 2498 C CA . THR A 1 340 ? 7.004 -7.020 -15.048 1.00 98.38 340 THR A CA 1
ATOM 2499 C C . THR A 1 340 ? 7.581 -8.047 -16.027 1.00 98.38 340 THR A C 1
ATOM 2501 O O . THR A 1 340 ? 8.715 -7.898 -16.479 1.00 98.38 340 THR A O 1
ATOM 2504 N N . ALA A 1 341 ? 6.815 -9.079 -16.391 1.00 98.06 341 ALA A N 1
ATOM 2505 C CA . ALA A 1 341 ? 7.221 -10.056 -17.399 1.00 98.06 341 ALA A CA 1
ATOM 2506 C C . ALA A 1 341 ? 7.328 -9.420 -18.799 1.00 98.06 341 ALA A C 1
ATOM 2508 O O . ALA A 1 341 ? 8.285 -9.702 -19.523 1.00 98.06 341 ALA A O 1
ATOM 2509 N N . ALA A 1 342 ? 6.410 -8.517 -19.152 1.00 96.88 342 ALA A N 1
ATOM 2510 C CA . ALA A 1 342 ? 6.409 -7.769 -20.407 1.00 96.88 342 ALA A CA 1
ATOM 2511 C C . ALA A 1 342 ? 7.613 -6.825 -20.529 1.00 96.88 342 ALA A C 1
ATOM 2513 O O . ALA A 1 342 ? 8.293 -6.832 -21.556 1.00 96.88 342 ALA A O 1
ATOM 2514 N N . LEU A 1 343 ? 7.976 -6.121 -19.450 1.00 97.12 343 LEU A N 1
ATOM 2515 C CA . LEU A 1 343 ? 9.204 -5.317 -19.377 1.00 97.12 343 LEU A CA 1
ATOM 2516 C C . LEU A 1 343 ? 10.466 -6.140 -19.693 1.00 97.12 343 LEU A C 1
ATOM 2518 O O . LEU A 1 343 ? 11.425 -5.622 -20.266 1.00 97.12 343 LEU A O 1
ATOM 2522 N N . LEU A 1 344 ? 10.465 -7.425 -19.332 1.00 97.38 344 LEU A N 1
ATOM 2523 C CA . LEU A 1 344 ? 11.554 -8.369 -19.597 1.00 97.38 344 LEU A CA 1
ATOM 2524 C C . LEU A 1 344 ? 11.412 -9.111 -20.940 1.00 97.38 344 LEU A C 1
ATOM 2526 O O . LEU A 1 344 ? 12.236 -9.973 -21.248 1.00 97.38 344 LEU A O 1
ATOM 2530 N N . GLY A 1 345 ? 10.393 -8.789 -21.744 1.00 96.19 345 GLY A N 1
ATOM 2531 C CA . GLY A 1 345 ? 10.138 -9.395 -23.053 1.00 96.19 345 GLY A CA 1
ATOM 2532 C C . GLY A 1 345 ? 9.610 -10.832 -22.998 1.00 96.19 345 GLY A C 1
ATOM 2533 O O . GLY A 1 345 ? 9.800 -11.584 -23.954 1.00 96.19 345 GLY A O 1
ATOM 2534 N N . LEU A 1 346 ? 8.997 -11.240 -21.883 1.00 95.25 346 LEU A N 1
ATOM 2535 C CA . LEU A 1 346 ? 8.500 -12.606 -21.665 1.00 95.25 346 LEU A CA 1
ATOM 2536 C C . LEU A 1 346 ? 7.007 -12.767 -21.978 1.00 95.25 346 LEU A C 1
ATOM 2538 O O . LEU A 1 346 ? 6.556 -13.884 -22.219 1.00 95.25 346 LEU A O 1
ATOM 2542 N N . GLU A 1 347 ? 6.247 -11.673 -21.965 1.00 93.12 347 GLU A N 1
ATOM 2543 C CA . GLU A 1 347 ? 4.798 -11.654 -22.180 1.00 93.12 347 GLU A CA 1
ATOM 2544 C C . GLU A 1 347 ? 4.375 -10.332 -22.847 1.00 93.12 347 GLU A C 1
ATOM 2546 O O . GLU A 1 347 ? 5.187 -9.419 -22.993 1.00 93.12 347 GLU A O 1
ATOM 2551 N N . ALA A 1 348 ? 3.120 -10.233 -23.286 1.00 88.94 348 ALA A N 1
ATOM 2552 C CA . ALA A 1 348 ? 2.532 -8.963 -23.702 1.00 88.94 348 ALA A CA 1
ATOM 2553 C C . ALA A 1 348 ? 2.114 -8.128 -22.481 1.00 88.94 348 ALA A C 1
ATOM 2555 O O . ALA A 1 348 ? 1.805 -8.686 -21.422 1.00 88.94 348 ALA A O 1
ATOM 2556 N N . ASP A 1 349 ? 2.051 -6.806 -22.653 1.00 83.69 349 ASP A N 1
ATOM 2557 C CA . ASP A 1 349 ? 1.547 -5.897 -21.623 1.00 83.69 349 ASP A CA 1
ATOM 2558 C C . ASP A 1 349 ? 0.139 -6.305 -21.155 1.00 83.69 349 ASP A C 1
ATOM 2560 O O . ASP A 1 349 ? -0.675 -6.776 -21.960 1.00 83.69 349 ASP A O 1
ATOM 2564 N N . PRO A 1 350 ? -0.173 -6.153 -19.856 1.00 88.00 350 PRO A N 1
ATOM 2565 C CA . PRO A 1 350 ? -1.509 -6.434 -19.365 1.00 88.00 350 PRO A CA 1
ATOM 2566 C C . PRO A 1 350 ? -2.507 -5.406 -19.890 1.00 88.00 350 PRO A C 1
ATOM 2568 O O . PRO A 1 350 ? -2.188 -4.230 -20.074 1.00 88.00 350 PRO A O 1
ATOM 2571 N N . GLU A 1 351 ? -3.764 -5.828 -20.009 1.00 78.19 351 GLU A N 1
ATOM 2572 C CA . GLU A 1 351 ? -4.853 -4.862 -20.084 1.00 78.19 351 GLU A CA 1
ATOM 2573 C C . GLU A 1 351 ? -4.865 -4.021 -18.794 1.00 78.19 351 GLU A C 1
ATOM 2575 O O . GLU A 1 351 ? -4.817 -4.587 -17.687 1.00 78.19 351 GLU A O 1
ATOM 2580 N N . PRO A 1 352 ? -4.922 -2.680 -18.908 1.00 76.19 352 PRO A N 1
ATOM 2581 C CA . PRO A 1 352 ? -5.001 -1.817 -17.742 1.00 76.19 352 PRO A CA 1
ATOM 2582 C C . PRO A 1 352 ? -6.274 -2.120 -16.949 1.00 76.19 352 PRO A C 1
ATOM 2584 O O . PRO A 1 352 ? -7.216 -2.751 -17.437 1.00 76.19 352 PRO A O 1
ATOM 2587 N N . MET A 1 353 ? -6.308 -1.675 -15.697 1.00 74.44 353 MET A N 1
ATOM 2588 C CA . MET A 1 353 ? -7.516 -1.767 -14.894 1.00 74.44 353 MET A CA 1
ATOM 2589 C C . MET A 1 353 ? -8.694 -1.128 -15.655 1.00 74.44 353 MET A C 1
ATOM 2591 O O . MET A 1 353 ? -8.569 0.022 -16.083 1.00 74.44 353 MET A O 1
ATOM 2595 N N . PRO A 1 354 ? -9.828 -1.837 -15.825 1.00 64.56 354 PRO A N 1
ATOM 2596 C CA . PRO A 1 354 ? -10.989 -1.282 -16.503 1.00 64.56 354 PRO A CA 1
ATOM 2597 C C . PRO A 1 354 ? -11.446 0.010 -15.827 1.00 64.56 354 PRO A C 1
ATOM 2599 O O . PRO A 1 354 ? -11.521 0.076 -14.595 1.00 64.56 354 PRO A O 1
ATOM 2602 N N . SER A 1 355 ? -11.801 1.018 -16.627 1.00 51.12 355 SER A N 1
ATOM 2603 C CA . SER A 1 355 ? -12.523 2.177 -16.105 1.00 51.12 355 SER A CA 1
ATOM 2604 C C . SER A 1 355 ? -13.829 1.699 -15.469 1.00 51.12 355 SER A C 1
ATOM 2606 O O . SER A 1 355 ? -14.438 0.727 -15.923 1.00 51.12 355 SER A O 1
ATOM 2608 N N . ALA A 1 356 ? -14.242 2.341 -14.376 1.00 47.00 356 ALA A N 1
ATOM 2609 C CA . ALA A 1 356 ? -15.446 1.983 -13.636 1.00 47.00 356 ALA A CA 1
ATOM 2610 C C . ALA A 1 356 ? -16.720 2.347 -14.426 1.00 47.00 356 ALA A C 1
ATOM 2612 O O . ALA A 1 356 ? -17.545 3.127 -13.964 1.00 47.00 356 ALA A O 1
ATOM 2613 N N . GLN A 1 357 ? -16.909 1.791 -15.624 1.00 35.28 357 GLN A N 1
ATOM 2614 C CA . GLN A 1 357 ? -18.221 1.755 -16.253 1.00 35.28 357 GLN A CA 1
ATOM 2615 C C . GLN A 1 357 ? -19.131 0.920 -15.352 1.00 35.28 357 GLN A C 1
ATOM 2617 O O . GLN A 1 357 ? -18.747 -0.157 -14.891 1.00 35.28 357 GLN A O 1
ATOM 2622 N N . SER A 1 358 ? -20.295 1.488 -15.040 1.00 32.72 358 SER A N 1
ATOM 2623 C CA . SER A 1 358 ? -21.335 0.995 -14.138 1.00 32.72 358 SER A CA 1
ATOM 2624 C C . SER A 1 358 ? -21.283 -0.521 -13.937 1.00 32.72 358 SER A C 1
ATOM 2626 O O . SER A 1 358 ? -21.759 -1.280 -14.779 1.00 32.72 358 SER A O 1
ATOM 2628 N N . ARG A 1 359 ? -20.706 -0.977 -12.814 1.00 33.41 359 ARG A N 1
ATOM 2629 C CA . ARG A 1 359 ? -20.795 -2.385 -12.415 1.00 33.41 359 ARG A CA 1
ATOM 2630 C C . ARG A 1 359 ? -22.279 -2.744 -12.362 1.00 33.41 359 ARG A C 1
ATOM 2632 O O . ARG A 1 359 ? -22.980 -2.324 -11.439 1.00 33.41 359 ARG A O 1
ATOM 2639 N N . GLU A 1 360 ? -22.765 -3.532 -13.322 1.00 29.70 360 GLU A N 1
ATOM 2640 C CA . GLU A 1 360 ? -23.985 -4.297 -13.109 1.00 29.70 360 GLU A CA 1
ATOM 2641 C C . GLU A 1 360 ? -23.733 -5.148 -11.868 1.00 29.70 360 GLU A C 1
ATOM 2643 O O . GLU A 1 360 ? -22.866 -6.024 -11.842 1.00 29.70 360 GLU A O 1
ATOM 2648 N N . VAL A 1 361 ? -24.444 -4.819 -10.792 1.00 30.48 361 VAL A N 1
ATOM 2649 C CA . VAL A 1 361 ? -24.371 -5.544 -9.530 1.00 30.48 361 VAL A CA 1
ATOM 2650 C C . VAL A 1 361 ? -24.818 -6.976 -9.808 1.00 30.48 361 VAL A C 1
ATOM 2652 O O . VAL A 1 361 ? -26.015 -7.267 -9.851 1.00 30.48 361 VAL A O 1
ATOM 2655 N N . SER A 1 362 ? -23.859 -7.881 -10.007 1.00 26.70 362 SER A N 1
ATOM 2656 C CA . SER A 1 362 ? -24.148 -9.310 -10.039 1.00 26.70 362 SER A CA 1
ATOM 2657 C C . SER A 1 362 ? -24.781 -9.689 -8.697 1.00 26.70 362 SER A C 1
ATOM 2659 O O . SER A 1 362 ? -24.193 -9.430 -7.642 1.00 26.70 362 SER A O 1
ATOM 2661 N N . PRO A 1 363 ? -26.002 -10.249 -8.689 1.00 27.16 363 PRO A N 1
ATOM 2662 C CA . PRO A 1 363 ? -26.671 -10.578 -7.445 1.00 27.16 363 PRO A CA 1
ATOM 2663 C C . PRO A 1 363 ? -25.896 -11.683 -6.724 1.00 27.16 363 PRO A C 1
ATOM 2665 O O . PRO A 1 363 ? -25.513 -12.686 -7.325 1.00 27.16 363 PRO A O 1
ATOM 2668 N N . ARG A 1 364 ? -25.707 -11.509 -5.410 1.00 30.64 364 ARG A N 1
ATOM 2669 C CA . ARG A 1 364 ? -25.188 -12.558 -4.525 1.00 30.64 364 ARG A CA 1
ATOM 2670 C C . ARG A 1 364 ? -25.998 -13.851 -4.734 1.00 30.64 364 ARG A C 1
ATOM 2672 O O . ARG A 1 364 ? -27.232 -13.790 -4.670 1.00 30.64 364 ARG A O 1
ATOM 2679 N N . PRO A 1 365 ? -25.360 -15.016 -4.940 1.00 29.03 365 PRO A N 1
ATOM 2680 C CA . PRO A 1 365 ? -26.084 -16.279 -4.990 1.00 29.03 365 PRO A CA 1
ATOM 2681 C C . PRO A 1 365 ? -26.749 -16.538 -3.628 1.00 29.03 365 PRO A C 1
ATOM 2683 O O . PRO A 1 365 ? -26.077 -16.570 -2.602 1.00 29.03 365 PRO A O 1
ATOM 2686 N N . GLY A 1 366 ? -28.078 -16.697 -3.617 1.00 33.72 366 GLY A N 1
ATOM 2687 C CA . GLY A 1 366 ? -28.824 -17.191 -2.449 1.00 33.72 366 GLY A CA 1
ATOM 2688 C C . GLY A 1 366 ? -29.871 -16.265 -1.816 1.00 33.72 366 GLY A C 1
ATOM 2689 O O . GLY A 1 366 ? -30.502 -16.684 -0.850 1.00 33.72 366 GLY A O 1
ATOM 2690 N N . VAL A 1 367 ? -30.126 -15.057 -2.335 1.00 29.97 367 VAL A N 1
ATOM 2691 C CA . VAL A 1 367 ? -31.234 -14.208 -1.837 1.00 29.97 367 VAL A CA 1
ATOM 2692 C C . VAL A 1 367 ? -32.435 -14.295 -2.794 1.00 29.97 367 VAL A C 1
ATOM 2694 O O . VAL A 1 367 ? -32.325 -13.841 -3.935 1.00 29.97 367 VAL A O 1
ATOM 2697 N N . PRO A 1 368 ? -33.593 -14.856 -2.389 1.00 26.11 368 PRO A N 1
ATOM 2698 C CA . PRO A 1 368 ? -34.772 -14.887 -3.248 1.00 26.11 368 PRO A CA 1
ATOM 2699 C C . PRO A 1 368 ? -35.333 -13.470 -3.424 1.00 26.11 368 PRO A C 1
ATOM 2701 O O . PRO A 1 368 ? -35.638 -12.788 -2.445 1.00 26.11 368 PRO A O 1
ATOM 2704 N N . ARG A 1 369 ? -35.500 -13.023 -4.676 1.00 29.95 369 ARG A N 1
ATOM 2705 C CA . ARG A 1 369 ? -36.196 -11.765 -4.990 1.00 29.95 369 ARG A CA 1
ATOM 2706 C C . ARG A 1 369 ? -37.689 -11.885 -4.638 1.00 29.95 369 ARG A C 1
ATOM 2708 O O . ARG A 1 369 ? -38.305 -12.883 -5.020 1.00 29.95 369 ARG A O 1
ATOM 2715 N N . PRO A 1 370 ? -38.313 -10.880 -3.998 1.00 26.83 370 PRO A N 1
ATOM 2716 C CA . PRO A 1 370 ? -39.765 -10.824 -3.913 1.00 26.83 370 PRO A CA 1
ATOM 2717 C C . PRO A 1 370 ? -40.338 -10.587 -5.318 1.00 26.83 370 PRO A C 1
ATOM 2719 O O . PRO A 1 370 ? -39.900 -9.692 -6.040 1.00 26.83 370 PRO A O 1
ATOM 2722 N N . ARG A 1 371 ? -41.302 -11.418 -5.726 1.00 25.44 371 ARG A N 1
ATOM 2723 C CA . ARG A 1 371 ? -42.034 -11.253 -6.989 1.00 25.44 371 ARG A CA 1
ATOM 2724 C C . ARG A 1 371 ? -42.901 -9.995 -6.900 1.00 25.44 371 ARG A C 1
ATOM 2726 O O . ARG A 1 371 ? -43.871 -9.988 -6.150 1.00 25.44 371 ARG A O 1
ATOM 2733 N N . SER A 1 372 ? -42.580 -8.957 -7.670 1.00 28.02 372 SER A N 1
ATOM 2734 C CA . SER A 1 372 ? -43.513 -7.865 -7.949 1.00 28.02 372 SER A CA 1
ATOM 2735 C C . SER A 1 372 ? -44.276 -8.175 -9.239 1.00 28.02 372 SER A C 1
ATOM 2737 O O . SER A 1 372 ? -43.716 -8.234 -10.332 1.00 28.02 372 SER A O 1
ATOM 2739 N N . GLU A 1 373 ? -45.579 -8.421 -9.114 1.00 27.64 373 GLU A N 1
ATOM 2740 C CA . GLU A 1 373 ? -46.490 -8.490 -10.255 1.00 27.64 373 GLU A CA 1
ATOM 2741 C C . GLU A 1 373 ? -46.715 -7.072 -10.796 1.00 27.64 373 GLU A C 1
ATOM 2743 O O . GLU A 1 373 ? -47.468 -6.276 -10.235 1.00 27.64 373 GLU A O 1
ATOM 2748 N N . ALA A 1 374 ? -46.040 -6.732 -11.895 1.00 27.28 374 ALA A N 1
ATOM 2749 C CA . ALA A 1 374 ? -46.299 -5.499 -12.626 1.00 27.28 374 ALA A CA 1
ATOM 2750 C C . ALA A 1 374 ? -47.609 -5.634 -13.420 1.00 27.28 374 ALA A C 1
ATOM 2752 O O . ALA A 1 374 ? -47.671 -6.249 -14.487 1.00 27.28 374 ALA A O 1
ATOM 2753 N N . ARG A 1 375 ? -48.677 -5.039 -12.886 1.00 24.72 375 ARG A N 1
ATOM 2754 C CA . ARG A 1 375 ? -49.964 -4.856 -13.563 1.00 24.72 375 ARG A CA 1
ATOM 2755 C C . ARG A 1 375 ? -49.776 -3.839 -14.701 1.00 24.72 375 ARG A C 1
ATOM 2757 O O . ARG A 1 375 ? -49.567 -2.658 -14.442 1.00 24.72 375 ARG A O 1
ATOM 2764 N N . ARG A 1 376 ? -49.826 -4.288 -15.961 1.00 23.61 376 ARG A N 1
ATOM 2765 C CA . ARG A 1 376 ? -49.839 -3.403 -17.142 1.00 23.61 376 ARG A CA 1
ATOM 2766 C C . ARG A 1 376 ? -51.121 -2.568 -17.139 1.00 23.61 376 ARG A C 1
ATOM 2768 O O . ARG A 1 376 ? -52.209 -3.121 -17.266 1.00 23.61 376 ARG A O 1
ATOM 2775 N N . VAL A 1 377 ? -50.980 -1.250 -17.029 1.00 25.34 377 VAL A N 1
ATOM 2776 C CA . VAL A 1 377 ? -52.035 -0.286 -17.357 1.00 25.34 377 VAL A CA 1
ATOM 2777 C C . VAL A 1 377 ? -51.631 0.381 -18.666 1.00 25.34 377 VAL A C 1
ATOM 2779 O O . VAL A 1 377 ? -50.644 1.110 -18.721 1.00 25.34 377 VAL A O 1
ATOM 2782 N N . THR A 1 378 ? -52.369 0.084 -19.731 1.00 24.62 378 THR A N 1
ATOM 2783 C CA . THR A 1 378 ? -52.279 0.784 -21.014 1.00 24.62 378 THR A CA 1
ATOM 2784 C C . THR A 1 378 ? -53.082 2.075 -20.893 1.00 24.62 378 THR A C 1
ATOM 2786 O O . THR A 1 378 ? -54.262 2.015 -20.553 1.00 24.62 378 THR A O 1
ATOM 2789 N N . VAL A 1 379 ? -52.469 3.230 -21.157 1.00 26.70 379 VAL A N 1
ATOM 2790 C CA . VAL A 1 379 ? -53.190 4.508 -21.265 1.00 26.70 379 VAL A CA 1
ATOM 2791 C C . VAL A 1 379 ? -52.960 5.084 -22.658 1.00 26.70 379 VAL A C 1
ATOM 2793 O O . VAL A 1 379 ? -51.823 5.305 -23.072 1.00 26.70 379 VAL A O 1
ATOM 2796 N N . GLU A 1 380 ? -54.063 5.276 -23.377 1.00 24.16 380 GLU A N 1
ATOM 2797 C CA . GLU A 1 380 ? -54.147 5.926 -24.684 1.00 24.16 380 GLU A CA 1
ATOM 2798 C C . GLU A 1 380 ? -53.873 7.438 -24.585 1.00 24.16 380 GLU A C 1
ATOM 2800 O O . GLU A 1 380 ? -54.215 8.092 -23.600 1.00 24.16 380 GLU A O 1
ATOM 2805 N N . HIS A 1 381 ? -53.268 7.994 -25.636 1.00 29.16 381 HIS A N 1
ATOM 2806 C CA . HIS A 1 381 ? -53.018 9.428 -25.805 1.00 29.16 381 HIS A CA 1
ATOM 2807 C C . HIS A 1 381 ? -54.309 10.211 -26.101 1.00 29.16 381 HIS A C 1
ATOM 2809 O O . HIS A 1 381 ? -55.068 9.813 -26.988 1.00 29.16 381 HIS A O 1
ATOM 2815 N N . PRO A 1 382 ? -54.457 11.419 -25.523 1.00 25.86 382 PRO A N 1
ATOM 2816 C CA . PRO A 1 382 ? -55.007 12.525 -26.296 1.00 25.86 382 PRO A CA 1
ATOM 2817 C C . PRO A 1 382 ? -54.191 13.831 -26.206 1.00 25.86 382 PRO A C 1
ATOM 2819 O O . PRO A 1 382 ? -53.609 14.194 -25.190 1.00 25.86 382 PRO A O 1
ATOM 2822 N N . ALA A 1 383 ? -54.206 14.505 -27.355 1.00 26.19 383 ALA A N 1
ATOM 2823 C CA . ALA A 1 383 ? -53.646 15.781 -27.794 1.00 26.19 383 ALA A CA 1
ATOM 2824 C C . ALA A 1 383 ? -53.289 16.905 -26.787 1.00 26.19 383 ALA A C 1
ATOM 2826 O O . ALA A 1 383 ? -54.068 17.298 -25.923 1.00 26.19 383 ALA A O 1
ATOM 2827 N N . ALA A 1 384 ? -52.140 17.523 -27.102 1.00 35.50 384 ALA A N 1
ATOM 2828 C CA . ALA A 1 384 ? -51.808 18.953 -27.092 1.00 35.50 384 ALA A CA 1
ATOM 2829 C C . ALA A 1 384 ? -52.302 19.826 -25.921 1.00 35.50 384 ALA A C 1
ATOM 2831 O O . ALA A 1 384 ? -53.372 20.433 -25.984 1.00 35.50 384 ALA A O 1
ATOM 2832 N N . ARG A 1 385 ? -51.414 20.041 -24.939 1.00 25.78 385 ARG A N 1
ATOM 2833 C CA . ARG A 1 385 ? -51.334 21.287 -24.159 1.00 25.78 385 ARG A CA 1
ATOM 2834 C C . ARG A 1 385 ? -49.875 21.659 -23.893 1.00 25.78 385 ARG A C 1
ATOM 2836 O O . ARG A 1 385 ? -49.070 20.821 -23.505 1.00 25.78 385 ARG A O 1
ATOM 2843 N N . THR A 1 386 ? -49.568 22.926 -24.136 1.00 29.41 386 THR A N 1
ATOM 2844 C CA . THR A 1 386 ? -48.283 23.606 -23.937 1.00 29.41 386 THR A CA 1
ATOM 2845 C C . THR A 1 386 ? -47.759 23.420 -22.506 1.00 29.41 386 THR A C 1
ATOM 2847 O O . THR A 1 386 ? -48.520 23.702 -21.576 1.00 29.41 386 THR A O 1
ATOM 2850 N N . PRO A 1 387 ? -46.497 23.008 -22.276 1.00 27.73 387 PRO A N 1
ATOM 2851 C CA . PRO A 1 387 ? -45.946 23.003 -20.931 1.00 27.73 387 PRO A CA 1
ATOM 2852 C C . PRO A 1 387 ? -45.339 24.369 -20.588 1.00 27.73 387 PRO A C 1
ATOM 2854 O O . PRO A 1 387 ? -44.497 24.908 -21.305 1.00 27.73 387 PRO A O 1
ATOM 2857 N N . GLN A 1 388 ? -45.796 24.916 -19.461 1.00 25.02 388 GLN A N 1
ATOM 2858 C CA . GLN A 1 388 ? -45.083 25.917 -18.673 1.00 25.02 388 GLN A CA 1
ATOM 2859 C C . GLN A 1 388 ? -43.680 25.409 -18.324 1.00 25.02 388 GLN A C 1
ATOM 2861 O O . GLN A 1 388 ? -43.500 24.242 -17.980 1.00 25.02 388 GLN A O 1
ATOM 2866 N N . VAL A 1 389 ? -42.709 26.321 -18.374 1.00 30.83 389 VAL A N 1
ATOM 2867 C CA . VAL A 1 389 ? -41.334 26.123 -17.909 1.00 30.83 389 VAL A CA 1
ATOM 2868 C C . VAL A 1 389 ? -41.357 25.782 -16.416 1.00 30.83 389 VAL A C 1
ATOM 2870 O O . VAL A 1 389 ? -41.608 26.647 -15.579 1.00 30.83 389 VAL A O 1
ATOM 2873 N N . ALA A 1 390 ? -41.105 24.516 -16.092 1.00 26.05 390 ALA A N 1
ATOM 2874 C CA . ALA A 1 390 ? -40.712 24.081 -14.760 1.00 26.05 390 ALA A CA 1
ATOM 2875 C C . ALA A 1 390 ? -39.184 23.949 -14.748 1.00 26.05 390 ALA A C 1
ATOM 2877 O O . ALA A 1 390 ? -38.615 23.265 -15.598 1.00 26.05 390 ALA A O 1
ATOM 2878 N N . ALA A 1 391 ? -38.529 24.643 -13.818 1.00 30.06 391 ALA A N 1
ATOM 2879 C CA . ALA A 1 391 ? -37.085 24.587 -13.637 1.00 30.06 391 ALA A CA 1
ATOM 2880 C C . ALA A 1 391 ? -36.629 23.141 -13.366 1.00 30.06 391 ALA A C 1
ATOM 2882 O O . ALA A 1 391 ? -37.168 22.464 -12.489 1.00 30.06 391 ALA A O 1
ATOM 2883 N N . ALA A 1 392 ? -35.650 22.678 -14.145 1.00 28.52 392 ALA A N 1
ATOM 2884 C CA . ALA A 1 392 ? -34.993 21.391 -13.955 1.00 28.52 392 ALA A CA 1
ATOM 2885 C C . ALA A 1 392 ? -34.193 21.379 -12.633 1.00 28.52 392 ALA A C 1
ATOM 2887 O O . ALA A 1 392 ? -33.714 22.432 -12.205 1.00 28.52 392 ALA A O 1
ATOM 2888 N N . PRO A 1 393 ? -34.030 20.216 -11.976 1.00 33.47 393 PRO A N 1
ATOM 2889 C CA . PRO A 1 393 ? -33.227 20.118 -10.763 1.00 33.47 393 PRO A CA 1
ATOM 2890 C C . PRO A 1 393 ? -31.755 20.421 -11.078 1.00 33.47 393 PRO A C 1
ATOM 2892 O O . PRO A 1 393 ? -31.223 19.957 -12.086 1.00 33.47 393 PRO A O 1
ATOM 2895 N N . SER A 1 394 ? -31.101 21.193 -10.209 1.00 40.31 394 SER A N 1
ATOM 2896 C CA . SER A 1 394 ? -29.667 21.486 -10.272 1.00 40.31 394 SER A CA 1
ATOM 2897 C C . SER A 1 394 ? -28.861 20.184 -10.226 1.00 40.31 394 SER A C 1
ATOM 2899 O O . SER A 1 394 ? -28.893 19.474 -9.218 1.00 40.31 394 SER A O 1
ATOM 2901 N N . ARG A 1 395 ? -28.167 19.863 -11.323 1.00 51.00 395 ARG A N 1
ATOM 2902 C CA . ARG A 1 395 ? -27.211 18.748 -11.400 1.00 51.00 395 ARG A CA 1
ATOM 2903 C C . ARG A 1 395 ? -25.973 19.075 -10.552 1.00 51.00 395 ARG A C 1
ATOM 2905 O O . ARG A 1 395 ? -25.625 20.244 -10.410 1.00 51.00 395 ARG A O 1
ATOM 2912 N N . SER A 1 396 ? -25.334 18.062 -9.965 1.00 57.41 396 SER A N 1
ATOM 2913 C CA . SER A 1 396 ? -24.035 18.220 -9.295 1.00 57.41 396 SER A CA 1
ATOM 2914 C C . SER A 1 396 ? -22.958 18.628 -10.309 1.00 57.41 396 SER A C 1
ATOM 2916 O O . SER A 1 396 ? -23.040 18.224 -11.467 1.00 57.41 396 SER A O 1
ATOM 2918 N N . GLY A 1 397 ? -21.955 19.404 -9.879 1.00 56.81 397 GLY A N 1
ATOM 2919 C CA . GLY A 1 397 ? -20.857 19.868 -10.747 1.00 56.81 397 GLY A CA 1
ATOM 2920 C C . GLY A 1 397 ? -20.154 18.727 -11.492 1.00 56.81 397 GLY A C 1
ATOM 2921 O O . GLY A 1 397 ? -19.981 18.815 -12.702 1.00 56.81 397 GLY A O 1
ATOM 2922 N N . ASP A 1 398 ? -19.910 17.609 -10.800 1.00 56.06 398 ASP A N 1
ATOM 2923 C CA . ASP A 1 398 ? -19.265 16.409 -11.355 1.00 56.06 398 ASP A CA 1
ATOM 2924 C C . ASP A 1 398 ? -19.987 15.850 -12.592 1.00 56.06 398 ASP A C 1
ATOM 2926 O O . ASP A 1 398 ? -19.352 15.484 -13.577 1.00 56.06 398 ASP A O 1
ATOM 2930 N N . ALA A 1 399 ? -21.325 15.822 -12.564 1.00 69.19 399 ALA A N 1
ATOM 2931 C CA . ALA A 1 399 ? -22.128 15.285 -13.662 1.00 69.19 399 ALA A CA 1
ATOM 2932 C C . ALA A 1 399 ? -22.119 16.213 -14.886 1.00 69.19 399 ALA A C 1
ATOM 2934 O O . ALA A 1 399 ? -22.292 15.760 -16.012 1.00 69.19 399 ALA A O 1
ATOM 2935 N N . VAL A 1 400 ? -21.923 17.518 -14.674 1.00 80.00 400 VAL A N 1
ATOM 2936 C CA . VAL A 1 400 ? -21.826 18.498 -15.763 1.00 80.00 400 VAL A CA 1
ATOM 2937 C C . VAL A 1 400 ? -20.457 18.414 -16.431 1.00 80.00 400 VAL A C 1
ATOM 2939 O O . VAL A 1 400 ? -20.394 18.392 -17.657 1.00 80.00 400 VAL A O 1
ATOM 2942 N N . ALA A 1 401 ? -19.378 18.322 -15.647 1.00 78.25 401 ALA A N 1
ATOM 2943 C CA . ALA A 1 401 ? -18.029 18.163 -16.184 1.00 78.25 401 ALA A CA 1
ATOM 2944 C C . ALA A 1 401 ? -17.884 16.852 -16.972 1.00 78.25 401 ALA A C 1
ATOM 2946 O O . ALA A 1 401 ? -17.341 16.857 -18.074 1.00 78.25 401 ALA A O 1
ATOM 2947 N N . GLU A 1 402 ? -18.438 15.752 -16.452 1.00 85.56 402 GLU A N 1
ATOM 2948 C CA . GLU A 1 402 ? -18.456 14.455 -17.136 1.00 85.56 402 GLU A CA 1
ATOM 2949 C C . GLU A 1 402 ? -19.213 14.508 -18.472 1.00 85.56 402 GLU A C 1
ATOM 2951 O O . GLU A 1 402 ? -18.670 14.087 -19.494 1.00 85.56 402 GLU A O 1
ATOM 2956 N N . ASP A 1 403 ? -20.430 15.064 -18.489 1.00 88.88 403 ASP A N 1
ATOM 2957 C CA . ASP A 1 403 ? -21.257 15.171 -19.700 1.00 88.88 403 ASP A CA 1
ATOM 2958 C C . ASP A 1 403 ? -20.569 16.024 -20.785 1.00 88.88 403 ASP A C 1
ATOM 2960 O O . ASP A 1 403 ? -20.543 15.649 -21.962 1.00 88.88 403 ASP A O 1
ATOM 2964 N N . VAL A 1 404 ? -20.005 17.174 -20.397 1.00 90.50 404 VAL A N 1
ATOM 2965 C CA . VAL A 1 404 ? -19.333 18.108 -21.317 1.00 90.50 404 VAL A CA 1
ATOM 2966 C C . VAL A 1 404 ? -18.054 17.494 -21.873 1.00 90.50 404 VAL A C 1
ATOM 2968 O O . VAL A 1 404 ? -17.859 17.498 -23.090 1.00 90.50 404 VAL A O 1
ATOM 2971 N N . ALA A 1 405 ? -17.219 16.911 -21.011 1.00 89.00 405 ALA A N 1
ATOM 2972 C CA . ALA A 1 405 ? -16.001 16.229 -21.424 1.00 89.00 405 ALA A CA 1
ATOM 2973 C C . ALA A 1 405 ? -16.321 15.066 -22.369 1.00 89.00 405 ALA A C 1
ATOM 2975 O O . ALA A 1 405 ? -15.722 14.952 -23.441 1.00 89.00 405 ALA A O 1
ATOM 2976 N N . ALA A 1 406 ? -17.291 14.214 -22.020 1.00 89.75 406 ALA A N 1
ATOM 2977 C CA . ALA A 1 406 ? -17.698 13.082 -22.850 1.00 89.75 406 ALA A CA 1
ATOM 2978 C C . ALA A 1 406 ? -18.221 13.533 -24.221 1.00 89.75 406 ALA A C 1
ATOM 2980 O O . ALA A 1 406 ? -17.857 12.936 -25.237 1.00 89.75 406 ALA A O 1
ATOM 2981 N N . GLY A 1 407 ? -19.025 14.600 -24.259 1.00 92.06 407 GLY A N 1
ATOM 2982 C CA . GLY A 1 407 ? -19.497 15.208 -25.501 1.00 92.06 407 GLY A CA 1
ATOM 2983 C C . GLY A 1 407 ? -18.358 15.754 -26.362 1.00 92.06 407 GLY A C 1
ATOM 2984 O O . GLY A 1 407 ? -18.369 15.568 -27.577 1.00 92.06 407 GLY A O 1
ATOM 2985 N N . TYR A 1 408 ? -17.354 16.369 -25.738 1.00 93.31 408 TYR A N 1
ATOM 2986 C CA . TYR A 1 408 ? -16.181 16.905 -26.423 1.00 93.31 408 TYR A CA 1
ATOM 2987 C C . TYR A 1 408 ? -15.324 15.789 -27.030 1.00 93.31 408 TYR A C 1
ATOM 2989 O O . TYR A 1 408 ? -15.006 15.835 -28.219 1.00 93.31 408 TYR A O 1
ATOM 2997 N N . ALA A 1 409 ? -15.041 14.741 -26.254 1.00 90.69 409 ALA A N 1
ATOM 2998 C CA . ALA A 1 409 ? -14.305 13.570 -26.719 1.00 90.69 409 ALA A CA 1
ATOM 2999 C C . ALA A 1 409 ? -15.005 12.893 -27.899 1.00 90.69 409 ALA A C 1
ATOM 3001 O O . ALA A 1 409 ? -14.366 12.545 -28.887 1.00 90.69 409 ALA A O 1
ATOM 3002 N N . GLN A 1 410 ? -16.327 12.730 -27.811 1.00 91.88 410 GLN A N 1
ATOM 3003 C CA . GLN A 1 410 ? -17.111 12.125 -28.881 1.00 91.88 410 GLN A CA 1
ATOM 3004 C C . GLN A 1 410 ? -17.094 12.990 -30.146 1.00 91.88 410 GLN A C 1
ATOM 3006 O O . GLN A 1 410 ? -16.852 12.473 -31.231 1.00 91.88 410 GLN A O 1
ATOM 3011 N N . ALA A 1 411 ? -17.275 14.307 -30.007 1.00 90.06 411 ALA A N 1
ATOM 3012 C CA . ALA A 1 411 ? -17.197 15.242 -31.125 1.00 90.06 411 ALA A CA 1
ATOM 3013 C C . ALA A 1 411 ? -15.834 15.196 -31.830 1.00 90.06 411 ALA A C 1
ATOM 3015 O O . ALA A 1 411 ? -15.774 15.210 -33.060 1.00 90.06 411 ALA A O 1
ATOM 3016 N N . TRP A 1 412 ? -14.750 15.097 -31.057 1.00 90.56 412 TRP A N 1
ATOM 3017 C CA . TRP A 1 412 ? -13.410 14.928 -31.605 1.00 90.56 412 TRP A CA 1
ATOM 3018 C C . TRP A 1 412 ? -13.255 13.597 -32.356 1.00 90.56 412 TRP A C 1
ATOM 3020 O O . TRP A 1 412 ? -12.821 13.607 -33.509 1.00 90.56 412 TRP A O 1
ATOM 3030 N N . ILE A 1 413 ? -13.647 12.475 -31.742 1.00 89.19 413 ILE A N 1
ATOM 3031 C CA . ILE A 1 413 ? -13.568 11.130 -32.343 1.00 89.19 413 ILE A CA 1
ATOM 3032 C C . ILE A 1 413 ? -14.362 11.055 -33.651 1.00 89.19 413 ILE A C 1
ATOM 3034 O O . ILE A 1 413 ? -13.891 10.480 -34.630 1.00 89.19 413 ILE A O 1
ATOM 3038 N N . ASP A 1 414 ? -15.535 11.684 -33.692 1.00 86.75 414 ASP A N 1
ATOM 3039 C CA . ASP A 1 414 ? -16.393 11.736 -34.879 1.00 86.75 414 ASP A CA 1
ATOM 3040 C C . ASP A 1 414 ? -15.864 12.708 -35.956 1.00 86.75 414 ASP A C 1
ATOM 3042 O O . ASP A 1 414 ? -16.422 12.798 -37.053 1.00 86.75 414 ASP A O 1
ATOM 3046 N N . GLY A 1 415 ? -14.794 13.454 -35.662 1.00 81.94 415 GLY A N 1
ATOM 3047 C CA . GLY A 1 415 ? -14.206 14.453 -36.551 1.00 81.94 415 GLY A CA 1
ATOM 3048 C C . GLY A 1 415 ? -15.057 15.718 -36.729 1.00 81.94 415 GLY A C 1
ATOM 3049 O O . GLY A 1 415 ? -14.790 16.503 -37.648 1.00 81.94 415 GLY A O 1
ATOM 3050 N N . ASP A 1 416 ? -16.064 15.949 -35.879 1.00 87.00 416 ASP A N 1
ATOM 3051 C CA . ASP A 1 416 ? -16.960 17.109 -35.939 1.00 87.00 416 ASP A CA 1
ATOM 3052 C C . ASP A 1 416 ? -16.316 18.340 -35.285 1.00 87.00 416 ASP A C 1
ATOM 3054 O O . ASP A 1 416 ? -16.580 18.695 -34.134 1.00 87.00 416 ASP A O 1
ATOM 3058 N N . ARG A 1 417 ? -15.510 19.051 -36.081 1.00 86.88 417 ARG A N 1
ATOM 3059 C CA . ARG A 1 417 ? -14.834 20.295 -35.673 1.00 86.88 417 ARG A CA 1
ATOM 3060 C C . ARG A 1 417 ? -15.782 21.338 -35.083 1.00 86.88 417 ARG A C 1
ATOM 3062 O O . ARG A 1 417 ? -15.409 22.053 -34.158 1.00 86.88 417 ARG A O 1
ATOM 3069 N N . HIS A 1 418 ? -17.009 21.439 -35.599 1.00 86.19 418 HIS A N 1
ATOM 3070 C CA . HIS A 1 418 ? -17.970 22.419 -35.102 1.00 86.19 418 HIS A CA 1
ATOM 3071 C C . HIS A 1 418 ? -18.517 22.018 -33.734 1.00 86.19 418 HIS A C 1
ATOM 3073 O O . HIS A 1 418 ? -18.716 22.888 -32.888 1.00 86.19 418 HIS A O 1
ATOM 3079 N N . ALA A 1 419 ? -18.773 20.731 -33.501 1.00 87.12 419 ALA A N 1
ATOM 3080 C CA . ALA A 1 419 ? -19.174 20.243 -32.187 1.00 87.12 419 ALA A CA 1
ATOM 3081 C C . ALA A 1 419 ? -18.052 20.368 -31.155 1.00 87.12 419 ALA A C 1
ATOM 3083 O O . ALA A 1 419 ? -18.324 20.862 -30.062 1.00 87.12 419 ALA A O 1
ATOM 3084 N N . THR A 1 420 ? -16.813 20.025 -31.519 1.00 88.88 420 THR A N 1
ATOM 3085 C CA . THR A 1 420 ? -15.638 20.201 -30.654 1.00 88.88 420 THR A CA 1
ATOM 3086 C C . THR A 1 420 ? -15.479 21.671 -30.268 1.00 88.88 420 THR A C 1
ATOM 3088 O O . THR A 1 420 ? -15.459 21.999 -29.084 1.00 88.88 420 THR A O 1
ATOM 3091 N N . ARG A 1 421 ? -15.505 22.585 -31.249 1.00 89.31 421 ARG A N 1
ATOM 3092 C CA . ARG A 1 421 ? -15.359 24.028 -31.013 1.00 89.31 421 ARG A CA 1
ATOM 3093 C C . ARG A 1 421 ? -16.453 24.625 -30.128 1.00 89.31 421 ARG A C 1
ATOM 3095 O O . ARG A 1 421 ? -16.162 25.510 -29.332 1.00 89.31 421 ARG A O 1
ATOM 3102 N N . ARG A 1 422 ? -17.705 24.162 -30.255 1.00 91.44 422 ARG A N 1
ATOM 3103 C CA . ARG A 1 422 ? -18.839 24.646 -29.438 1.00 91.44 422 ARG A CA 1
ATOM 3104 C C . ARG A 1 422 ? -18.676 24.351 -27.948 1.00 91.44 422 ARG A C 1
ATOM 3106 O O . ARG A 1 422 ? -19.263 25.059 -27.134 1.00 91.44 422 ARG A O 1
ATOM 3113 N N . LEU A 1 423 ? -17.951 23.287 -27.613 1.00 92.44 423 LEU A N 1
ATOM 3114 C CA . LEU A 1 423 ? -17.735 22.858 -26.234 1.00 92.44 423 LEU A CA 1
ATOM 3115 C C . LEU A 1 423 ? -16.519 23.537 -25.595 1.00 92.44 423 LEU A C 1
ATOM 3117 O O . LEU A 1 423 ? -16.396 23.488 -24.378 1.00 92.44 423 LEU A O 1
ATOM 3121 N N . LEU A 1 424 ? -15.678 24.209 -26.385 1.00 90.50 424 LEU A N 1
ATOM 3122 C CA . LEU A 1 424 ? -14.576 25.041 -25.908 1.00 90.50 424 LEU A CA 1
ATOM 3123 C C . LEU A 1 424 ? -15.058 26.467 -25.609 1.00 90.50 424 LEU A C 1
ATOM 3125 O O . LEU A 1 424 ? -15.843 27.045 -26.370 1.00 90.50 424 LEU A O 1
ATOM 3129 N N . ALA A 1 425 ? -14.570 27.045 -24.514 1.00 89.56 425 ALA A N 1
ATOM 3130 C CA . ALA A 1 425 ? -14.719 28.465 -24.236 1.00 89.56 425 ALA A CA 1
ATOM 3131 C C . ALA A 1 425 ? -13.950 29.299 -25.286 1.00 89.56 425 ALA A C 1
ATOM 3133 O O . ALA A 1 425 ? -12.979 28.809 -25.861 1.00 89.56 425 ALA A O 1
ATOM 3134 N N . PRO A 1 426 ? -14.368 30.545 -25.579 1.00 79.25 426 PRO A N 1
ATOM 3135 C CA . PRO A 1 426 ? -13.677 31.415 -26.541 1.00 79.25 426 PRO A CA 1
ATOM 3136 C C . PRO A 1 426 ? -12.236 31.794 -26.161 1.00 79.25 426 PRO A C 1
ATOM 3138 O O . PRO A 1 426 ? -11.488 32.262 -27.012 1.00 79.25 426 PRO A O 1
ATOM 3141 N N . ASP A 1 427 ? -11.885 31.658 -24.887 1.00 80.38 427 ASP A N 1
ATOM 3142 C CA . ASP A 1 427 ? -10.599 31.979 -24.267 1.00 80.38 427 ASP A CA 1
ATOM 3143 C C . ASP A 1 427 ? -10.001 30.754 -23.564 1.00 80.38 427 ASP A C 1
ATOM 3145 O O . ASP A 1 427 ? -9.328 30.886 -22.546 1.00 80.38 427 ASP A O 1
ATOM 3149 N N . VAL A 1 428 ? -10.282 29.557 -24.090 1.00 83.75 428 VAL A N 1
ATOM 3150 C CA . VAL A 1 428 ? -9.767 28.312 -23.519 1.00 83.75 428 VAL A CA 1
ATOM 3151 C C . VAL A 1 428 ? -8.241 28.357 -23.412 1.00 83.75 428 VAL A C 1
ATOM 3153 O O . VAL A 1 428 ? -7.534 28.588 -24.394 1.00 83.75 428 VAL A O 1
ATOM 3156 N N . GLU A 1 429 ? -7.733 28.128 -22.206 1.00 79.62 429 GLU A N 1
ATOM 3157 C CA . GLU A 1 429 ? -6.300 28.003 -21.973 1.00 79.62 429 GLU A CA 1
ATOM 3158 C C . GLU A 1 429 ? -5.847 26.620 -22.439 1.00 79.62 429 GLU A C 1
ATOM 3160 O O . GLU A 1 429 ? -6.405 25.603 -22.024 1.00 79.62 429 GLU A O 1
ATOM 3165 N N . VAL A 1 430 ? -4.857 26.572 -23.332 1.00 75.88 430 VAL A N 1
ATOM 3166 C CA . VAL A 1 430 ? -4.341 25.311 -23.868 1.00 75.88 430 VAL A CA 1
ATOM 3167 C C . VAL A 1 430 ? -2.902 25.114 -23.424 1.00 75.88 430 VAL A C 1
ATOM 3169 O O . VAL A 1 430 ? -2.019 25.894 -23.778 1.00 75.88 430 VAL A O 1
ATOM 3172 N N . GLU A 1 431 ? -2.658 24.045 -22.673 1.00 66.62 431 GLU A N 1
ATOM 3173 C CA . GLU A 1 431 ? -1.319 23.636 -22.261 1.00 66.62 431 GLU A CA 1
ATOM 3174 C C . GLU A 1 431 ? -0.905 22.362 -23.014 1.00 66.62 431 GLU A C 1
ATOM 3176 O O . GLU A 1 431 ? -1.620 21.354 -23.035 1.00 66.62 431 GLU A O 1
ATOM 3181 N N . TRP A 1 432 ? 0.272 22.410 -23.646 1.00 68.50 432 TRP A N 1
ATOM 3182 C CA . TRP A 1 432 ? 0.835 21.315 -24.438 1.00 68.50 432 TRP A CA 1
ATOM 3183 C C . TRP A 1 432 ? 2.253 20.971 -24.004 1.00 68.50 432 TRP A C 1
ATOM 3185 O O . TRP A 1 432 ? 3.054 21.851 -23.708 1.00 68.50 432 TRP A O 1
ATOM 3195 N N . ASN A 1 433 ? 2.591 19.677 -24.047 1.00 53.84 433 ASN A N 1
ATOM 3196 C CA . ASN A 1 433 ? 3.973 19.202 -23.910 1.00 53.84 433 ASN A CA 1
ATOM 3197 C C . ASN A 1 433 ? 4.761 19.188 -25.247 1.00 53.84 433 ASN A C 1
ATOM 3199 O O . ASN A 1 433 ? 5.836 18.593 -25.325 1.00 53.84 433 ASN A O 1
ATOM 3203 N N . LEU A 1 434 ? 4.221 19.844 -26.283 1.00 50.84 434 LEU A N 1
ATOM 3204 C CA . LEU A 1 434 ? 4.835 20.208 -27.573 1.00 50.84 434 LEU A CA 1
ATOM 3205 C C . LEU A 1 434 ? 4.747 21.738 -27.750 1.00 50.84 434 LEU A C 1
ATOM 3207 O O . LEU A 1 434 ? 4.252 22.407 -26.846 1.00 50.84 434 LEU A O 1
ATOM 3211 N N . ASP A 1 435 ? 5.194 22.294 -28.886 1.00 50.34 435 ASP A N 1
ATOM 3212 C CA . ASP A 1 435 ? 4.932 23.708 -29.212 1.00 50.34 435 ASP A CA 1
ATOM 3213 C C . ASP A 1 435 ? 3.415 23.963 -29.160 1.00 50.34 435 ASP A C 1
ATOM 3215 O O . ASP A 1 435 ? 2.702 23.368 -29.969 1.00 50.34 435 ASP A O 1
ATOM 3219 N N . PRO A 1 436 ? 2.909 24.755 -28.191 1.00 53.41 436 PRO A N 1
ATOM 3220 C CA . PRO A 1 436 ? 1.481 24.878 -27.913 1.00 53.41 436 PRO A CA 1
ATOM 3221 C C . PRO A 1 436 ? 0.734 25.510 -29.091 1.00 53.41 436 PRO A C 1
ATOM 3223 O O . PRO A 1 436 ? 1.302 26.369 -29.769 1.00 53.41 436 PRO A O 1
ATOM 3226 N N . PRO A 1 437 ? -0.538 25.137 -29.323 1.00 59.25 437 PRO A N 1
ATOM 3227 C CA . PRO A 1 437 ? -1.331 25.805 -30.337 1.00 59.25 437 PRO A CA 1
ATOM 3228 C C . PRO A 1 437 ? -1.585 27.239 -29.859 1.00 59.25 437 PRO A C 1
ATOM 3230 O O . PRO A 1 437 ? -1.802 27.486 -28.669 1.00 59.25 437 PRO A O 1
ATOM 3233 N N . VAL A 1 438 ? -1.525 28.199 -30.772 1.00 58.69 438 VAL A N 1
ATOM 3234 C CA . VAL A 1 438 ? -1.592 29.628 -30.452 1.00 58.69 438 VAL A CA 1
ATOM 3235 C C . VAL A 1 438 ? -3.015 30.042 -30.053 1.00 58.69 438 VAL A C 1
ATOM 3237 O O . VAL A 1 438 ? -3.184 31.023 -29.327 1.00 58.69 438 VAL A O 1
ATOM 3240 N N . ASP A 1 439 ? -4.033 29.289 -30.490 1.00 70.19 439 ASP A N 1
ATOM 3241 C CA . ASP A 1 439 ? -5.440 29.502 -30.150 1.00 70.19 439 ASP A CA 1
ATOM 3242 C C . ASP A 1 439 ? -6.311 28.225 -30.240 1.00 70.19 439 ASP A C 1
ATOM 3244 O O . ASP A 1 439 ? -5.858 27.118 -30.554 1.00 70.19 439 ASP A O 1
ATOM 3248 N N . ASP A 1 440 ? -7.599 28.384 -29.930 1.00 73.31 440 ASP A N 1
ATOM 3249 C CA . ASP A 1 440 ? -8.583 27.303 -29.901 1.00 73.31 440 ASP A CA 1
ATOM 3250 C C . ASP A 1 440 ? -8.953 26.736 -31.279 1.00 73.31 440 ASP A C 1
ATOM 3252 O O . ASP A 1 440 ? -9.387 25.584 -31.386 1.00 73.31 440 ASP A O 1
ATOM 3256 N N . GLU A 1 441 ? -8.746 27.499 -32.348 1.00 78.38 441 GLU A N 1
ATOM 3257 C CA . GLU A 1 441 ? -8.969 27.051 -33.716 1.00 78.38 441 GLU A CA 1
ATOM 3258 C C . GLU A 1 441 ? -7.814 26.148 -34.167 1.00 78.38 441 GLU A C 1
ATOM 3260 O O . GLU A 1 441 ? -8.052 25.088 -34.754 1.00 78.38 441 GLU A O 1
ATOM 3265 N N . GLU A 1 442 ? -6.574 26.494 -33.822 1.00 74.62 442 GLU A N 1
ATOM 3266 C CA . GLU A 1 442 ? -5.400 25.649 -34.059 1.00 74.62 442 GLU A CA 1
ATOM 3267 C C . GLU A 1 442 ? -5.459 24.334 -33.259 1.00 74.62 442 GLU A C 1
ATOM 3269 O O . GLU A 1 442 ? -5.115 23.262 -33.782 1.00 74.62 442 GLU A O 1
ATOM 3274 N N . LEU A 1 443 ? -5.985 24.378 -32.029 1.00 77.44 443 LEU A N 1
ATOM 3275 C CA . LEU A 1 443 ? -6.292 23.183 -31.238 1.00 77.44 443 LEU A CA 1
ATOM 3276 C C . LEU A 1 443 ? -7.270 22.260 -31.982 1.00 77.44 443 LEU A C 1
ATOM 3278 O O . LEU A 1 443 ? -6.974 21.081 -32.203 1.00 77.44 443 LEU A O 1
ATOM 3282 N N . VAL A 1 444 ? -8.421 22.788 -32.416 1.00 82.25 444 VAL A N 1
ATOM 3283 C CA . VAL A 1 444 ? -9.450 22.014 -33.137 1.00 82.25 444 VAL A CA 1
ATOM 3284 C C . VAL A 1 444 ? -8.912 21.466 -34.461 1.00 82.25 444 VAL A C 1
ATOM 3286 O O . VAL A 1 444 ? -9.207 20.324 -34.827 1.00 82.25 444 VAL A O 1
ATOM 3289 N N . GLN A 1 445 ? -8.096 22.238 -35.180 1.00 76.31 445 GLN A N 1
ATOM 3290 C CA . GLN A 1 445 ? -7.450 21.788 -36.413 1.00 76.31 445 GLN A CA 1
ATOM 3291 C C . GLN A 1 445 ? -6.465 20.647 -36.158 1.00 76.31 445 GLN A C 1
ATOM 3293 O O . GLN A 1 445 ? -6.458 19.668 -36.908 1.00 76.31 445 GLN A O 1
ATOM 3298 N N . THR A 1 446 ? -5.673 20.722 -35.092 1.00 73.75 446 THR A N 1
ATOM 3299 C CA . THR A 1 446 ? -4.714 19.665 -34.750 1.00 73.75 446 THR A CA 1
ATOM 3300 C C . THR A 1 446 ? -5.410 18.384 -34.321 1.00 73.75 446 THR A C 1
ATOM 3302 O O . THR A 1 446 ? -5.093 17.316 -34.846 1.00 73.75 446 THR A O 1
ATOM 3305 N N . LEU A 1 447 ? -6.424 18.484 -33.465 1.00 80.06 447 LEU A N 1
ATOM 3306 C CA . LEU A 1 447 ? -7.270 17.354 -33.088 1.00 80.06 447 LEU A CA 1
ATOM 3307 C C . LEU A 1 447 ? -7.924 16.708 -34.313 1.00 80.06 447 LEU A C 1
ATOM 3309 O O . LEU A 1 447 ? -7.916 15.484 -34.453 1.00 80.06 447 LEU A O 1
ATOM 3313 N N . HIS A 1 448 ? -8.415 17.514 -35.253 1.00 78.12 448 HIS A N 1
ATOM 3314 C CA . HIS A 1 448 ? -8.958 17.008 -36.508 1.00 78.12 448 HIS A CA 1
ATOM 3315 C C . HIS A 1 448 ? -7.904 16.289 -37.362 1.00 78.12 448 HIS A C 1
ATOM 3317 O O . HIS A 1 448 ? -8.198 15.224 -37.900 1.00 78.12 448 HIS A O 1
ATOM 3323 N N . ARG A 1 449 ? -6.674 16.812 -37.468 1.00 72.44 449 ARG A N 1
ATOM 3324 C CA . ARG A 1 449 ? -5.571 16.124 -38.170 1.00 72.44 449 ARG A CA 1
ATOM 3325 C C . ARG A 1 449 ? -5.275 14.760 -37.544 1.00 72.44 449 ARG A C 1
ATOM 3327 O O . ARG A 1 449 ? -5.119 13.787 -38.279 1.00 72.44 449 ARG A O 1
ATOM 3334 N N . ILE A 1 450 ? -5.263 14.676 -36.212 1.00 73.75 450 ILE A N 1
ATOM 3335 C CA . ILE A 1 450 ? -5.086 13.410 -35.485 1.00 73.75 450 ILE A CA 1
ATOM 3336 C C . ILE A 1 450 ? -6.240 12.446 -35.797 1.00 73.75 450 ILE A C 1
ATOM 3338 O O . ILE A 1 450 ? -5.984 11.301 -36.160 1.00 73.75 450 ILE A O 1
ATOM 3342 N N . ALA A 1 451 ? -7.493 12.910 -35.741 1.00 75.81 451 ALA A N 1
ATOM 3343 C CA . ALA A 1 451 ? -8.675 12.097 -36.048 1.00 75.81 451 ALA A CA 1
ATOM 3344 C C . ALA A 1 451 ? -8.695 11.573 -37.490 1.00 75.81 451 ALA A C 1
ATOM 3346 O O . ALA A 1 451 ? -9.091 10.436 -37.726 1.00 75.81 451 ALA A O 1
ATOM 3347 N N . VAL A 1 452 ? -8.230 12.372 -38.453 1.00 73.12 452 VAL A N 1
ATOM 3348 C CA . VAL A 1 452 ? -8.125 11.964 -39.864 1.00 73.12 452 VAL A CA 1
ATOM 3349 C C . VAL A 1 452 ? -7.018 10.929 -40.079 1.00 73.12 452 VAL A C 1
ATOM 3351 O O . VAL A 1 452 ? -7.144 10.073 -40.954 1.00 73.12 452 VAL A O 1
ATOM 3354 N N . PHE A 1 453 ? -5.925 11.008 -39.318 1.00 66.25 453 PHE A N 1
ATOM 3355 C CA . PHE A 1 453 ? -4.805 10.079 -39.454 1.00 66.25 453 PHE A CA 1
ATOM 3356 C C . PHE A 1 453 ? -5.044 8.750 -38.724 1.00 66.25 453 PHE A C 1
ATOM 3358 O O . PHE A 1 453 ? -4.571 7.698 -39.162 1.00 66.25 453 PHE A O 1
ATOM 3365 N N . ALA A 1 454 ? -5.756 8.788 -37.601 1.00 73.62 454 ALA A N 1
ATOM 3366 C CA . ALA A 1 454 ? -6.096 7.609 -36.826 1.00 73.62 454 ALA A CA 1
ATOM 3367 C C . ALA A 1 454 ? -6.974 6.643 -37.635 1.00 73.62 454 ALA A C 1
ATOM 3369 O O . ALA A 1 454 ? -7.951 7.039 -38.265 1.00 73.62 454 ALA A O 1
ATOM 3370 N N . THR A 1 455 ? -6.671 5.347 -37.576 1.00 76.38 455 THR A N 1
ATOM 3371 C CA . THR A 1 455 ? -7.603 4.311 -38.046 1.00 76.38 455 THR A CA 1
ATOM 3372 C C . THR A 1 455 ? -8.750 4.109 -37.063 1.00 76.38 455 THR A C 1
ATOM 3374 O O . THR A 1 455 ? -9.851 3.755 -37.470 1.00 76.38 455 THR A O 1
ATOM 3377 N N . GLU A 1 456 ? -8.485 4.322 -35.774 1.00 83.69 456 GLU A N 1
ATOM 3378 C CA . GLU A 1 456 ? -9.476 4.271 -34.703 1.00 83.69 456 GLU A CA 1
ATOM 3379 C C . GLU A 1 456 ? -8.998 5.144 -33.540 1.00 83.69 456 GLU A C 1
ATOM 3381 O O . GLU A 1 456 ? -7.822 5.099 -33.180 1.00 83.69 456 GLU A O 1
ATOM 3386 N N . ILE A 1 457 ? -9.906 5.915 -32.941 1.00 84.38 457 ILE A N 1
ATOM 3387 C CA . ILE A 1 457 ? -9.670 6.597 -31.667 1.00 84.38 457 ILE A CA 1
ATOM 3388 C C . ILE A 1 457 ? -10.676 6.053 -30.665 1.00 84.38 457 ILE A C 1
ATOM 3390 O O . ILE A 1 457 ? -11.885 6.121 -30.883 1.00 84.38 457 ILE A O 1
ATOM 3394 N N . SER A 1 458 ? -10.176 5.522 -29.557 1.00 84.69 458 SER A N 1
ATOM 3395 C CA . SER A 1 458 ? -10.999 4.983 -28.481 1.00 84.69 458 SER A CA 1
ATOM 3396 C C . SER A 1 458 ? -10.650 5.652 -27.160 1.00 84.69 458 SER A C 1
ATOM 3398 O O . SER A 1 458 ? -9.487 5.922 -26.869 1.00 84.69 458 SER A O 1
ATOM 3400 N N . VAL A 1 459 ? -11.663 5.932 -26.340 1.00 84.88 459 VAL A N 1
ATOM 3401 C CA . VAL A 1 459 ? -11.441 6.434 -24.981 1.00 84.88 459 VAL A CA 1
ATOM 3402 C C . VAL A 1 459 ? -11.231 5.246 -24.050 1.00 84.88 459 VAL A C 1
ATOM 3404 O O . VAL A 1 459 ? -12.166 4.496 -23.769 1.00 84.88 459 VAL A O 1
ATOM 3407 N N . VAL A 1 460 ? -10.003 5.090 -23.567 1.00 78.44 460 VAL A N 1
ATOM 3408 C CA . VAL A 1 460 ? -9.557 4.011 -22.676 1.00 78.44 460 VAL A CA 1
ATOM 3409 C C . VAL A 1 460 ? -10.014 4.262 -21.240 1.00 78.44 460 VAL A C 1
ATOM 3411 O O . VAL A 1 460 ? -10.430 3.343 -20.533 1.00 78.44 460 VAL A O 1
ATOM 3414 N N . SER A 1 461 ? -9.958 5.519 -20.796 1.00 68.50 461 SER A N 1
ATOM 3415 C CA . SER A 1 461 ? -10.340 5.907 -19.439 1.00 68.50 461 SER A CA 1
ATOM 3416 C C . SER A 1 461 ? -11.004 7.276 -19.423 1.00 68.50 461 SER A C 1
ATOM 3418 O O . SER A 1 461 ? -10.581 8.176 -20.144 1.00 68.50 461 SER A O 1
ATOM 3420 N N . ARG A 1 462 ? -12.021 7.426 -18.569 1.00 84.06 462 ARG A N 1
ATOM 3421 C CA . ARG A 1 462 ? -12.654 8.704 -18.233 1.00 84.06 462 ARG A CA 1
ATOM 3422 C C . ARG A 1 462 ? -12.713 8.846 -16.722 1.00 84.06 462 ARG A C 1
ATOM 3424 O O . ARG A 1 462 ? -13.084 7.892 -16.037 1.00 84.06 462 ARG A O 1
ATOM 3431 N N . VAL A 1 463 ? -12.349 10.015 -16.218 1.00 73.62 463 VAL A N 1
ATOM 3432 C CA . VAL A 1 463 ? -12.455 10.378 -14.803 1.00 73.62 463 VAL A CA 1
ATOM 3433 C C . VAL A 1 463 ? -12.939 11.818 -14.725 1.00 73.62 463 VAL A C 1
ATOM 3435 O O . VAL A 1 463 ? -12.460 12.651 -15.480 1.00 73.62 463 VAL A O 1
ATOM 3438 N N . SER A 1 464 ? -13.862 12.123 -13.820 1.00 76.06 464 SER A N 1
ATOM 3439 C CA . SER A 1 464 ? -14.297 13.491 -13.523 1.00 76.06 464 SER A CA 1
ATOM 3440 C C . SER A 1 464 ? -14.291 13.726 -12.014 1.00 76.06 464 SER A C 1
ATOM 3442 O O . SER A 1 464 ? -14.505 12.803 -11.221 1.00 76.06 464 SER A O 1
ATOM 3444 N N . THR A 1 465 ? -13.973 14.944 -11.581 1.00 66.25 465 THR A N 1
ATOM 3445 C CA . THR A 1 465 ? -14.025 15.357 -10.172 1.00 66.25 465 THR A CA 1
ATOM 3446 C C . THR A 1 465 ? -14.245 16.866 -10.093 1.00 66.25 465 THR A C 1
ATOM 3448 O O . THR A 1 465 ? -13.404 17.653 -10.516 1.00 66.25 465 THR A O 1
ATOM 3451 N N . GLY A 1 466 ? -15.362 17.309 -9.521 1.00 77.88 466 GLY A N 1
ATOM 3452 C CA . GLY A 1 466 ? -15.702 18.726 -9.479 1.00 77.88 466 GLY A CA 1
ATOM 3453 C C . GLY A 1 466 ? -15.897 19.296 -10.883 1.00 77.88 466 GLY A C 1
ATOM 3454 O O . GLY A 1 466 ? -16.700 18.800 -11.668 1.00 77.88 466 GLY A O 1
ATOM 3455 N N . ALA A 1 467 ? -15.153 20.359 -11.177 1.00 82.88 467 ALA A N 1
ATOM 3456 C CA . ALA A 1 467 ? -15.121 20.999 -12.486 1.00 82.88 467 ALA A CA 1
ATOM 3457 C C . ALA A 1 467 ? -14.142 20.325 -13.460 1.00 82.88 467 ALA A C 1
ATOM 3459 O O . ALA A 1 467 ? -14.118 20.701 -14.623 1.00 82.88 467 ALA A O 1
ATOM 3460 N N . THR A 1 468 ? -13.320 19.365 -13.028 1.00 75.19 468 THR A N 1
ATOM 3461 C CA . THR A 1 468 ? -12.276 18.793 -13.884 1.00 75.19 468 THR A CA 1
ATOM 3462 C C . THR A 1 468 ? -12.660 17.423 -14.429 1.00 75.19 468 THR A C 1
ATOM 3464 O O . THR A 1 468 ? -13.374 16.644 -13.790 1.00 75.19 468 THR A O 1
ATOM 3467 N N . ALA A 1 469 ? -12.174 17.116 -15.626 1.00 81.31 469 ALA A N 1
ATOM 3468 C CA . ALA A 1 469 ? -12.279 15.816 -16.264 1.00 81.31 469 ALA A CA 1
ATOM 3469 C C . ALA A 1 469 ? -10.938 15.411 -16.887 1.00 81.31 469 ALA A C 1
ATOM 3471 O O . ALA A 1 469 ? -10.141 16.250 -17.287 1.00 81.31 469 ALA A O 1
ATOM 3472 N N . ALA A 1 470 ? -10.682 14.112 -16.952 1.00 78.25 470 ALA A N 1
ATOM 3473 C CA . ALA A 1 470 ? -9.483 13.522 -17.512 1.00 78.25 470 ALA A CA 1
ATOM 3474 C C . ALA A 1 470 ? -9.868 12.359 -18.419 1.00 78.25 470 ALA A C 1
ATOM 3476 O O . ALA A 1 470 ? -10.533 11.410 -17.987 1.00 78.25 470 ALA A O 1
ATOM 3477 N N . HIS A 1 471 ? -9.422 12.415 -19.665 1.00 85.25 471 HIS A N 1
ATOM 3478 C CA . HIS A 1 471 ? -9.631 11.376 -20.657 1.00 85.25 471 HIS A CA 1
ATOM 3479 C C . HIS A 1 471 ? -8.301 10.792 -21.109 1.00 85.25 471 HIS A C 1
ATOM 3481 O O . HIS A 1 471 ? -7.334 11.513 -21.328 1.00 85.25 471 HIS A O 1
ATOM 3487 N N . VAL A 1 472 ? -8.258 9.471 -21.267 1.00 75.25 472 VAL A N 1
ATOM 3488 C CA . VAL A 1 472 ? -7.124 8.766 -21.870 1.00 75.25 472 VAL A CA 1
ATOM 3489 C C . VAL A 1 472 ? -7.604 8.122 -23.155 1.00 75.25 472 VAL A C 1
ATOM 3491 O O . VAL A 1 472 ? -8.590 7.386 -23.134 1.00 75.25 472 VAL A O 1
ATOM 3494 N N . TYR A 1 473 ? -6.905 8.382 -24.251 1.00 84.12 473 TYR A N 1
ATOM 3495 C CA . TYR A 1 473 ? -7.265 7.941 -25.591 1.00 84.12 473 TYR A CA 1
ATOM 3496 C C . TYR A 1 473 ? -6.211 6.991 -26.143 1.00 84.12 473 TYR A C 1
ATOM 3498 O O . TYR A 1 473 ? -5.018 7.253 -26.005 1.00 84.12 473 TYR A O 1
ATOM 3506 N N . ASP A 1 474 ? -6.657 5.937 -26.817 1.00 82.19 474 ASP A N 1
ATOM 3507 C CA . ASP A 1 474 ? -5.837 5.135 -27.716 1.00 82.19 474 ASP A CA 1
ATOM 3508 C C . ASP A 1 474 ? -6.185 5.507 -29.148 1.00 82.19 474 ASP A C 1
ATOM 3510 O O . ASP A 1 474 ? -7.315 5.322 -29.600 1.00 82.19 474 ASP A O 1
ATOM 3514 N N . CYS A 1 475 ? -5.191 6.016 -29.861 1.00 78.00 475 CYS A N 1
ATOM 3515 C CA . CYS A 1 475 ? -5.252 6.323 -31.275 1.00 78.00 475 CYS A CA 1
ATOM 3516 C C . CYS A 1 475 ? -4.495 5.241 -32.040 1.00 78.00 475 CYS A C 1
ATOM 3518 O O . CYS A 1 475 ? -3.264 5.259 -32.132 1.00 78.00 475 CYS A O 1
ATOM 3520 N N . ALA A 1 476 ? -5.230 4.272 -32.573 1.00 76.06 476 ALA A N 1
ATOM 3521 C CA . ALA A 1 476 ? -4.673 3.270 -33.463 1.00 76.06 476 ALA A CA 1
ATOM 3522 C C . ALA A 1 476 ? -4.304 3.925 -34.798 1.00 76.06 476 ALA A C 1
ATOM 3524 O O . ALA A 1 476 ? -5.085 4.677 -35.378 1.00 76.06 476 ALA A O 1
ATOM 3525 N N . THR A 1 477 ? -3.114 3.616 -35.299 1.00 66.62 477 THR A N 1
ATOM 3526 C CA . THR A 1 477 ? -2.644 4.013 -36.629 1.00 66.62 477 THR A CA 1
ATOM 3527 C C . THR A 1 477 ? -2.145 2.781 -37.378 1.00 66.62 477 THR A C 1
ATOM 3529 O O . THR A 1 477 ? -1.899 1.728 -36.783 1.00 66.62 477 THR A O 1
ATOM 3532 N N . MET A 1 478 ? -1.890 2.916 -38.681 1.00 55.88 478 MET A N 1
ATOM 3533 C CA . MET A 1 478 ? -1.279 1.845 -39.482 1.00 55.88 478 MET A CA 1
ATOM 3534 C C . MET A 1 478 ? 0.131 1.425 -39.010 1.00 55.88 478 MET A C 1
ATOM 3536 O O . MET A 1 478 ? 0.633 0.393 -39.452 1.00 55.88 478 MET A O 1
ATOM 3540 N N . PHE A 1 479 ? 0.769 2.204 -38.129 1.00 49.81 479 PHE A N 1
ATOM 3541 C CA . PHE A 1 479 ? 2.125 1.962 -37.626 1.00 49.81 479 PHE A CA 1
ATOM 3542 C C . PHE A 1 479 ? 2.177 1.557 -36.143 1.00 49.81 479 PHE A C 1
ATOM 3544 O O . PHE A 1 479 ? 3.255 1.240 -35.640 1.00 49.81 479 PHE A O 1
ATOM 3551 N N . GLY A 1 480 ? 1.034 1.541 -35.451 1.00 53.25 480 GLY A N 1
ATOM 3552 C CA . GLY A 1 480 ? 0.928 1.245 -34.021 1.00 53.25 480 GLY A CA 1
ATOM 3553 C C . GLY A 1 480 ? -0.076 2.152 -33.309 1.00 53.25 480 GLY A C 1
ATOM 3554 O O . GLY A 1 480 ? -0.628 3.077 -33.906 1.00 53.25 480 GLY A O 1
ATOM 3555 N N . THR A 1 481 ? -0.317 1.886 -32.028 1.00 66.69 481 THR A N 1
ATOM 3556 C CA . THR A 1 481 ? -1.224 2.689 -31.196 1.00 66.69 481 THR A CA 1
ATOM 3557 C C . THR A 1 481 ? -0.446 3.762 -30.450 1.00 66.69 481 THR A C 1
ATOM 3559 O O . THR A 1 481 ? 0.576 3.469 -29.827 1.00 66.69 481 THR A O 1
ATOM 3562 N N . VAL A 1 482 ? -0.937 4.998 -30.497 1.00 66.88 482 VAL A N 1
ATOM 3563 C CA . VAL A 1 482 ? -0.412 6.116 -29.711 1.00 66.88 482 VAL A CA 1
ATOM 3564 C C . VAL A 1 482 ? -1.415 6.454 -28.621 1.00 66.88 482 VAL A C 1
ATOM 3566 O O . VAL A 1 482 ? -2.603 6.601 -28.902 1.00 66.88 482 VAL A O 1
ATOM 3569 N N . ARG A 1 483 ? -0.940 6.549 -27.377 1.00 73.44 483 ARG A N 1
ATOM 3570 C CA . ARG A 1 483 ? -1.778 6.876 -26.224 1.00 73.44 483 ARG A CA 1
ATOM 3571 C C . ARG A 1 483 ? -1.591 8.332 -25.820 1.00 73.44 483 ARG A C 1
ATOM 3573 O O . ARG A 1 483 ? -0.456 8.807 -25.735 1.00 73.44 483 ARG A O 1
ATOM 3580 N N . PHE A 1 484 ? -2.699 9.008 -25.541 1.00 74.69 484 PHE A N 1
ATOM 3581 C CA . PHE A 1 484 ? -2.737 10.417 -25.151 1.00 74.69 484 PHE A CA 1
ATOM 3582 C C . PHE A 1 484 ? -3.598 10.603 -23.911 1.00 74.69 484 PHE A C 1
ATOM 3584 O O . PHE A 1 484 ? -4.568 9.867 -23.723 1.00 74.69 484 PHE A O 1
ATOM 3591 N N . ALA A 1 485 ? -3.270 11.596 -23.095 1.00 73.94 485 ALA A N 1
ATOM 3592 C CA . ALA A 1 485 ? -4.127 12.043 -22.009 1.00 73.94 485 ALA A CA 1
ATOM 3593 C C . ALA A 1 485 ? -4.538 13.501 -22.229 1.00 73.94 485 ALA A C 1
ATOM 3595 O O . ALA A 1 485 ? -3.740 14.319 -22.684 1.00 73.94 485 ALA A O 1
ATOM 3596 N N . GLU A 1 486 ? -5.781 13.814 -21.893 1.00 83.75 486 GLU A N 1
ATOM 3597 C CA . GLU A 1 486 ? -6.340 15.159 -21.931 1.00 83.75 486 GLU A CA 1
ATOM 3598 C C . GLU A 1 486 ? -6.989 15.470 -20.590 1.00 83.75 486 GLU A C 1
ATOM 3600 O O . GLU A 1 486 ? -7.740 14.656 -20.046 1.00 83.75 486 GLU A O 1
ATOM 3605 N N . PHE A 1 487 ? -6.697 16.653 -20.073 1.00 79.50 487 PHE A N 1
ATOM 3606 C CA . PHE A 1 487 ? -7.263 17.207 -18.857 1.00 79.50 487 PHE A CA 1
ATOM 3607 C C . PHE A 1 487 ? -8.079 18.429 -19.224 1.00 79.50 487 PHE A C 1
ATOM 3609 O O . PHE A 1 487 ? -7.611 19.302 -19.947 1.00 79.50 487 PHE A O 1
ATOM 3616 N N . LEU A 1 488 ? -9.307 18.460 -18.733 1.00 87.75 488 LEU A N 1
ATOM 3617 C CA . LEU A 1 488 ? -10.314 19.436 -19.089 1.00 87.75 488 LEU A CA 1
ATOM 3618 C C . LEU A 1 488 ? -10.806 20.105 -17.814 1.00 87.75 488 LEU A C 1
ATOM 3620 O O . LEU A 1 488 ? -11.215 19.411 -16.882 1.00 87.75 488 LEU A O 1
ATOM 3624 N N . THR A 1 489 ? -10.837 21.431 -17.791 1.00 86.94 489 THR A N 1
ATOM 3625 C CA . THR A 1 489 ? -11.567 22.187 -16.767 1.00 86.94 489 THR A CA 1
ATOM 3626 C C . THR A 1 489 ? -12.860 22.701 -17.384 1.00 86.94 489 THR A C 1
ATOM 3628 O O . THR A 1 489 ? -12.838 23.368 -18.414 1.00 86.94 489 THR A O 1
ATOM 3631 N N . VAL A 1 490 ? -13.997 22.372 -16.773 1.00 88.94 490 VAL A N 1
ATOM 3632 C CA . VAL A 1 490 ? -15.343 22.712 -17.235 1.00 88.94 490 VAL A CA 1
ATOM 3633 C C . VAL A 1 490 ? -15.964 23.756 -16.317 1.00 88.94 490 VAL A C 1
ATOM 3635 O O . VAL A 1 490 ? -16.256 23.490 -15.150 1.00 88.94 490 VAL A O 1
ATOM 3638 N N . THR A 1 491 ? -16.259 24.922 -16.882 1.00 87.44 491 THR A N 1
ATOM 3639 C CA . THR A 1 491 ? -16.946 26.025 -16.207 1.00 87.44 491 THR A CA 1
ATOM 3640 C C . THR A 1 491 ? -18.165 26.425 -17.027 1.00 87.44 491 THR A C 1
ATOM 3642 O O . THR A 1 491 ? -18.089 26.551 -18.245 1.00 87.44 491 THR A O 1
ATOM 3645 N N . ASP A 1 492 ? -19.322 26.571 -16.376 1.00 85.81 492 ASP A N 1
ATOM 3646 C CA . ASP A 1 492 ? -20.583 26.981 -17.019 1.00 85.81 492 ASP A CA 1
ATOM 3647 C C . ASP A 1 492 ? -20.975 26.159 -18.267 1.00 85.81 492 ASP A C 1
ATOM 3649 O O . ASP A 1 492 ? -21.639 26.640 -19.185 1.00 85.81 492 ASP A O 1
ATOM 3653 N N . GLY A 1 493 ? -20.604 24.875 -18.281 1.00 87.69 493 GLY A N 1
ATOM 3654 C CA . GLY A 1 493 ? -20.923 23.952 -19.372 1.00 87.69 493 GLY A CA 1
ATOM 3655 C C . GLY A 1 493 ? -20.000 24.055 -20.590 1.00 87.69 493 GLY A C 1
ATOM 3656 O O . GLY A 1 493 ? -20.303 23.448 -21.617 1.00 87.69 493 GLY A O 1
ATOM 3657 N N . GLN A 1 494 ? -18.895 24.795 -20.486 1.00 91.38 494 GLN A N 1
ATOM 3658 C CA . GLN A 1 494 ? -17.846 24.888 -21.501 1.00 91.38 494 GLN A CA 1
ATOM 3659 C C . GLN A 1 494 ? -16.488 24.511 -20.910 1.00 91.38 494 GLN A C 1
ATOM 3661 O O . GLN A 1 494 ? -16.256 24.651 -19.713 1.00 91.38 494 GLN A O 1
ATOM 3666 N N . ILE A 1 495 ? -15.589 24.035 -21.759 1.00 91.75 495 ILE A N 1
ATOM 3667 C CA . ILE A 1 495 ? -14.210 23.716 -21.408 1.00 91.75 495 ILE A CA 1
ATOM 3668 C C . ILE A 1 495 ? -13.397 25.010 -21.448 1.00 91.75 495 ILE A C 1
ATOM 3670 O O . ILE A 1 495 ? -13.237 25.605 -22.511 1.00 91.75 495 ILE A O 1
ATOM 3674 N N . THR A 1 496 ? -12.906 25.444 -20.293 1.00 88.69 496 THR A N 1
ATOM 3675 C CA . THR A 1 496 ? -12.095 26.659 -20.125 1.00 88.69 496 THR A CA 1
ATOM 3676 C C . THR A 1 496 ? -10.598 26.381 -20.103 1.00 88.69 496 THR A C 1
ATOM 3678 O O . THR A 1 496 ? -9.815 27.301 -20.287 1.00 88.69 496 THR A O 1
ATOM 3681 N N . GLU A 1 497 ? -10.195 25.127 -19.912 1.00 85.25 497 GLU A N 1
ATOM 3682 C CA . GLU A 1 497 ? -8.792 24.712 -19.941 1.00 85.25 497 GLU A CA 1
ATOM 3683 C C . GLU A 1 497 ? -8.683 23.338 -20.600 1.00 85.25 497 GLU A C 1
ATOM 3685 O O . GLU A 1 497 ? -9.474 22.442 -20.286 1.00 85.25 497 GLU A O 1
ATOM 3690 N N . VAL A 1 498 ? -7.712 23.178 -21.496 1.00 83.56 498 VAL A N 1
ATOM 3691 C CA . VAL A 1 498 ? -7.341 21.912 -22.130 1.00 83.56 498 VAL A CA 1
ATOM 3692 C C . VAL A 1 498 ? -5.849 21.707 -21.932 1.00 83.56 498 VAL A C 1
ATOM 3694 O O . VAL A 1 498 ? -5.032 22.368 -22.569 1.00 83.56 498 VAL A O 1
ATOM 3697 N N . ARG A 1 499 ? -5.474 20.742 -21.099 1.00 73.56 499 ARG A N 1
ATOM 3698 C CA . ARG A 1 499 ? -4.084 20.311 -20.970 1.00 73.56 499 ARG A CA 1
ATOM 3699 C C . ARG A 1 499 ? -3.905 18.940 -21.588 1.00 73.56 499 ARG A C 1
ATOM 3701 O O . ARG A 1 499 ? -4.522 17.960 -21.181 1.00 73.56 499 ARG A O 1
ATOM 3708 N N . HIS A 1 500 ? -3.020 18.867 -22.559 1.00 74.19 500 HIS A N 1
ATOM 3709 C CA . HIS A 1 500 ? -2.795 17.691 -23.380 1.00 74.19 500 HIS A CA 1
ATOM 3710 C C . HIS A 1 500 ? -1.401 17.128 -23.116 1.00 74.19 500 HIS A C 1
ATOM 3712 O O . HIS A 1 500 ? -0.400 17.841 -23.212 1.00 74.19 500 HIS A O 1
ATOM 3718 N N . VAL A 1 501 ? -1.333 15.825 -22.847 1.00 58.88 501 VAL A N 1
ATOM 3719 C CA . VAL A 1 501 ? -0.073 15.107 -22.651 1.00 58.88 501 VAL A CA 1
ATOM 3720 C C . VAL A 1 501 ? 0.053 13.984 -23.674 1.00 58.88 501 VAL A C 1
ATOM 3722 O O . VAL A 1 501 ? -0.709 13.011 -23.666 1.00 58.88 501 VAL A O 1
ATOM 3725 N N . TYR A 1 502 ? 1.047 14.114 -24.553 1.00 66.25 502 TYR A N 1
ATOM 3726 C CA . TYR A 1 502 ? 1.363 13.135 -25.594 1.00 66.25 502 TYR A CA 1
ATOM 3727 C C . TYR A 1 502 ? 2.555 12.242 -25.227 1.00 66.25 502 TYR A C 1
ATOM 3729 O O . TYR A 1 502 ? 3.521 12.701 -24.614 1.00 66.25 502 TYR A O 1
ATOM 3737 N N . ASP A 1 503 ? 2.571 10.997 -25.728 1.00 60.66 503 ASP A N 1
ATOM 3738 C CA . ASP A 1 503 ? 3.835 10.282 -25.957 1.00 60.66 503 ASP A CA 1
ATOM 3739 C C . ASP A 1 503 ? 4.564 10.937 -27.139 1.00 60.66 503 ASP A C 1
ATOM 3741 O O . ASP A 1 503 ? 4.386 10.530 -28.286 1.00 60.66 503 ASP A O 1
ATOM 3745 N N . ALA A 1 504 ? 5.386 11.955 -26.872 1.00 54.06 504 ALA A N 1
ATOM 3746 C CA . ALA A 1 504 ? 6.126 12.688 -27.904 1.00 54.06 504 ALA A CA 1
ATOM 3747 C C . ALA A 1 504 ? 7.000 11.771 -28.787 1.00 54.06 504 ALA A C 1
ATOM 3749 O O . ALA A 1 504 ? 7.176 12.027 -29.978 1.00 54.06 504 ALA A O 1
ATOM 3750 N N . VAL A 1 505 ? 7.503 10.657 -28.237 1.00 48.78 505 VAL A N 1
ATOM 3751 C CA . VAL A 1 505 ? 8.298 9.670 -28.987 1.00 48.78 505 VAL A CA 1
ATOM 3752 C C . VAL A 1 505 ? 7.407 8.838 -29.908 1.00 48.78 505 VAL A C 1
ATOM 3754 O O . VAL A 1 505 ? 7.796 8.557 -31.042 1.00 48.78 505 VAL A O 1
ATOM 3757 N N . GLY A 1 506 ? 6.225 8.440 -29.438 1.00 52.50 506 GLY A N 1
ATOM 3758 C CA . GLY A 1 506 ? 5.215 7.756 -30.247 1.00 52.50 506 GLY A CA 1
ATOM 3759 C C . GLY A 1 506 ? 4.651 8.657 -31.345 1.00 52.50 506 GLY A C 1
ATOM 3760 O O . GLY A 1 506 ? 4.607 8.253 -32.504 1.00 52.50 506 GLY A O 1
ATOM 3761 N N . LEU A 1 507 ? 4.307 9.900 -31.008 1.00 55.59 507 LEU A N 1
ATOM 3762 C CA . LEU A 1 507 ? 3.785 10.895 -31.941 1.00 55.59 507 LEU A CA 1
ATOM 3763 C C . LEU A 1 507 ? 4.798 11.177 -33.061 1.00 55.59 507 LEU A C 1
ATOM 3765 O O . LEU A 1 507 ? 4.479 10.994 -34.225 1.00 55.59 507 LEU A O 1
ATOM 3769 N N . HIS A 1 508 ? 6.058 11.481 -32.739 1.00 56.66 508 HIS A N 1
ATOM 3770 C CA . HIS A 1 508 ? 7.082 11.727 -33.763 1.00 56.66 508 HIS A CA 1
ATOM 3771 C C . HIS A 1 508 ? 7.399 10.471 -34.603 1.00 56.66 508 HIS A C 1
ATOM 3773 O O . HIS A 1 508 ? 7.757 10.564 -35.778 1.00 56.66 508 HIS A O 1
ATOM 3779 N N . ARG A 1 509 ? 7.298 9.269 -34.023 1.00 50.59 509 ARG A N 1
ATOM 3780 C CA . ARG A 1 509 ? 7.583 8.011 -34.732 1.00 50.59 509 ARG A CA 1
ATOM 3781 C C . ARG A 1 509 ? 6.464 7.603 -35.691 1.00 50.59 509 ARG A C 1
ATOM 3783 O O . ARG A 1 509 ? 6.761 7.073 -36.758 1.00 50.59 509 ARG A O 1
ATOM 3790 N N . TYR A 1 510 ? 5.210 7.791 -35.293 1.00 50.09 510 TYR A N 1
ATOM 3791 C CA . TYR A 1 510 ? 4.043 7.260 -36.004 1.00 50.09 510 TYR A CA 1
ATOM 3792 C C . TYR A 1 510 ? 3.247 8.339 -36.753 1.00 50.09 510 TYR A C 1
ATOM 3794 O O . TYR A 1 510 ? 2.509 8.011 -37.679 1.00 50.09 510 TYR A O 1
ATOM 3802 N N . LEU A 1 511 ? 3.443 9.609 -36.390 1.00 53.44 511 LEU A N 1
ATOM 3803 C CA . LEU A 1 511 ? 2.831 10.810 -36.965 1.00 53.44 511 LEU A CA 1
ATOM 3804 C C . LEU A 1 511 ? 3.906 11.876 -37.296 1.00 53.44 511 LEU A C 1
ATOM 3806 O O . LEU A 1 511 ? 3.796 13.015 -36.842 1.00 53.44 511 LEU A O 1
ATOM 3810 N N . PRO A 1 512 ? 4.969 11.545 -38.059 1.00 53.53 512 PRO A N 1
ATOM 3811 C CA . PRO A 1 512 ? 6.121 12.436 -38.241 1.00 53.53 512 PRO A CA 1
ATOM 3812 C C . PRO A 1 512 ? 5.759 13.783 -38.886 1.00 53.53 512 PRO A C 1
ATOM 3814 O O . PRO A 1 512 ? 6.316 14.798 -38.503 1.00 53.53 512 PRO A O 1
ATOM 3817 N N . THR A 1 513 ? 4.774 13.814 -39.789 1.00 56.31 513 THR A N 1
ATOM 3818 C CA . THR A 1 513 ? 4.352 15.032 -40.505 1.00 56.31 513 THR A CA 1
ATOM 3819 C C . THR A 1 513 ? 3.322 15.877 -39.746 1.00 56.31 513 THR A C 1
ATOM 3821 O O . THR A 1 513 ? 2.777 16.815 -40.315 1.00 56.31 513 THR A O 1
ATOM 3824 N N . LEU A 1 514 ? 2.971 15.530 -38.500 1.00 56.50 514 LEU A N 1
ATOM 3825 C CA . LEU A 1 514 ? 1.938 16.254 -37.742 1.00 56.50 514 LEU A CA 1
ATOM 3826 C C . LEU A 1 514 ? 2.398 17.664 -37.321 1.00 56.50 514 LEU A C 1
ATOM 3828 O O . LEU A 1 514 ? 1.556 18.543 -37.162 1.00 56.50 514 LEU A O 1
ATOM 3832 N N . LEU A 1 515 ? 3.713 17.861 -37.149 1.00 51.47 515 LEU A N 1
ATOM 3833 C CA . LEU A 1 515 ? 4.338 19.104 -36.666 1.00 51.47 515 LEU A CA 1
ATOM 3834 C C . LEU A 1 515 ? 5.203 19.818 -37.724 1.00 51.47 515 LEU A C 1
ATOM 3836 O O . LEU A 1 515 ? 5.632 20.943 -37.494 1.00 51.47 515 LEU A O 1
ATOM 3840 N N . ASP A 1 516 ? 5.445 19.198 -38.885 1.00 49.69 516 ASP A N 1
ATOM 3841 C CA . ASP A 1 516 ? 6.370 19.713 -39.913 1.00 49.69 516 ASP A CA 1
ATOM 3842 C C . ASP A 1 516 ? 5.841 20.952 -40.678 1.00 49.69 516 ASP A C 1
ATOM 3844 O O . ASP A 1 516 ? 6.589 21.563 -41.439 1.00 49.69 516 ASP A O 1
ATOM 3848 N N . ASP A 1 517 ? 4.583 21.360 -40.465 1.00 43.22 517 ASP A N 1
ATOM 3849 C CA . ASP A 1 517 ? 3.937 22.475 -41.184 1.00 43.22 517 ASP A CA 1
ATOM 3850 C C . ASP A 1 517 ? 3.784 23.774 -40.356 1.00 43.22 517 ASP A C 1
ATOM 3852 O O . ASP A 1 517 ? 3.181 24.729 -40.841 1.00 43.22 517 ASP A O 1
ATOM 3856 N N . CYS A 1 518 ? 4.337 23.876 -39.139 1.00 37.31 518 CYS A N 1
ATOM 3857 C CA . CYS A 1 518 ? 4.255 25.118 -38.342 1.00 37.31 518 CYS A CA 1
ATOM 3858 C C . CYS A 1 518 ? 5.246 26.231 -38.770 1.00 37.31 518 CYS A C 1
ATOM 3860 O O . CYS A 1 518 ? 5.252 27.304 -38.171 1.00 37.31 518 CYS A O 1
ATOM 3862 N N . GLU A 1 519 ? 6.057 26.025 -39.819 1.00 30.44 519 GLU A N 1
ATOM 3863 C CA . GLU A 1 519 ? 6.994 27.030 -40.369 1.00 30.44 519 GLU A CA 1
ATOM 3864 C C . GLU A 1 519 ? 6.601 27.604 -41.759 1.00 30.44 519 GLU A C 1
ATOM 3866 O O . GLU A 1 519 ? 7.478 28.049 -42.506 1.00 30.44 519 GLU A O 1
ATOM 3871 N N . GLN A 1 520 ? 5.313 27.658 -42.138 1.00 28.66 520 GLN A N 1
ATOM 3872 C CA . GLN A 1 520 ? 4.881 28.379 -43.362 1.00 28.66 520 GLN A CA 1
ATOM 3873 C C . GLN A 1 520 ? 3.815 29.449 -43.152 1.00 28.66 520 GLN A C 1
ATOM 3875 O O . GLN A 1 520 ? 2.753 29.140 -42.573 1.00 28.66 520 GLN A O 1
#

Secondary structure (DSSP, 8-state):
-PPPEEEEEE-SHHHHHHHHHHHHHHHHHTS-EEEEEE-SS-GGGHHHHHHHTT---SEEPPPPPTT--TTHHHHHHHHHHHHHHHHS--SEEEEETT-HHHHHHHHHHHTTTPPEEEETTT---S-TTSSTTHHHHHHHHHHH-SEEEESSHHHHHHHHHTT--GGGEEE---SHHHHHHHHHTS-----SHHHHHHHHHGGGSEEEEEE-SS-THHHHHHHHHHHHH-TTEEEEEE-SSPPPTTT---TTEEEESSPPHHHHHHHHHH-SEEEES-HHHHHHHHHTT--EEE--SS-HHHHHHHHHHHHH-HHHHHHHHHT-STT--S-HHHHHHHHHHHHTTSSPPPPPPPP------PPPTT-PPP---------------PPP-PPPP---HHHHHHHHHHHHHHHHHTT-HHHHHHHEEEEEEEEESSS--SSHHHHHHHHHHHHHH-SEEEEEEEEEETTEEEEEEEEEETTEEEEEEEEEEEETTEEEEEEEEE-HHHHHHH-GGGSTTTT-

Organism: NCBI:txid349313

InterPro domains:
  IPR003331 UDP-N-acetylglucosamine 2-epimerase domain [PF02350] (28-339)
  IPR029767 UDP-N-acetylglucosamine 2-epimerase WecB-like [PTHR43174] (7-339)
  IPR032710 NTF2-like domain superfamily [SSF54427] (402-513)

Radius of gyration: 26.51 Å; Cα contacts (8 Å, |Δi|>4): 949; chains: 1; bounding box: 82×54×77 Å

Nearest PDB structures (foldseek):
  1v4v-assembly1_B  TM=8.397E-01  e=9.841E-26  Thermus thermophilus
  1o6c-assembly1_A  TM=8.585E-01  e=6.871E-25  Bacillus subtilis
  1o6c-assembly1_B  TM=8.559E-01  e=1.670E-24  Bacillus subtilis
  6vlc-assembly2_D  TM=8.262E-01  e=1.539E-23  Neisseria meningitidis Z2491
  6vlc-assembly1_B  TM=8.390E-01  e=6.520E-23  Neisseria meningitidis Z2491